Protein AF-A0A3B0YXP0-F1 (afdb_monomer_lite)

Foldseek 3Di:
DDDDDPDDPPPPDDDQPALDDDFDQLLVLLVVQQDPLRAGHPSNQDASPDDPPPDVPDDRAQRCLVVPLVDADVVVQVVLLVLLVVLLLCQQPPVDSVSLSVNVVSQLPDQCSRHLVVNLVVVVVDPGQSPDRVVVSLLCQCGGPSGLRSVLSSLQVCLANNAPVCLVSLLSSLSHSNNLLSSLNSQVSHDPQSLVVLLSSLVRAAENSLLNSLLVCLQPPDLVSLVCLLQPSLHHPPASLSRLLSSCNSSVLLVQLVDPDDDPRNLVSLLVSLVSLLVHDPDHHLQQAQQNLSNLLSSLVNLLVVLVPDDLSSLVSLVSLLCCLPPPDPQVCCHRNNDHPVSSVSSNVSSVSNNPPPVLVVLLVVQCPDPPVVSNVSSVVVCVVVVNDCQVSLVVVCVVPVLALVSLLVNLVPDDPPCVVVVLVVCVVPQPLVVQLQAAAADQLDDPVSSSVSSLLSNLQNLLVPQLPDVSSLLSLLSGNHPSSLVSSLVSLVSYDLVSDDPSNVVSLVRSCVPPDDPVSNVSSVVSVVRNVVD

pLDDT: mean 89.24, std 13.67, range [27.88, 98.69]

Radius of gyration: 30.58 Å; chains: 1; bounding box: 96×64×92 Å

Structure (mmCIF, N/CA/C/O backbone):
data_AF-A0A3B0YXP0-F1
#
_entry.id   AF-A0A3B0YXP0-F1
#
loop_
_atom_site.group_PDB
_atom_site.id
_atom_site.type_symbol
_atom_site.label_atom_id
_atom_site.label_alt_id
_atom_site.label_comp_id
_atom_site.label_asym_id
_atom_site.label_entity_id
_atom_site.label_seq_id
_atom_site.pdbx_PDB_ins_code
_atom_site.Cartn_x
_atom_site.Cartn_y
_atom_site.Cartn_z
_atom_site.occupancy
_atom_site.B_iso_or_equiv
_atom_site.auth_seq_id
_atom_site.auth_comp_id
_atom_site.auth_asym_id
_atom_site.auth_atom_id
_atom_site.pdbx_PDB_model_num
ATOM 1 N N . MET A 1 1 ? -52.219 35.075 58.445 1.00 35.66 1 MET A N 1
ATOM 2 C CA . MET A 1 1 ? -52.613 33.705 58.058 1.00 35.66 1 MET A CA 1
ATOM 3 C C . MET A 1 1 ? -52.046 33.438 56.683 1.00 35.66 1 MET A C 1
ATOM 5 O O . MET A 1 1 ? -52.396 34.122 55.732 1.00 35.66 1 MET A O 1
ATOM 9 N N . SER A 1 2 ? -51.070 32.542 56.653 1.00 31.42 2 SER A N 1
ATOM 10 C CA . SER A 1 2 ? -50.203 32.227 55.526 1.00 31.42 2 SER A CA 1
ATOM 11 C C . SER A 1 2 ? -50.863 31.207 54.600 1.00 31.42 2 SER A C 1
ATOM 13 O O . SER A 1 2 ? -51.469 30.254 55.079 1.00 31.42 2 SER A O 1
ATOM 15 N N . SER A 1 3 ? -50.672 31.351 53.293 1.00 27.88 3 SER A N 1
ATOM 16 C CA . SER A 1 3 ? -50.789 30.244 52.343 1.00 27.88 3 SER A CA 1
ATOM 17 C C . SER A 1 3 ? -49.685 30.409 51.307 1.00 27.88 3 SER A C 1
ATOM 19 O O . SER A 1 3 ? -49.764 31.236 50.402 1.00 27.88 3 SER A O 1
ATOM 21 N N . ILE A 1 4 ? -48.600 29.671 51.532 1.00 32.81 4 ILE A N 1
ATOM 22 C CA . ILE A 1 4 ? -47.480 29.508 50.612 1.00 32.81 4 ILE A CA 1
ATOM 23 C C . ILE A 1 4 ? -47.761 28.223 49.828 1.00 32.81 4 ILE A C 1
ATOM 25 O O . ILE A 1 4 ? -47.812 27.141 50.406 1.00 32.81 4 ILE A O 1
ATOM 29 N N . SER A 1 5 ? -47.930 28.339 48.512 1.00 28.09 5 SER A N 1
ATOM 30 C CA . SER A 1 5 ? -47.997 27.198 47.593 1.00 28.09 5 SER A CA 1
ATOM 31 C C . SER A 1 5 ? -46.577 26.777 47.196 1.00 28.09 5 SER A C 1
ATOM 33 O O . SER A 1 5 ? -45.908 27.454 46.414 1.00 28.09 5 SER A O 1
ATOM 35 N N . PHE A 1 6 ? -46.126 25.646 47.742 1.00 33.31 6 PHE A N 1
ATOM 36 C CA . PHE A 1 6 ? -44.776 25.089 47.618 1.00 33.31 6 PHE A CA 1
ATOM 37 C C . PHE A 1 6 ? -44.742 23.897 46.643 1.00 33.31 6 PHE A C 1
ATOM 39 O O . PHE A 1 6 ? -44.483 22.777 47.052 1.00 33.31 6 PHE A O 1
ATOM 46 N N . PHE A 1 7 ? -44.982 24.095 45.342 1.00 32.66 7 PHE A N 1
ATOM 47 C CA . PHE A 1 7 ? -44.654 23.066 44.337 1.00 32.66 7 PHE A CA 1
ATOM 48 C C . PHE A 1 7 ? -44.221 23.684 43.003 1.00 32.66 7 PHE A C 1
ATOM 50 O O . PHE A 1 7 ? -44.989 23.798 42.054 1.00 32.66 7 PHE A O 1
ATOM 57 N N . ARG A 1 8 ? -42.929 24.012 42.898 1.00 29.92 8 ARG A N 1
ATOM 58 C CA . ARG A 1 8 ? -42.214 24.028 41.615 1.00 29.92 8 ARG A CA 1
ATOM 59 C C . ARG A 1 8 ? -41.235 22.856 41.633 1.00 29.92 8 ARG A C 1
ATOM 61 O O . ARG A 1 8 ? -40.142 22.955 42.184 1.00 29.92 8 ARG A O 1
ATOM 68 N N . ARG A 1 9 ? -41.640 21.722 41.050 1.00 31.62 9 ARG A N 1
ATOM 69 C CA . ARG A 1 9 ? -40.715 20.644 40.670 1.00 31.62 9 ARG A CA 1
ATOM 70 C C . ARG A 1 9 ? -39.672 21.252 39.725 1.00 31.62 9 ARG A C 1
ATOM 72 O O . ARG A 1 9 ? -39.968 21.500 38.559 1.00 31.62 9 ARG A O 1
ATOM 79 N N . ARG A 1 10 ? -38.457 21.508 40.219 1.00 30.52 10 ARG A N 1
ATOM 80 C CA . ARG A 1 10 ? -37.287 21.718 39.358 1.00 30.52 10 ARG A CA 1
ATOM 81 C C . ARG A 1 10 ? -37.038 20.402 38.619 1.00 30.52 10 ARG A C 1
ATOM 83 O O . ARG A 1 10 ? -36.607 19.430 39.234 1.00 30.52 10 ARG A O 1
ATOM 90 N N . LYS A 1 11 ? -37.299 20.370 37.309 1.00 35.78 11 LYS A N 1
ATOM 91 C CA . LYS A 1 11 ? -36.601 19.445 36.409 1.00 35.78 11 LYS A CA 1
ATOM 92 C C . LYS A 1 11 ? -35.108 19.763 36.560 1.00 35.78 11 LYS A C 1
ATOM 94 O O . LYS A 1 11 ? -34.665 20.796 36.073 1.00 35.78 11 LYS A O 1
ATOM 99 N N . ARG A 1 12 ? -34.351 18.938 37.290 1.00 34.31 12 ARG A N 1
ATOM 100 C CA . ARG A 1 12 ? -32.886 18.928 37.180 1.00 34.31 12 ARG A CA 1
ATOM 101 C C . ARG A 1 12 ? -32.569 18.299 35.826 1.00 34.31 12 ARG A C 1
ATOM 103 O O . ARG A 1 12 ? -32.525 17.079 35.710 1.00 34.31 12 ARG A O 1
ATOM 110 N N . GLY A 1 13 ? -32.480 19.139 34.799 1.00 34.72 13 GLY A N 1
ATOM 111 C CA . GLY A 1 13 ? -31.801 18.772 33.566 1.00 34.72 13 GLY A CA 1
ATOM 112 C C . GLY A 1 13 ? -30.328 18.531 33.885 1.00 34.72 13 GLY A C 1
ATOM 113 O O . GLY A 1 13 ? -29.738 19.269 34.669 1.00 34.72 13 GLY A O 1
ATOM 114 N N . PHE A 1 14 ? -29.782 17.450 33.341 1.00 41.19 14 PHE A N 1
ATOM 115 C CA . PHE A 1 14 ? -28.348 17.209 33.268 1.00 41.19 14 PHE A CA 1
ATOM 116 C C . PHE A 1 14 ? -27.714 18.330 32.431 1.00 41.19 14 PHE A C 1
ATOM 118 O O . PHE A 1 14 ? -27.837 18.303 31.212 1.00 41.19 14 PHE A O 1
ATOM 125 N N . GLU A 1 15 ? -27.037 19.286 33.055 1.00 41.97 15 GLU A N 1
ATOM 126 C CA . GLU A 1 15 ? -26.060 20.138 32.371 1.00 41.97 15 GLU A CA 1
ATOM 127 C C . GLU A 1 15 ? -24.704 19.849 33.012 1.00 41.97 15 GLU A C 1
ATOM 129 O O . GLU A 1 15 ? -24.378 20.355 34.084 1.00 41.97 15 GLU A O 1
ATOM 134 N N . LEU A 1 16 ? -23.951 18.934 32.393 1.00 50.72 16 LEU A N 1
ATOM 135 C CA . LEU A 1 16 ? -22.498 18.967 32.518 1.00 50.72 16 LEU A CA 1
ATOM 136 C C . LEU A 1 16 ? -22.061 20.295 31.885 1.00 50.72 16 LEU A C 1
ATOM 138 O O . LEU A 1 16 ? -22.382 20.519 30.718 1.00 50.72 16 LEU A O 1
ATOM 142 N N . GLU A 1 17 ? -21.316 21.141 32.597 1.00 56.94 17 GLU A N 1
ATOM 143 C CA . GLU A 1 17 ? -20.425 22.080 31.909 1.00 56.94 17 GLU A CA 1
ATOM 144 C C . GLU A 1 17 ? -19.379 21.223 31.199 1.00 56.94 17 GLU A C 1
ATOM 146 O O . GLU A 1 17 ? -18.481 20.653 31.824 1.00 56.94 17 GLU A O 1
ATOM 151 N N . LEU A 1 18 ? -19.585 21.012 29.902 1.00 59.91 18 LEU A N 1
ATOM 152 C CA . LEU A 1 18 ? -18.694 20.189 29.105 1.00 59.91 18 LEU A CA 1
ATOM 153 C C . LEU A 1 18 ? -17.346 20.900 28.979 1.00 59.91 18 LEU A C 1
ATOM 155 O O . LEU A 1 18 ? -17.322 22.106 28.737 1.00 59.91 18 LEU A O 1
ATOM 159 N N . PRO A 1 19 ? -16.215 20.184 29.129 1.00 64.50 19 PRO A N 1
ATOM 160 C CA . PRO A 1 19 ? -14.902 20.787 28.924 1.00 64.50 19 PRO A CA 1
ATOM 161 C C . PRO A 1 19 ? -14.686 21.281 27.486 1.00 64.50 19 PRO A C 1
ATOM 163 O O . PRO A 1 19 ? -13.753 22.044 27.259 1.00 64.50 19 PRO A O 1
ATOM 166 N N . TRP A 1 20 ? -15.544 20.872 26.548 1.00 70.06 20 TRP A N 1
ATOM 167 C CA . TRP A 1 20 ? -15.581 21.318 25.163 1.00 70.06 20 TRP A CA 1
ATOM 168 C C . TRP A 1 20 ? -16.933 21.984 24.867 1.00 70.06 20 TRP A C 1
ATOM 170 O O . TRP A 1 20 ? -17.990 21.401 25.106 1.00 70.06 20 TRP A O 1
ATOM 180 N N . ASN A 1 21 ? -16.906 23.202 24.325 1.00 57.06 21 ASN A N 1
ATOM 181 C CA . ASN A 1 21 ? -18.083 23.877 23.778 1.00 57.06 21 ASN A CA 1
ATOM 182 C C . ASN A 1 21 ? -17.841 24.138 22.283 1.00 57.06 21 ASN A C 1
ATOM 184 O O . ASN A 1 21 ? -16.771 24.610 21.916 1.00 57.06 21 ASN A O 1
ATOM 188 N N . ASN A 1 22 ? -18.853 23.872 21.448 1.00 64.19 22 ASN A N 1
ATOM 189 C CA . ASN A 1 22 ? -18.935 24.202 20.012 1.00 64.19 22 ASN A CA 1
ATOM 190 C C . ASN A 1 22 ? -18.166 23.332 18.989 1.00 64.19 22 ASN A C 1
ATOM 192 O O . ASN A 1 22 ? -18.175 23.683 17.814 1.00 64.19 22 ASN A O 1
ATOM 196 N N . GLY A 1 23 ? -17.577 22.192 19.368 1.00 75.19 23 GLY A N 1
ATOM 197 C CA . GLY A 1 23 ? -17.015 21.229 18.402 1.00 75.19 23 GLY A CA 1
ATOM 198 C C . GLY A 1 23 ? -18.060 20.249 17.844 1.00 75.19 23 GLY A C 1
ATOM 199 O O . GLY A 1 23 ? -18.959 19.816 18.574 1.00 75.19 23 GLY A O 1
ATOM 200 N N . THR A 1 24 ? -17.946 19.869 16.567 1.00 89.25 24 THR A N 1
ATOM 201 C CA . THR A 1 24 ? -18.752 18.784 15.977 1.00 89.25 24 THR A CA 1
ATOM 202 C C . THR A 1 24 ? -18.334 17.454 16.598 1.00 89.25 24 THR A C 1
ATOM 204 O O . THR A 1 24 ? -17.171 17.078 16.535 1.00 89.25 24 THR A O 1
ATOM 207 N N . ALA A 1 25 ? -19.276 16.725 17.201 1.00 94.38 25 ALA A N 1
ATOM 208 C CA . ALA A 1 25 ? -18.974 15.418 17.782 1.00 94.38 25 ALA A CA 1
ATOM 209 C C . ALA A 1 25 ? -18.539 14.422 16.694 1.00 94.38 25 ALA A C 1
ATOM 211 O O . ALA A 1 25 ? -19.275 14.227 15.722 1.00 94.38 25 ALA A O 1
ATOM 212 N N . ILE A 1 26 ? -17.413 13.737 16.908 1.00 96.38 26 ILE A N 1
ATOM 213 C CA . ILE A 1 26 ? -16.825 12.781 15.954 1.00 96.38 26 ILE A CA 1
ATOM 214 C C . ILE A 1 26 ? -17.822 11.683 15.573 1.00 96.38 26 ILE A C 1
ATOM 216 O O . ILE A 1 26 ? -17.991 11.379 14.396 1.00 96.38 26 ILE A O 1
ATOM 220 N N . PHE A 1 27 ? -18.563 11.144 16.546 1.00 97.19 27 PHE A N 1
ATOM 221 C CA . PHE A 1 27 ? -19.614 10.160 16.276 1.00 97.19 27 PHE A CA 1
ATOM 222 C C . PHE A 1 27 ? -20.646 10.661 15.258 1.00 97.19 27 PHE A C 1
ATOM 224 O O . PHE A 1 27 ? -21.021 9.934 14.342 1.00 97.19 27 PHE A O 1
ATOM 231 N N . THR A 1 28 ? -21.113 11.901 15.425 1.00 96.06 28 THR A N 1
ATOM 232 C CA . THR A 1 28 ? -22.102 12.508 14.526 1.00 96.06 28 THR A CA 1
ATOM 233 C C . THR A 1 28 ? -21.502 12.741 13.145 1.00 96.06 28 THR A C 1
ATOM 235 O O . THR A 1 28 ? -22.169 12.459 12.154 1.00 96.06 28 THR A O 1
ATOM 238 N N . HIS A 1 29 ? -20.254 13.214 13.083 1.00 96.44 29 HIS A N 1
ATOM 239 C CA . HIS A 1 29 ? -19.523 13.411 11.832 1.00 96.44 29 HIS A CA 1
ATOM 240 C C . HIS A 1 29 ? -19.401 12.109 11.043 1.00 96.44 29 HIS A C 1
ATOM 242 O O . HIS A 1 29 ? -19.844 12.055 9.898 1.00 96.44 29 HIS A O 1
ATOM 248 N N . ILE A 1 30 ? -18.898 11.043 11.671 1.00 97.12 30 ILE A N 1
ATOM 249 C CA . ILE A 1 30 ? -18.767 9.733 11.025 1.00 97.12 30 ILE A CA 1
ATOM 250 C C . ILE A 1 30 ? -20.141 9.242 10.577 1.00 97.12 30 ILE A C 1
ATOM 252 O O . ILE A 1 30 ? -20.322 8.947 9.402 1.00 97.12 30 ILE A O 1
ATOM 256 N N . GLN A 1 31 ? -21.140 9.245 11.466 1.00 96.00 31 GLN A N 1
ATOM 257 C CA . GLN A 1 31 ? -22.491 8.773 11.151 1.00 96.00 31 GLN A CA 1
ATOM 258 C C . GLN A 1 31 ? -23.119 9.489 9.941 1.00 96.00 31 GLN A C 1
ATOM 260 O O . GLN A 1 31 ? -23.824 8.853 9.160 1.00 96.00 31 GLN A O 1
ATOM 265 N N . GLN A 1 32 ? -22.889 10.794 9.784 1.00 96.19 32 GLN A N 1
ATOM 266 C CA . GLN A 1 32 ? -23.408 11.582 8.659 1.00 96.19 32 GLN A CA 1
ATOM 267 C C . GLN A 1 32 ? -22.645 11.348 7.351 1.00 96.19 32 GLN A C 1
ATOM 269 O O . GLN A 1 32 ? -23.179 11.631 6.281 1.00 96.19 32 GLN A O 1
ATOM 274 N N . ASN A 1 33 ? -21.426 10.820 7.437 1.00 96.56 33 ASN A N 1
ATOM 275 C CA . ASN A 1 33 ? -20.525 10.601 6.314 1.00 96.56 33 ASN A CA 1
ATOM 276 C C . ASN A 1 33 ? -20.352 9.112 5.965 1.00 96.56 33 ASN A C 1
ATOM 278 O O . ASN A 1 33 ? -19.417 8.771 5.242 1.00 96.56 33 ASN A O 1
ATOM 282 N N . LEU A 1 34 ? -21.238 8.225 6.434 1.00 95.31 34 LEU A N 1
ATOM 283 C CA . LEU A 1 34 ? -21.292 6.831 5.988 1.00 95.31 34 LEU A CA 1
ATOM 284 C C . LEU A 1 34 ? -22.137 6.695 4.717 1.00 95.31 34 LEU A C 1
ATOM 286 O O . LEU A 1 34 ? -23.270 7.171 4.637 1.00 95.31 34 LEU A O 1
ATOM 290 N N . SER A 1 35 ? -21.592 5.993 3.728 1.00 92.06 35 SER A N 1
ATOM 291 C CA . SER A 1 35 ? -22.313 5.582 2.521 1.00 92.06 35 SER A CA 1
ATOM 292 C C . SER A 1 35 ? -23.321 4.454 2.799 1.00 92.06 35 SER A C 1
ATOM 294 O O . SER A 1 35 ? -23.366 3.875 3.888 1.00 92.06 35 SER A O 1
ATOM 296 N N . SER A 1 36 ? -24.119 4.083 1.789 1.00 81.06 36 SER A N 1
ATOM 297 C CA . SER A 1 36 ? -25.061 2.954 1.879 1.00 81.06 36 SER A CA 1
ATOM 298 C C . SER A 1 36 ? -24.383 1.630 2.259 1.00 81.06 36 SER A C 1
ATOM 300 O O . SER A 1 36 ? -24.997 0.812 2.940 1.00 81.06 36 SER A O 1
ATOM 302 N N . GLY A 1 37 ? -23.113 1.448 1.880 1.00 80.56 37 GLY A N 1
ATOM 303 C CA . GLY A 1 37 ? -22.287 0.289 2.226 1.00 80.56 37 GLY A CA 1
ATOM 304 C C . GLY A 1 37 ? -21.634 0.356 3.608 1.00 80.56 37 GLY A C 1
ATOM 305 O O . GLY A 1 37 ? -20.790 -0.479 3.901 1.00 80.56 37 GLY A O 1
ATOM 306 N N . GLN A 1 38 ? -21.983 1.345 4.441 1.00 89.25 38 GLN A N 1
ATOM 307 C CA . GLN A 1 38 ? -21.328 1.618 5.730 1.00 89.25 38 GLN A CA 1
ATOM 308 C C . GLN A 1 38 ? -19.823 1.925 5.606 1.00 89.25 38 GLN A C 1
ATOM 310 O O . GLN A 1 38 ? -19.088 1.814 6.582 1.00 89.25 38 GLN A O 1
ATOM 315 N N . ILE A 1 39 ? -19.371 2.335 4.418 1.00 93.38 39 ILE A N 1
ATOM 316 C CA . ILE A 1 39 ? -18.005 2.806 4.167 1.00 93.38 39 ILE A CA 1
ATOM 317 C C . ILE A 1 39 ? -17.981 4.319 4.345 1.00 93.38 39 ILE A C 1
ATOM 319 O O . ILE A 1 39 ? -18.895 5.009 3.870 1.00 93.38 39 ILE A O 1
ATOM 323 N N . ILE A 1 40 ? -16.946 4.830 5.004 1.00 94.06 40 ILE A N 1
ATOM 324 C CA . ILE A 1 40 ? -16.774 6.264 5.193 1.00 94.06 40 ILE A CA 1
ATOM 325 C C . ILE A 1 40 ? -16.500 6.973 3.862 1.00 94.06 40 ILE A C 1
ATOM 327 O O . ILE A 1 40 ? -15.728 6.513 3.023 1.00 94.06 40 ILE A O 1
ATOM 331 N N . THR A 1 41 ? -17.183 8.089 3.639 1.00 94.38 41 THR A N 1
ATOM 332 C CA . THR A 1 41 ? -16.996 8.926 2.447 1.00 94.38 41 THR A CA 1
ATOM 333 C C . THR A 1 41 ? -15.688 9.708 2.523 1.00 94.38 41 THR A C 1
ATOM 335 O O . THR A 1 41 ? -15.126 9.886 3.601 1.00 94.38 41 THR A O 1
ATOM 338 N N . TYR A 1 42 ? -15.226 10.232 1.382 1.00 89.56 42 TYR A N 1
ATOM 339 C CA . TYR A 1 42 ? -14.022 11.069 1.310 1.00 89.56 42 TYR A CA 1
ATOM 340 C C . TYR A 1 42 ? -14.055 12.237 2.311 1.00 89.56 42 TYR A C 1
ATOM 342 O O . TYR A 1 42 ? -13.100 12.444 3.047 1.00 89.56 42 TYR A O 1
ATOM 350 N N . THR A 1 43 ? -15.191 12.935 2.423 1.00 88.56 43 THR A N 1
ATOM 351 C CA . THR A 1 43 ? -15.389 14.024 3.396 1.00 88.56 43 THR A CA 1
ATOM 352 C C . THR A 1 43 ? -15.387 13.549 4.847 1.00 88.56 43 THR A C 1
ATOM 354 O O . THR A 1 43 ? -15.050 14.313 5.744 1.00 88.56 43 THR A O 1
ATOM 357 N N . GLY A 1 44 ? -15.770 12.296 5.091 1.00 91.06 44 GLY A N 1
ATOM 358 C CA . GLY A 1 44 ? -15.750 11.695 6.419 1.00 91.06 44 GLY A CA 1
ATOM 359 C C . GLY A 1 44 ? -14.366 11.265 6.893 1.00 91.06 44 GLY A C 1
ATOM 360 O O . GLY A 1 44 ? -14.198 11.127 8.101 1.00 91.06 44 GLY A O 1
ATOM 361 N N . LYS A 1 45 ? -13.406 11.053 5.975 1.00 91.44 45 LYS A N 1
ATOM 362 C CA . LYS A 1 45 ? -12.028 10.646 6.306 1.00 91.44 45 LYS A CA 1
ATOM 363 C C . LYS A 1 45 ? -11.262 11.728 7.081 1.00 91.44 45 LYS A C 1
ATOM 365 O O . LYS A 1 45 ? -10.368 11.386 7.839 1.00 91.44 45 LYS A O 1
ATOM 370 N N . GLN A 1 46 ? -11.604 13.004 6.884 1.00 91.75 46 GLN A N 1
ATOM 371 C CA . GLN A 1 46 ? -11.030 14.113 7.648 1.00 91.75 46 GLN A CA 1
ATOM 372 C C . GLN A 1 46 ? -11.846 14.326 8.926 1.00 91.75 46 GLN A C 1
ATOM 374 O O . GLN A 1 46 ? -13.063 14.541 8.854 1.00 91.75 46 GLN A O 1
ATOM 379 N N . LEU A 1 47 ? -11.209 14.259 10.096 1.00 92.38 47 LEU A N 1
ATOM 380 C CA . LEU A 1 47 ? -11.906 14.411 11.377 1.00 92.38 47 LEU A CA 1
ATOM 381 C C . LEU A 1 47 ? -12.136 15.889 11.749 1.00 92.38 47 LEU A C 1
ATOM 383 O O . LEU A 1 47 ? -11.352 16.756 11.376 1.00 92.38 47 LEU A O 1
ATOM 387 N N . PRO A 1 48 ? -13.190 16.211 12.528 1.00 90.50 48 PRO A N 1
ATOM 388 C CA . PRO A 1 48 ? -13.481 17.587 12.944 1.00 90.50 48 PRO A CA 1
ATOM 389 C C . PRO A 1 48 ? -12.415 18.262 13.819 1.00 90.50 48 PRO A C 1
ATOM 391 O O . PRO A 1 48 ? -12.456 19.483 13.955 1.00 90.50 48 PRO A O 1
ATOM 394 N N . ASP A 1 49 ? -11.531 17.491 14.458 1.00 88.56 49 ASP A N 1
ATOM 395 C CA . ASP A 1 49 ? -10.402 17.992 15.253 1.00 88.56 49 ASP A CA 1
ATOM 396 C C . ASP A 1 49 ? -9.106 18.135 14.441 1.00 88.56 49 ASP A C 1
ATOM 398 O O . ASP A 1 49 ? -8.080 18.521 14.999 1.00 88.56 49 ASP A O 1
ATOM 402 N N . GLU A 1 50 ? -9.138 17.857 13.134 1.00 85.88 50 GLU A N 1
ATOM 403 C CA . GLU A 1 50 ? -8.004 18.092 12.236 1.00 85.88 50 GLU A CA 1
ATOM 404 C C . GLU A 1 50 ? -7.946 19.561 11.848 1.00 85.88 50 GLU A C 1
ATOM 406 O O . GLU A 1 50 ? -8.902 20.129 11.314 1.00 85.88 50 GLU A O 1
ATOM 411 N N . ASN A 1 51 ? -6.796 20.187 12.091 1.00 66.44 51 ASN A N 1
ATOM 412 C CA . ASN A 1 51 ? -6.542 21.522 11.579 1.00 66.44 51 ASN A CA 1
ATOM 413 C C . ASN A 1 51 ? -6.426 21.449 10.049 1.00 66.44 51 ASN A C 1
ATOM 415 O O . ASN A 1 51 ? -5.687 20.634 9.509 1.00 66.44 51 ASN A O 1
ATOM 419 N N . SER A 1 52 ? -7.123 22.339 9.337 1.00 52.16 52 SER A N 1
ATOM 420 C CA . SER A 1 52 ? -7.092 22.430 7.867 1.00 52.16 52 SER A CA 1
ATOM 421 C C . SER A 1 52 ? -5.761 22.935 7.295 1.00 52.16 52 SER A C 1
ATOM 423 O O . SER A 1 52 ? -5.633 23.097 6.084 1.00 52.16 52 SER A O 1
ATOM 425 N N . HIS A 1 53 ? -4.797 23.257 8.157 1.00 45.16 53 HIS A N 1
ATOM 426 C CA . HIS A 1 53 ? -3.445 23.607 7.757 1.00 45.16 53 HIS A CA 1
ATOM 427 C C . HIS A 1 53 ? -2.647 22.311 7.728 1.00 45.16 53 HIS A C 1
ATOM 429 O O . HIS A 1 53 ? -2.373 21.736 8.777 1.00 45.16 53 HIS A O 1
ATOM 435 N N . LEU A 1 54 ? -2.362 21.841 6.515 1.00 43.03 54 LEU A N 1
ATOM 436 C CA . LEU A 1 54 ? -1.434 20.755 6.226 1.00 43.03 54 LEU A CA 1
ATOM 437 C C . LEU A 1 54 ? -0.072 21.106 6.845 1.00 43.03 54 LEU A C 1
ATOM 439 O O . LEU A 1 54 ? 0.743 21.779 6.222 1.00 43.03 54 LEU A O 1
ATOM 443 N N . GLU A 1 55 ? 0.148 20.727 8.101 1.00 40.31 55 GLU A N 1
ATOM 444 C CA . GLU A 1 55 ? 1.496 20.610 8.644 1.00 40.31 55 GLU A CA 1
ATOM 445 C C . GLU A 1 55 ? 2.139 19.378 7.996 1.00 40.31 55 GLU A C 1
ATOM 447 O O . GLU A 1 55 ? 1.481 18.349 7.817 1.00 40.31 55 GLU A O 1
ATOM 452 N N . GLN A 1 56 ? 3.420 19.502 7.640 1.00 41.09 56 GLN A N 1
ATOM 453 C CA . GLN A 1 56 ? 4.252 18.500 6.956 1.00 41.09 56 GLN A CA 1
ATOM 454 C C . GLN A 1 56 ? 4.309 17.120 7.655 1.00 41.09 56 GLN A C 1
ATOM 456 O O . GLN A 1 56 ? 4.790 16.165 7.058 1.00 41.09 56 GLN A O 1
ATOM 461 N N . ASP A 1 57 ? 3.744 16.990 8.862 1.00 48.56 57 ASP A N 1
ATOM 462 C CA . ASP A 1 57 ? 3.737 15.786 9.703 1.00 48.56 57 ASP A CA 1
ATOM 463 C C . ASP A 1 57 ? 2.347 15.120 9.846 1.00 48.56 57 ASP A C 1
ATOM 465 O O . ASP A 1 57 ? 2.099 14.366 10.795 1.00 48.56 57 ASP A O 1
ATOM 469 N N . SER A 1 58 ? 1.387 15.402 8.955 1.00 63.75 58 SER A N 1
ATOM 470 C CA . SER A 1 58 ? 0.049 14.799 9.044 1.00 63.75 58 SER A CA 1
ATOM 471 C C . SER A 1 58 ? 0.084 13.295 8.731 1.00 63.75 58 SER A C 1
ATOM 473 O O . SER A 1 58 ? 0.097 12.864 7.579 1.00 63.75 58 SER A O 1
ATOM 475 N N . TRP A 1 59 ? 0.098 12.474 9.783 1.00 75.44 59 TRP A N 1
ATOM 476 C CA . TRP A 1 59 ? -0.026 11.022 9.682 1.00 75.44 59 TRP A CA 1
ATOM 477 C C . TRP A 1 59 ? -1.355 10.633 9.030 1.00 75.44 59 TRP A C 1
ATOM 479 O O . TRP A 1 59 ? -2.413 11.155 9.385 1.00 75.44 59 TRP A O 1
ATOM 489 N N . THR A 1 60 ? -1.323 9.637 8.141 1.00 85.19 60 THR A N 1
ATOM 490 C CA . THR A 1 60 ? -2.558 8.989 7.673 1.00 85.19 60 THR A CA 1
ATOM 491 C C . THR A 1 60 ? -3.331 8.435 8.874 1.00 85.19 60 THR A C 1
ATOM 493 O O . THR A 1 60 ? -2.726 7.910 9.809 1.00 85.19 60 THR A O 1
ATOM 496 N N . ALA A 1 61 ? -4.663 8.532 8.862 1.00 90.50 61 ALA A N 1
ATOM 497 C CA . ALA A 1 61 ? -5.506 8.070 9.965 1.00 90.50 61 ALA A CA 1
ATOM 498 C C . ALA A 1 61 ? -5.154 6.630 10.402 1.00 90.50 61 ALA A C 1
ATOM 500 O O . ALA A 1 61 ? -5.074 5.714 9.580 1.00 90.50 61 ALA A O 1
ATOM 501 N N . GLY A 1 62 ? -4.927 6.444 11.703 1.00 89.12 62 GLY A N 1
ATOM 502 C CA . GLY A 1 62 ? -4.487 5.188 12.317 1.00 89.12 62 GLY A CA 1
ATOM 503 C C . GLY A 1 62 ? -2.983 4.882 12.218 1.00 89.12 62 GLY A C 1
ATOM 504 O O . GLY A 1 62 ? -2.496 4.031 12.965 1.00 89.12 62 GLY A O 1
ATOM 505 N N . ALA A 1 63 ? -2.214 5.572 11.369 1.00 88.75 63 ALA A N 1
ATOM 506 C CA . ALA A 1 63 ? -0.792 5.283 11.153 1.00 88.75 63 ALA A CA 1
ATOM 507 C C . ALA A 1 63 ? 0.062 5.566 12.399 1.00 88.75 63 ALA A C 1
ATOM 509 O O . ALA A 1 63 ? 0.861 4.725 12.807 1.00 88.75 63 ALA A O 1
ATOM 510 N N . HIS A 1 64 ? -0.155 6.717 13.045 1.00 86.81 64 HIS A N 1
ATOM 511 C CA . HIS A 1 64 ? 0.612 7.130 14.224 1.00 86.81 64 HIS A CA 1
ATOM 512 C C . HIS A 1 64 ? 0.548 6.088 15.351 1.00 86.81 64 HIS A C 1
ATOM 514 O O . HIS A 1 64 ? 1.581 5.687 15.888 1.00 86.81 64 HIS A O 1
ATOM 520 N N . ASP A 1 65 ? -0.653 5.605 15.681 1.00 87.31 65 ASP A N 1
ATOM 521 C CA . ASP A 1 65 ? -0.846 4.601 16.736 1.00 87.31 65 ASP A CA 1
ATOM 522 C C . ASP A 1 65 ? -0.260 3.238 16.341 1.00 87.31 65 ASP A C 1
ATOM 524 O O . ASP A 1 65 ? 0.233 2.503 17.199 1.00 87.31 65 ASP A O 1
ATOM 528 N N . SER A 1 66 ? -0.265 2.918 15.044 1.00 84.62 66 SER A N 1
ATOM 529 C CA . SER A 1 66 ? 0.317 1.681 14.512 1.00 84.62 66 SER A CA 1
ATOM 530 C C . SER A 1 66 ? 1.838 1.656 14.687 1.00 84.62 66 SER A C 1
ATOM 532 O O . SER A 1 66 ? 2.384 0.660 15.157 1.00 84.62 66 SER A O 1
ATOM 534 N N . VAL A 1 67 ? 2.518 2.768 14.387 1.00 81.00 67 VAL A N 1
ATOM 535 C CA . VAL A 1 67 ? 3.984 2.887 14.494 1.00 81.00 67 VAL A CA 1
ATOM 536 C C . VAL A 1 67 ? 4.440 3.101 15.944 1.00 81.00 67 VAL A C 1
ATOM 538 O O . VAL A 1 67 ? 5.433 2.521 16.386 1.00 81.00 67 VAL A O 1
ATOM 541 N N . SER A 1 68 ? 3.696 3.889 16.725 1.00 76.75 68 SER A N 1
ATOM 542 C CA . SER A 1 68 ? 4.092 4.289 18.086 1.00 76.75 68 SER A CA 1
ATOM 543 C C . SER A 1 68 ? 4.058 3.153 19.116 1.00 76.75 68 SER A C 1
ATOM 545 O O . SER A 1 68 ? 4.680 3.270 20.174 1.00 76.75 68 SER A O 1
ATOM 547 N N . ARG A 1 69 ? 3.395 2.025 18.822 1.00 65.44 69 ARG A N 1
ATOM 548 C CA . ARG A 1 69 ? 3.356 0.833 19.695 1.00 65.44 69 ARG A CA 1
ATOM 549 C C . ARG A 1 69 ? 4.741 0.290 20.083 1.00 65.44 69 ARG A C 1
ATOM 551 O O . ARG A 1 69 ? 4.857 -0.391 21.098 1.00 65.44 69 ARG A O 1
ATOM 558 N N . LEU A 1 70 ? 5.788 0.593 19.312 1.00 47.72 70 LEU A N 1
ATOM 559 C CA . LEU A 1 70 ? 7.129 0.017 19.472 1.00 47.72 70 LEU A CA 1
ATOM 560 C C . LEU A 1 70 ? 8.041 0.766 20.465 1.00 47.72 70 LEU A C 1
ATOM 562 O O . LEU A 1 70 ? 9.103 0.253 20.828 1.00 47.72 70 LEU A O 1
ATOM 566 N N . HIS A 1 71 ? 7.650 1.950 20.950 1.00 50.81 71 HIS A N 1
ATOM 567 C CA . HIS A 1 71 ? 8.513 2.788 21.788 1.00 50.81 71 HIS A CA 1
ATOM 568 C C . HIS A 1 71 ? 7.761 3.377 22.987 1.00 50.81 71 HIS A C 1
ATOM 570 O O . HIS A 1 71 ? 7.036 4.357 22.853 1.00 50.81 71 HIS A O 1
ATOM 576 N N . SER A 1 72 ? 7.971 2.843 24.198 1.00 53.59 72 SER A N 1
ATOM 577 C CA . SER A 1 72 ? 7.444 3.477 25.417 1.00 53.59 72 SER A CA 1
ATOM 578 C C . SER A 1 72 ? 8.443 3.505 26.579 1.00 53.59 72 SER A C 1
ATOM 580 O O . SER A 1 72 ? 9.258 2.606 26.778 1.00 53.59 72 SER A O 1
ATOM 582 N N . ASN A 1 73 ? 8.401 4.596 27.352 1.00 61.34 73 ASN A N 1
ATOM 583 C CA . ASN A 1 73 ? 9.193 4.797 28.566 1.00 61.34 73 ASN A CA 1
ATOM 584 C C . ASN A 1 73 ? 8.370 4.377 29.798 1.00 61.34 73 ASN A C 1
ATOM 586 O O . ASN A 1 73 ? 7.537 5.145 30.298 1.00 61.34 73 ASN A O 1
ATOM 590 N N . GLU A 1 74 ? 8.649 3.177 30.311 1.00 65.06 74 GLU A N 1
ATOM 591 C CA . GLU A 1 74 ? 7.879 2.482 31.358 1.00 65.06 74 GLU A CA 1
ATOM 592 C C . GLU A 1 74 ? 7.593 3.329 32.615 1.00 65.06 74 GLU A C 1
ATOM 594 O O . GLU A 1 74 ? 6.515 3.268 33.219 1.00 65.06 74 GLU A O 1
ATOM 599 N N . LYS A 1 75 ? 8.551 4.160 33.048 1.00 65.44 75 LYS A N 1
ATOM 600 C CA . LYS A 1 75 ? 8.429 4.898 34.318 1.00 65.44 75 LYS A CA 1
ATOM 601 C C . LYS A 1 75 ? 7.433 6.058 34.227 1.00 65.44 75 LYS A C 1
ATOM 603 O O . LYS A 1 75 ? 6.701 6.320 35.188 1.00 65.44 75 LYS A O 1
ATOM 608 N N . LYS A 1 76 ? 7.401 6.759 33.089 1.00 69.62 76 LYS A N 1
ATOM 609 C CA . LYS A 1 76 ? 6.444 7.849 32.828 1.00 69.62 76 LYS A CA 1
ATOM 610 C C . LYS A 1 76 ? 5.025 7.281 32.714 1.00 69.62 76 LYS A C 1
ATOM 612 O O . LYS A 1 76 ? 4.106 7.804 33.346 1.00 69.62 76 LYS A O 1
ATOM 617 N N . GLN A 1 77 ? 4.888 6.153 32.021 1.00 77.94 77 GLN A N 1
ATOM 618 C CA . GLN A 1 77 ? 3.631 5.441 31.781 1.00 77.94 77 GLN A CA 1
ATOM 619 C C . GLN A 1 77 ? 2.918 5.038 33.084 1.00 77.94 77 GLN A C 1
ATOM 621 O O . GLN A 1 77 ? 1.736 5.324 33.271 1.00 77.94 77 GLN A O 1
ATOM 626 N N . LYS A 1 78 ? 3.648 4.485 34.062 1.00 83.50 78 LYS A N 1
ATOM 627 C CA . LYS A 1 78 ? 3.058 4.048 35.342 1.00 83.50 78 LYS A CA 1
ATOM 628 C C . LYS A 1 78 ? 2.411 5.184 36.148 1.00 83.50 78 LYS A C 1
ATOM 630 O O . LYS A 1 78 ? 1.397 4.984 36.815 1.00 83.50 78 LYS A O 1
ATOM 635 N N . THR A 1 79 ? 2.983 6.389 36.095 1.00 85.38 79 THR A N 1
ATOM 636 C CA . THR A 1 79 ? 2.431 7.568 36.794 1.00 85.38 79 THR A CA 1
ATOM 637 C C . THR A 1 79 ? 1.142 8.051 36.128 1.00 85.38 79 THR A C 1
ATOM 639 O O . THR A 1 79 ? 0.177 8.399 36.816 1.00 85.38 79 THR A O 1
ATOM 642 N N . VAL A 1 80 ? 1.116 8.027 34.793 1.00 87.62 80 VAL A N 1
ATOM 643 C CA . VAL A 1 80 ? -0.063 8.351 33.983 1.00 87.62 80 VAL A CA 1
ATOM 644 C C . VAL A 1 80 ? -1.208 7.382 34.288 1.00 87.62 80 VAL A C 1
ATOM 646 O O . VAL A 1 80 ? -2.288 7.826 34.680 1.00 87.62 80 VAL A O 1
ATOM 649 N N . ILE A 1 81 ? -0.944 6.072 34.230 1.00 89.25 81 ILE A N 1
ATOM 650 C CA . ILE A 1 81 ? -1.930 5.016 34.508 1.00 89.25 81 ILE A CA 1
ATOM 651 C C . ILE A 1 81 ? -2.559 5.198 35.898 1.00 89.25 81 ILE A C 1
ATOM 653 O O . ILE A 1 81 ? -3.781 5.275 36.019 1.00 89.25 81 ILE A O 1
ATOM 657 N N . ASN A 1 82 ? -1.745 5.362 36.948 1.00 89.75 82 ASN A N 1
ATOM 658 C CA . ASN A 1 82 ? -2.247 5.542 38.317 1.00 89.75 82 ASN A CA 1
ATOM 659 C C . ASN A 1 82 ? -3.136 6.785 38.473 1.00 89.75 82 ASN A C 1
ATOM 661 O O . ASN A 1 82 ? -4.132 6.758 39.200 1.00 89.75 82 ASN A O 1
ATOM 665 N N . THR A 1 83 ? -2.783 7.877 37.790 1.00 91.88 83 THR A N 1
ATOM 666 C CA . THR A 1 83 ? -3.572 9.114 37.808 1.00 91.88 83 THR A CA 1
ATOM 667 C C . THR A 1 83 ? -4.942 8.881 37.175 1.00 91.88 83 THR A C 1
ATOM 669 O O . THR A 1 83 ? -5.965 9.230 37.772 1.00 91.88 83 THR A O 1
ATOM 672 N N . ILE A 1 84 ? -4.975 8.236 36.006 1.00 93.19 84 ILE A N 1
ATOM 673 C CA . ILE A 1 84 ? -6.217 7.932 35.293 1.00 93.19 84 ILE A CA 1
ATOM 674 C C . ILE A 1 84 ? -7.091 6.968 36.103 1.00 93.19 84 ILE A C 1
ATOM 676 O O . ILE A 1 84 ? -8.276 7.245 36.293 1.00 93.19 84 ILE A O 1
ATOM 680 N N . LEU A 1 85 ? -6.525 5.896 36.663 1.00 91.56 85 LEU A N 1
ATOM 681 C CA . LEU A 1 85 ? -7.261 4.941 37.501 1.00 91.56 85 LEU A CA 1
ATOM 682 C C . LEU A 1 85 ? -7.919 5.618 38.712 1.00 91.56 85 LEU A C 1
ATOM 684 O O . LEU A 1 85 ? -9.087 5.360 39.010 1.00 91.56 85 LEU A O 1
ATOM 688 N N . GLY A 1 86 ? -7.217 6.547 39.373 1.00 92.12 86 GLY A N 1
ATOM 689 C CA . GLY A 1 86 ? -7.780 7.325 40.479 1.00 92.12 86 GLY A CA 1
ATOM 690 C C . GLY A 1 86 ? -8.972 8.199 40.063 1.00 92.12 86 GLY A C 1
ATOM 691 O O . GLY A 1 86 ? -9.931 8.353 40.827 1.00 92.12 86 GLY A O 1
ATOM 692 N N . LEU A 1 87 ? -8.951 8.753 38.847 1.00 94.12 87 LEU A N 1
ATOM 693 C CA . LEU A 1 87 ? -10.076 9.508 38.285 1.00 94.12 87 LEU A CA 1
ATOM 694 C C . LEU A 1 87 ? -11.241 8.581 37.914 1.00 94.12 87 LEU A C 1
ATOM 696 O O . LEU A 1 87 ? -12.379 8.859 38.301 1.00 94.12 87 LEU A O 1
ATOM 700 N N . LEU A 1 88 ? -10.966 7.452 37.255 1.00 93.06 88 LEU A N 1
ATOM 701 C CA . LEU A 1 88 ? -11.966 6.438 36.904 1.00 93.06 88 LEU A CA 1
ATOM 702 C C . LEU A 1 88 ? -12.691 5.906 38.146 1.00 93.06 88 LEU A C 1
ATOM 704 O O . LEU A 1 88 ? -13.922 5.837 38.155 1.00 93.06 88 LEU A O 1
ATOM 708 N N . GLN A 1 89 ? -11.964 5.623 39.231 1.00 91.44 89 GLN A N 1
ATOM 709 C CA . GLN A 1 89 ? -12.551 5.157 40.488 1.00 91.44 89 GLN A CA 1
ATOM 710 C C . GLN A 1 89 ? -13.497 6.198 41.104 1.00 91.44 89 GLN A C 1
ATOM 712 O O . GLN A 1 89 ? -14.590 5.851 41.564 1.00 91.44 89 GLN A O 1
ATOM 717 N N . LYS A 1 90 ? -13.130 7.487 41.087 1.00 92.88 90 LYS A N 1
ATOM 718 C CA . LYS A 1 90 ? -14.008 8.576 41.559 1.00 92.88 90 LYS A CA 1
ATOM 719 C C . LYS A 1 90 ? -15.277 8.687 40.710 1.00 92.88 90 LYS A C 1
ATOM 721 O O . LYS A 1 90 ? -16.357 8.905 41.265 1.00 92.88 90 LYS A O 1
ATOM 726 N N . ILE A 1 91 ? -15.167 8.522 39.391 1.00 92.75 91 ILE A N 1
ATOM 727 C CA . ILE A 1 91 ? -16.315 8.535 38.473 1.00 92.75 91 ILE A CA 1
ATOM 728 C C . ILE A 1 91 ? -17.231 7.341 38.756 1.00 92.75 91 ILE A C 1
ATOM 730 O O . ILE A 1 91 ? -18.431 7.531 38.942 1.00 92.75 91 ILE A O 1
ATOM 734 N N . ALA A 1 92 ? -16.675 6.132 38.854 1.00 90.94 92 ALA A N 1
ATOM 735 C CA . ALA A 1 92 ? -17.439 4.915 39.112 1.00 90.94 92 ALA A CA 1
ATOM 736 C C . ALA A 1 92 ? -18.207 4.994 40.445 1.00 90.94 92 ALA A C 1
ATOM 738 O O . ALA A 1 92 ? -19.422 4.786 40.481 1.00 90.94 92 ALA A O 1
ATOM 739 N N . THR A 1 93 ? -17.522 5.377 41.527 1.00 90.50 93 THR A N 1
ATOM 740 C CA . THR A 1 93 ? -18.071 5.339 42.895 1.00 90.50 93 THR A CA 1
ATOM 741 C C . THR A 1 93 ? -18.986 6.511 43.244 1.00 90.50 93 THR A C 1
ATOM 743 O O . THR A 1 93 ? -19.945 6.327 43.992 1.00 90.50 93 THR A O 1
ATOM 746 N N . SER A 1 94 ? -18.714 7.714 42.726 1.00 89.50 94 SER A N 1
ATOM 747 C CA . SER A 1 94 ? -19.383 8.949 43.176 1.00 89.50 94 SER A CA 1
ATOM 748 C C . SER A 1 94 ? -19.947 9.826 42.055 1.00 89.50 94 SER A C 1
ATOM 750 O O . SER A 1 94 ? -20.467 10.904 42.336 1.00 89.50 94 SER A O 1
ATOM 752 N N . ASP A 1 95 ? -19.851 9.391 40.793 1.00 91.06 95 ASP A N 1
ATOM 753 C CA . ASP A 1 95 ? -20.245 10.170 39.609 1.00 91.06 95 ASP A CA 1
ATOM 754 C C . ASP A 1 95 ? -19.598 11.574 39.555 1.00 91.06 95 ASP A C 1
ATOM 756 O O . ASP A 1 95 ? -20.187 12.536 39.054 1.00 91.06 95 ASP A O 1
ATOM 760 N N . SER A 1 96 ? -18.375 11.700 40.095 1.00 92.19 96 SER A N 1
ATOM 761 C CA . SER A 1 96 ? -17.688 12.982 40.296 1.00 92.19 96 SER A CA 1
ATOM 762 C C . SER A 1 96 ? -17.513 13.766 38.993 1.00 92.19 96 SER A C 1
ATOM 764 O O . SER A 1 96 ? -16.800 13.344 38.084 1.00 92.19 96 SER A O 1
ATOM 766 N N . GLN A 1 97 ? -18.130 14.948 38.921 1.00 90.06 97 GLN A N 1
ATOM 767 C CA . GLN A 1 97 ? -18.059 15.828 37.749 1.00 90.06 97 GLN A CA 1
ATOM 768 C C . GLN A 1 97 ? -16.664 16.421 37.552 1.00 90.06 97 GLN A C 1
ATOM 770 O O . GLN A 1 97 ? -16.173 16.479 36.429 1.00 90.06 97 GLN A O 1
ATOM 775 N N . GLN A 1 98 ? -15.991 16.785 38.646 1.00 91.44 98 GLN A N 1
ATOM 776 C CA . GLN A 1 98 ? -14.612 17.263 38.596 1.00 91.44 98 GLN A CA 1
ATOM 777 C C . GLN A 1 98 ? -13.682 16.196 38.006 1.00 91.44 98 GLN A C 1
ATOM 779 O O . GLN A 1 98 ? -12.892 16.504 37.119 1.00 91.44 98 GLN A O 1
ATOM 784 N N . ALA A 1 99 ? -13.835 14.933 38.424 1.00 93.38 99 ALA A N 1
ATOM 785 C CA . ALA A 1 99 ? -13.020 13.842 37.898 1.00 93.38 99 ALA A CA 1
ATOM 786 C C . ALA A 1 99 ? -13.258 13.607 36.395 1.00 93.38 99 ALA A C 1
ATOM 788 O O . ALA A 1 99 ? -12.301 13.359 35.670 1.00 93.38 99 ALA A O 1
ATOM 789 N N . LYS A 1 100 ? -14.503 13.741 35.910 1.00 94.06 100 LYS A N 1
ATOM 790 C CA . LYS A 1 100 ? -14.823 13.663 34.470 1.00 94.06 100 LYS A CA 1
ATOM 791 C C . LYS A 1 100 ? -14.122 14.757 33.665 1.00 94.06 100 LYS A C 1
ATOM 793 O O . LYS A 1 100 ? -13.560 14.468 32.614 1.00 94.06 100 LYS A O 1
ATOM 798 N N . VAL A 1 101 ? -14.149 15.999 34.156 1.00 91.94 101 VAL A N 1
ATOM 799 C CA . VAL A 1 101 ? -13.516 17.148 33.487 1.00 91.94 101 VAL A CA 1
ATOM 800 C C . VAL A 1 101 ? -11.993 17.028 33.489 1.00 91.94 101 VAL A C 1
ATOM 802 O O . VAL A 1 101 ? -11.362 17.276 32.463 1.00 91.94 101 VAL A O 1
ATOM 805 N N . GLU A 1 102 ? -11.402 16.643 34.621 1.00 93.00 102 GLU A N 1
ATOM 806 C CA . GLU A 1 102 ? -9.957 16.424 34.748 1.00 93.00 102 GLU A CA 1
ATOM 807 C C . GLU A 1 102 ? -9.482 15.287 33.841 1.00 93.00 102 GLU A C 1
ATOM 809 O O . GLU A 1 102 ? -8.519 15.470 33.101 1.00 93.00 102 GLU A O 1
ATOM 814 N N . LEU A 1 103 ? -10.195 14.155 33.838 1.00 94.00 103 LEU A N 1
ATOM 815 C CA . LEU A 1 103 ? -9.874 13.007 32.993 1.00 94.00 103 LEU A CA 1
ATOM 816 C C . LEU A 1 103 ? -9.933 13.369 31.509 1.00 94.00 103 LEU A C 1
ATOM 818 O O . LEU A 1 103 ? -9.003 13.062 30.773 1.00 94.00 103 LEU A O 1
ATOM 822 N N . TYR A 1 104 ? -10.989 14.066 31.084 1.00 93.00 104 TYR A N 1
ATOM 823 C CA . TYR A 1 104 ? -11.125 14.487 29.693 1.00 93.00 104 TYR A CA 1
ATOM 824 C C . TYR A 1 104 ? -9.959 15.376 29.248 1.00 93.00 104 TYR A C 1
ATOM 826 O O . TYR A 1 104 ? -9.278 15.057 28.282 1.00 93.00 104 TYR A O 1
ATOM 834 N N . LYS A 1 105 ? -9.671 16.449 30.002 1.00 90.88 105 LYS A N 1
ATOM 835 C CA . LYS A 1 105 ? -8.566 17.376 29.698 1.00 90.88 105 LYS A CA 1
ATOM 836 C C . LYS A 1 105 ? -7.204 16.691 29.673 1.00 90.88 105 LYS A C 1
ATOM 838 O O . LYS A 1 105 ? -6.304 17.166 28.985 1.00 90.88 105 LYS A O 1
ATOM 843 N N . PHE A 1 106 ? -7.040 15.653 30.487 1.00 91.50 106 PHE A N 1
ATOM 844 C CA . PHE A 1 106 ? -5.822 14.866 30.531 1.00 91.50 106 PHE A CA 1
ATOM 845 C C . PHE A 1 106 ? -5.672 14.029 29.256 1.00 91.50 106 PHE A C 1
ATOM 847 O O . PHE A 1 106 ? -4.650 14.135 28.588 1.00 91.50 106 PHE A O 1
ATOM 854 N N . ILE A 1 107 ? -6.707 13.269 28.882 1.00 91.94 107 ILE A N 1
ATOM 855 C CA . ILE A 1 107 ? -6.677 12.388 27.704 1.00 91.94 107 ILE A CA 1
ATOM 856 C C . ILE A 1 107 ? -6.498 13.180 26.405 1.00 91.94 107 ILE A C 1
ATOM 858 O O . ILE A 1 107 ? -5.737 12.749 25.554 1.00 91.94 107 ILE A O 1
ATOM 862 N N . THR A 1 108 ? -7.099 14.368 26.262 1.00 89.88 108 THR A N 1
ATOM 863 C CA . THR A 1 108 ? -6.911 15.220 25.066 1.00 89.88 108 THR A CA 1
ATOM 864 C C . THR A 1 108 ? -5.441 15.583 24.792 1.00 89.88 108 THR A C 1
ATOM 866 O O . THR A 1 108 ? -5.114 16.035 23.703 1.00 89.88 108 THR A O 1
ATOM 869 N N . LYS A 1 109 ? -4.541 15.427 25.772 1.00 86.56 109 LYS A N 1
ATOM 870 C CA . LYS A 1 109 ? -3.123 15.803 25.664 1.00 86.56 109 LYS A CA 1
ATOM 871 C C . LYS A 1 109 ? -2.170 14.610 25.599 1.00 86.56 109 LYS A C 1
ATOM 873 O O . LYS A 1 109 ? -0.960 14.811 25.700 1.00 86.56 109 LYS A O 1
ATOM 878 N N . CYS A 1 110 ? -2.680 13.386 25.542 1.00 83.62 110 CYS A N 1
ATOM 879 C CA . CYS A 1 110 ? -1.858 12.182 25.586 1.00 83.62 110 CYS A CA 1
ATOM 880 C C . CYS A 1 110 ? -2.309 11.206 24.501 1.00 83.62 110 CYS A C 1
ATOM 882 O O . CYS A 1 110 ? -3.509 11.029 24.320 1.00 83.62 110 CYS A O 1
ATOM 884 N N . GLY A 1 111 ? -1.358 10.537 23.846 1.00 86.69 111 GLY A N 1
ATOM 885 C CA . GLY A 1 111 ? -1.671 9.420 22.958 1.00 86.69 111 GLY A CA 1
ATOM 886 C C . GLY A 1 111 ? -2.193 8.245 23.777 1.00 86.69 111 GLY A C 1
ATOM 887 O O . GLY A 1 111 ? -1.467 7.688 24.602 1.00 86.69 111 GLY A O 1
ATOM 888 N N . VAL A 1 112 ? -3.458 7.876 23.585 1.00 90.19 112 VAL A N 1
ATOM 889 C CA . VAL A 1 112 ? -4.125 6.804 24.342 1.00 90.19 112 VAL A CA 1
ATOM 890 C C . VAL A 1 112 ? -3.416 5.465 24.169 1.00 90.19 112 VAL A C 1
ATOM 892 O O . VAL A 1 112 ? -3.330 4.694 25.130 1.00 90.19 112 VAL A O 1
ATOM 895 N N . ILE A 1 113 ? -2.850 5.223 22.984 1.00 89.62 113 ILE A N 1
ATOM 896 C CA . ILE A 1 113 ? -2.081 4.017 22.665 1.00 89.62 113 ILE A CA 1
ATOM 897 C C . ILE A 1 113 ? -0.941 3.758 23.660 1.00 89.62 113 ILE A C 1
ATOM 899 O O . ILE A 1 113 ? -0.622 2.609 23.945 1.00 89.62 113 ILE A O 1
ATOM 903 N N . GLU A 1 114 ? -0.371 4.810 24.255 1.00 87.25 114 GLU A N 1
ATOM 904 C CA . GLU A 1 114 ? 0.764 4.688 25.168 1.00 87.25 114 GLU A CA 1
ATOM 905 C C . GLU A 1 114 ? 0.399 4.061 26.514 1.00 87.25 114 GLU A C 1
ATOM 907 O O . GLU A 1 114 ? 1.299 3.667 27.245 1.00 87.25 114 GLU A O 1
ATOM 912 N N . PHE A 1 115 ? -0.870 4.021 26.926 1.00 88.19 115 PHE A N 1
ATOM 913 C CA . PHE A 1 115 ? -1.222 3.618 28.297 1.00 88.19 115 PHE A CA 1
ATOM 914 C C . PHE A 1 115 ? -2.508 2.799 28.425 1.00 88.19 115 PHE A C 1
ATOM 916 O O . PHE A 1 115 ? -2.809 2.337 29.529 1.00 88.19 115 PHE A O 1
ATOM 923 N N . ILE A 1 116 ? -3.286 2.645 27.351 1.00 90.44 116 ILE A N 1
ATOM 924 C CA . ILE A 1 116 ? -4.621 2.043 27.421 1.00 90.44 116 ILE A CA 1
ATOM 925 C C . ILE A 1 116 ? -4.602 0.590 27.907 1.00 90.44 116 ILE A C 1
ATOM 927 O O . ILE A 1 116 ? -5.414 0.249 28.766 1.00 90.44 116 ILE A O 1
ATOM 931 N N . ASP A 1 117 ? -3.638 -0.217 27.460 1.00 87.31 117 ASP A N 1
ATOM 932 C CA . ASP A 1 117 ? -3.527 -1.630 27.849 1.00 87.31 117 ASP A CA 1
ATOM 933 C C . ASP A 1 117 ? -3.251 -1.769 29.353 1.00 87.31 117 ASP A C 1
ATOM 935 O O . ASP A 1 117 ? -3.950 -2.487 30.060 1.00 87.31 117 ASP A O 1
ATOM 939 N N . GLY A 1 118 ? -2.340 -0.955 29.901 1.00 87.38 118 GLY A N 1
ATOM 940 C CA . GLY A 1 118 ? -2.065 -0.961 31.341 1.00 87.38 118 GLY A CA 1
ATOM 941 C C . GLY A 1 118 ? -3.260 -0.519 32.203 1.00 87.38 118 GLY A C 1
ATOM 942 O O . GLY A 1 118 ? -3.401 -0.958 33.350 1.00 87.38 118 GLY A O 1
ATOM 943 N N . ILE A 1 119 ? -4.148 0.332 31.672 1.00 88.81 119 ILE A N 1
ATOM 944 C CA . ILE A 1 119 ? -5.425 0.651 32.329 1.00 88.81 119 ILE A CA 1
ATOM 945 C C . ILE A 1 119 ? -6.382 -0.540 32.240 1.00 88.81 119 ILE A C 1
ATOM 947 O O . ILE A 1 119 ? -7.028 -0.854 33.242 1.00 88.81 119 ILE A O 1
ATOM 951 N N . ALA A 1 120 ? -6.483 -1.173 31.068 1.00 86.06 120 ALA A N 1
ATOM 952 C CA . ALA A 1 120 ? -7.348 -2.322 30.830 1.00 86.06 120 ALA A CA 1
ATOM 953 C C . ALA A 1 120 ? -7.025 -3.476 31.788 1.00 86.06 120 ALA A C 1
ATOM 955 O O . ALA A 1 120 ? -7.913 -3.906 32.530 1.00 86.06 120 ALA A O 1
ATOM 956 N N . ASP A 1 121 ? -5.752 -3.870 31.862 1.00 84.56 121 ASP A N 1
ATOM 957 C CA . ASP A 1 121 ? -5.252 -4.922 32.755 1.00 84.56 121 ASP A CA 1
ATOM 958 C C . ASP A 1 121 ? -5.632 -4.640 34.212 1.00 84.56 121 ASP A C 1
ATOM 960 O O . ASP A 1 121 ? -6.198 -5.478 34.916 1.00 84.56 121 ASP A O 1
ATOM 964 N N . THR A 1 122 ? -5.409 -3.401 34.661 1.00 84.50 122 THR A N 1
ATOM 965 C CA . THR A 1 122 ? -5.695 -3.028 36.051 1.00 84.50 122 THR A CA 1
ATOM 966 C C . THR A 1 122 ? -7.195 -3.009 36.357 1.00 84.50 122 THR A C 1
ATOM 968 O O . THR A 1 122 ? -7.597 -3.283 37.488 1.00 84.50 122 THR A O 1
ATOM 971 N N . LEU A 1 123 ? -8.043 -2.654 35.386 1.00 82.06 123 LEU A N 1
ATOM 972 C CA . LEU A 1 123 ? -9.494 -2.648 35.577 1.00 82.06 123 LEU A CA 1
ATOM 973 C C . LEU A 1 123 ? -10.061 -4.064 35.683 1.00 82.06 123 LEU A C 1
ATOM 975 O O . LEU A 1 123 ? -10.924 -4.272 36.539 1.00 82.06 123 LEU A O 1
ATOM 979 N N . ILE A 1 124 ? -9.559 -5.003 34.874 1.00 78.44 124 ILE A N 1
ATOM 980 C CA . ILE A 1 124 ? -9.927 -6.428 34.924 1.00 78.44 124 ILE A CA 1
ATOM 981 C C . ILE A 1 124 ? -9.620 -7.011 36.311 1.00 78.44 124 ILE A C 1
ATOM 983 O O . ILE A 1 124 ? -10.461 -7.696 36.894 1.00 78.44 124 ILE A O 1
ATOM 987 N N . ASP A 1 125 ? -8.468 -6.656 36.883 1.00 75.81 125 ASP A N 1
ATOM 988 C CA . ASP A 1 125 ? -8.040 -7.118 38.209 1.00 75.81 125 ASP A CA 1
ATOM 989 C C . ASP A 1 125 ? -8.738 -6.397 39.380 1.00 75.81 125 ASP A C 1
ATOM 991 O O . ASP A 1 125 ? -8.620 -6.796 40.546 1.00 75.81 125 ASP A O 1
ATOM 995 N N . SER A 1 126 ? -9.466 -5.309 39.113 1.00 72.00 126 SER A N 1
ATOM 996 C CA . SER A 1 126 ? -10.071 -4.483 40.158 1.00 72.00 126 SER A CA 1
ATOM 997 C C . SER A 1 126 ? -11.470 -4.960 40.570 1.00 72.00 126 SER A C 1
ATOM 999 O O . SER A 1 126 ? -12.301 -5.350 39.760 1.00 72.00 126 SER A O 1
ATOM 1001 N N . SER A 1 127 ? -11.798 -4.821 41.860 1.00 62.50 127 SER A N 1
ATOM 1002 C CA . SER A 1 127 ? -13.158 -5.054 42.387 1.00 62.50 127 SER A CA 1
ATOM 1003 C C . SER A 1 127 ? -14.114 -3.863 42.193 1.00 62.50 127 SER A C 1
ATOM 1005 O O . SER A 1 127 ? -15.199 -3.821 42.782 1.00 62.50 127 SER A O 1
ATOM 1007 N N . VAL A 1 128 ? -13.723 -2.853 41.407 1.00 65.38 128 VAL A N 1
ATOM 1008 C CA . VAL A 1 128 ? -14.524 -1.641 41.204 1.00 65.38 128 VAL A CA 1
ATOM 1009 C C . VAL A 1 128 ? -15.673 -1.962 40.257 1.00 65.38 128 VAL A C 1
ATOM 1011 O O . VAL A 1 128 ? -15.440 -2.286 39.103 1.00 65.38 128 VAL A O 1
ATOM 1014 N N . ASN A 1 129 ? -16.923 -1.814 40.709 1.00 75.31 129 ASN A N 1
ATOM 1015 C CA . ASN A 1 129 ? -18.075 -1.928 39.813 1.00 75.31 129 ASN A CA 1
ATOM 1016 C C . ASN A 1 129 ? -18.143 -0.689 38.894 1.00 75.31 129 ASN A C 1
ATOM 1018 O O . ASN A 1 129 ? -18.412 0.413 39.385 1.00 75.31 129 ASN A O 1
ATOM 1022 N N . PRO A 1 130 ? -17.934 -0.835 37.574 1.00 76.06 130 PRO A N 1
ATOM 1023 C CA . PRO A 1 130 ? -17.924 0.297 36.655 1.00 76.06 130 PRO A CA 1
ATOM 1024 C C . PRO A 1 130 ? -19.342 0.802 36.325 1.00 76.06 130 PRO A C 1
ATOM 1026 O O . PRO A 1 130 ? -19.521 1.916 35.816 1.00 76.06 130 PRO A O 1
ATOM 1029 N N . LYS A 1 131 ? -20.389 0.025 36.623 1.00 81.94 131 LYS A N 1
ATOM 1030 C CA . LYS A 1 131 ? -21.777 0.402 36.336 1.00 81.94 131 LYS A CA 1
ATOM 1031 C C . LYS A 1 131 ? -22.450 1.057 37.555 1.00 81.94 131 LYS A C 1
ATOM 1033 O O . LYS A 1 131 ? -22.213 0.656 38.692 1.00 81.94 131 LYS A O 1
ATOM 1038 N N . PRO A 1 132 ? -23.340 2.049 37.339 1.00 88.56 132 PRO A N 1
ATOM 1039 C CA . PRO A 1 132 ? -23.747 2.606 36.042 1.00 88.56 132 PRO A CA 1
ATOM 1040 C C . PRO A 1 132 ? -22.947 3.852 35.611 1.00 88.56 132 PRO A C 1
ATOM 1042 O O . PRO A 1 132 ? -23.094 4.305 34.476 1.00 88.56 132 PRO A O 1
ATOM 1045 N N . ASN A 1 133 ? -22.162 4.454 36.509 1.00 91.31 133 ASN A N 1
ATOM 1046 C CA . ASN A 1 133 ? -21.647 5.813 36.318 1.00 91.31 133 ASN A CA 1
ATOM 1047 C C . ASN A 1 133 ? -20.517 5.887 35.286 1.00 91.31 133 ASN A C 1
ATOM 1049 O O . ASN A 1 133 ? -20.574 6.732 34.390 1.00 91.31 133 ASN A O 1
ATOM 1053 N N . LEU A 1 134 ? -19.523 4.993 35.377 1.00 90.81 134 LEU A N 1
ATOM 1054 C CA . LEU A 1 134 ? -18.402 4.986 34.438 1.00 90.81 134 LEU A CA 1
ATOM 1055 C C . LEU A 1 134 ? -18.880 4.595 33.035 1.00 90.81 134 LEU A C 1
ATOM 1057 O O . LEU A 1 134 ? -18.594 5.312 32.082 1.00 90.81 134 LEU A O 1
ATOM 1061 N N . HIS A 1 135 ? -19.718 3.561 32.921 1.00 92.62 135 HIS A N 1
ATOM 1062 C CA . HIS A 1 135 ? -20.349 3.183 31.648 1.00 92.62 135 HIS A CA 1
ATOM 1063 C C . HIS A 1 135 ? -21.103 4.350 30.987 1.00 92.62 135 HIS A C 1
ATOM 1065 O O . HIS A 1 135 ? -20.883 4.655 29.814 1.00 92.62 135 HIS A O 1
ATOM 1071 N N . ARG A 1 136 ? -21.942 5.076 31.744 1.00 93.62 136 ARG A N 1
ATOM 1072 C CA . ARG A 1 136 ? -22.667 6.251 31.228 1.00 93.62 136 ARG A CA 1
ATOM 1073 C C . ARG A 1 136 ? -21.720 7.357 30.764 1.00 93.62 136 ARG A C 1
ATOM 1075 O O . ARG A 1 136 ? -22.004 8.003 29.757 1.00 93.62 136 ARG A O 1
ATOM 1082 N N . PHE A 1 137 ? -20.638 7.598 31.501 1.00 94.38 137 PHE A N 1
ATOM 1083 C CA . PHE A 1 137 ? -19.644 8.602 31.137 1.00 94.38 137 PHE A CA 1
ATOM 1084 C C . PHE A 1 137 ? -18.909 8.231 29.844 1.00 94.38 137 PHE A C 1
ATOM 1086 O O . PHE A 1 137 ? -18.841 9.063 28.946 1.00 94.38 137 PHE A O 1
ATOM 1093 N N . LEU A 1 138 ? -18.449 6.988 29.698 1.00 95.31 138 LEU A N 1
ATOM 1094 C CA . LEU A 1 138 ? -17.754 6.539 28.487 1.00 95.31 138 LEU A CA 1
ATOM 1095 C C . LEU A 1 138 ? -18.667 6.611 27.255 1.00 95.31 138 LEU A C 1
ATOM 1097 O O . LEU A 1 138 ? -18.283 7.190 26.242 1.00 95.31 138 LEU A O 1
ATOM 1101 N N . ARG A 1 139 ? -19.927 6.159 27.368 1.00 96.00 139 ARG A N 1
ATOM 1102 C CA . ARG A 1 139 ? -20.936 6.340 26.304 1.00 96.00 139 ARG A CA 1
ATOM 1103 C C . ARG A 1 139 ? -21.154 7.807 25.949 1.00 96.00 139 ARG A C 1
ATOM 1105 O O . ARG A 1 139 ? -21.403 8.138 24.791 1.00 96.00 139 ARG A O 1
ATOM 1112 N N . PHE A 1 140 ? -21.126 8.685 26.950 1.00 94.81 140 PHE A N 1
ATOM 1113 C CA . PHE A 1 140 ? -21.273 10.117 26.741 1.00 94.81 140 PHE A CA 1
ATOM 1114 C C . PHE A 1 140 ? -20.080 10.689 25.963 1.00 94.81 140 PHE A C 1
ATOM 1116 O O . PHE A 1 140 ? -20.307 11.385 24.975 1.00 94.81 140 PHE A O 1
ATOM 1123 N N . VAL A 1 141 ? -18.845 10.355 26.354 1.00 95.44 141 VAL A N 1
ATOM 1124 C CA . VAL A 1 141 ? -17.617 10.785 25.663 1.00 95.44 141 VAL A CA 1
ATOM 1125 C C . VAL A 1 141 ? -17.606 10.278 24.222 1.00 95.44 141 VAL A C 1
ATOM 1127 O O . VAL A 1 141 ? -17.576 11.098 23.310 1.00 95.44 141 VAL A O 1
ATOM 1130 N N . ALA A 1 142 ? -17.772 8.969 24.005 1.00 97.06 142 ALA A N 1
ATOM 1131 C CA . ALA A 1 142 ? -17.789 8.368 22.669 1.00 97.06 142 ALA A CA 1
ATOM 1132 C C . ALA A 1 142 ? -18.844 8.996 21.737 1.00 97.06 142 ALA A C 1
ATOM 1134 O O . ALA A 1 142 ? -18.621 9.122 20.540 1.00 97.06 142 ALA A O 1
ATOM 1135 N N . LYS A 1 143 ? -19.996 9.428 22.272 1.00 95.69 143 LYS A N 1
ATOM 1136 C CA . LYS A 1 143 ? -21.086 10.006 21.469 1.00 95.69 143 LYS A CA 1
ATOM 1137 C C . LYS A 1 143 ? -20.990 11.521 21.259 1.00 95.69 143 LYS A C 1
ATOM 1139 O O . LYS A 1 143 ? -21.658 12.042 20.366 1.00 95.69 143 LYS A O 1
ATOM 1144 N N . ARG A 1 144 ? -20.285 12.257 22.124 1.00 94.31 144 ARG A N 1
ATOM 1145 C CA . ARG A 1 144 ? -20.362 13.732 22.181 1.00 94.31 144 ARG A CA 1
ATOM 1146 C C . ARG A 1 144 ? -19.023 14.446 22.065 1.00 94.31 144 ARG A C 1
ATOM 1148 O O . ARG A 1 144 ? -19.050 15.661 21.887 1.00 94.31 144 ARG A O 1
ATOM 1155 N N . SER A 1 145 ? -17.904 13.745 22.208 1.00 93.94 145 SER A N 1
ATOM 1156 C CA . SER A 1 145 ? -16.581 14.357 22.128 1.00 93.94 145 SER A CA 1
ATOM 1157 C C . SER A 1 145 ? -16.238 14.750 20.681 1.00 93.94 145 SER A C 1
ATOM 1159 O O . SER A 1 145 ? -16.537 13.983 19.759 1.00 93.94 145 SER A O 1
ATOM 1161 N N . PRO A 1 146 ? -15.665 15.948 20.471 1.00 93.06 146 PRO A N 1
ATOM 1162 C CA . PRO A 1 146 ? -15.072 16.356 19.207 1.00 93.06 146 PRO A CA 1
ATOM 1163 C C . PRO A 1 146 ? -13.607 15.924 19.069 1.00 93.06 146 PRO A C 1
ATOM 1165 O O . PRO A 1 146 ? -13.072 16.101 17.990 1.00 93.06 146 PRO A O 1
ATOM 1168 N N . ASP A 1 147 ? -12.977 15.379 20.116 1.00 92.81 147 ASP A N 1
ATOM 1169 C CA . ASP A 1 147 ? -11.534 15.114 20.163 1.00 92.81 147 ASP A CA 1
ATOM 1170 C C . ASP A 1 147 ? -11.252 13.604 20.023 1.00 92.81 147 ASP A C 1
ATOM 1172 O O . ASP A 1 147 ? -11.860 12.787 20.727 1.00 92.81 147 ASP A O 1
ATOM 1176 N N . ARG A 1 148 ? -10.307 13.212 19.158 1.00 94.56 148 ARG A N 1
ATOM 1177 C CA . ARG A 1 148 ? -10.038 11.796 18.838 1.00 94.56 148 ARG A CA 1
ATOM 1178 C C . ARG A 1 148 ? -9.544 10.973 20.024 1.00 94.56 148 ARG A C 1
ATOM 1180 O O . ARG A 1 148 ? -10.032 9.866 20.230 1.00 94.56 148 ARG A O 1
ATOM 1187 N N . GLU A 1 149 ? -8.636 11.505 20.843 1.00 94.94 149 GLU A N 1
ATOM 1188 C CA . GLU A 1 149 ? -8.039 10.750 21.955 1.00 94.94 149 GLU A CA 1
ATOM 1189 C C . GLU A 1 149 ? -9.096 10.362 23.009 1.00 94.94 149 GLU A C 1
ATOM 1191 O O . GLU A 1 149 ? -9.229 9.178 23.331 1.00 94.94 149 GLU A O 1
ATOM 1196 N N . PRO A 1 150 ? -9.965 11.275 23.490 1.00 95.44 150 PRO A N 1
ATOM 1197 C CA . PRO A 1 150 ? -11.096 10.886 24.331 1.00 95.44 150 PRO A CA 1
ATOM 1198 C C . PRO A 1 150 ? -12.033 9.849 23.697 1.00 95.44 150 PRO A C 1
ATOM 1200 O O . PRO A 1 150 ? -12.556 8.993 24.416 1.00 95.44 150 PRO A O 1
ATOM 1203 N N . VAL A 1 151 ? -12.253 9.896 22.378 1.00 97.38 151 VAL A N 1
ATOM 1204 C CA . VAL A 1 151 ? -13.073 8.901 21.668 1.00 97.38 151 VAL A CA 1
ATOM 1205 C C . VAL A 1 151 ? -12.393 7.528 21.657 1.00 97.38 151 VAL A C 1
ATOM 1207 O O . VAL A 1 151 ? -13.039 6.558 22.058 1.00 97.38 151 VAL A O 1
ATOM 1210 N N . LYS A 1 152 ? -11.102 7.437 21.305 1.00 97.69 152 LYS A N 1
ATOM 1211 C CA . LYS A 1 152 ? -10.300 6.196 21.366 1.00 97.69 152 LYS A CA 1
ATOM 1212 C C . LYS A 1 152 ? -10.350 5.567 22.758 1.00 97.69 152 LYS A C 1
ATOM 1214 O O . LYS A 1 152 ? -10.709 4.398 22.910 1.00 97.69 152 LYS A O 1
ATOM 1219 N N . PHE A 1 153 ? -10.093 6.381 23.784 1.00 96.50 153 PHE A N 1
ATOM 1220 C CA . PHE A 1 153 ? -10.151 5.967 25.186 1.00 96.50 153 PHE A CA 1
ATOM 1221 C C . PHE A 1 153 ? -11.528 5.417 25.569 1.00 96.50 153 PHE A C 1
ATOM 1223 O O . PHE A 1 153 ? -11.640 4.383 26.231 1.00 96.50 153 PHE A O 1
ATOM 1230 N N . ALA A 1 154 ? -12.594 6.105 25.150 1.00 96.94 154 ALA A N 1
ATOM 1231 C CA . ALA A 1 154 ? -13.953 5.685 25.443 1.00 96.94 154 ALA A CA 1
ATOM 1232 C C . ALA A 1 154 ? -14.315 4.363 24.754 1.00 96.94 154 ALA A C 1
ATOM 1234 O O . ALA A 1 154 ? -14.924 3.516 25.404 1.00 96.94 154 ALA A O 1
ATOM 1235 N N . ILE A 1 155 ? -13.933 4.165 23.487 1.00 97.75 155 ILE A N 1
ATOM 1236 C CA . ILE A 1 155 ? -14.163 2.910 22.753 1.00 97.75 155 ILE A CA 1
ATOM 1237 C C . ILE A 1 155 ? -13.482 1.744 23.474 1.00 97.75 155 ILE A C 1
ATOM 1239 O O . ILE A 1 155 ? -14.152 0.770 23.819 1.00 97.75 155 ILE A O 1
ATOM 1243 N N . ALA A 1 156 ? -12.185 1.875 23.762 1.00 94.75 156 ALA A N 1
ATOM 1244 C CA . ALA A 1 156 ? -11.401 0.818 24.391 1.00 94.75 156 ALA A CA 1
ATOM 1245 C C . ALA A 1 156 ? -11.988 0.389 25.744 1.00 94.75 156 ALA A C 1
ATOM 1247 O O . ALA A 1 156 ? -12.223 -0.795 25.981 1.00 94.75 156 ALA A O 1
ATOM 1248 N N . LEU A 1 157 ? -12.314 1.350 26.618 1.00 94.00 157 LEU A N 1
ATOM 1249 C CA . LEU A 1 157 ? -12.886 1.024 27.924 1.00 94.00 157 LEU A CA 1
ATOM 1250 C C . LEU A 1 157 ? -14.330 0.525 27.848 1.00 94.00 157 LEU A C 1
ATOM 1252 O O . LEU A 1 157 ? -14.720 -0.289 28.686 1.00 94.00 157 LEU A O 1
ATOM 1256 N N . LEU A 1 158 ? -15.133 0.969 26.871 1.00 94.62 158 LEU A N 1
ATOM 1257 C CA . LEU A 1 158 ? -16.458 0.382 26.646 1.00 94.62 158 LEU A CA 1
ATOM 1258 C C . LEU A 1 158 ? -16.353 -1.105 26.308 1.00 94.62 158 LEU A C 1
ATOM 1260 O O . LEU A 1 158 ? -17.198 -1.853 26.786 1.00 94.62 158 LEU A O 1
ATOM 1264 N N . GLY A 1 159 ? -15.309 -1.536 25.597 1.00 92.06 159 GLY A N 1
ATOM 1265 C CA . GLY A 1 159 ? -15.001 -2.953 25.377 1.00 92.06 159 GLY A CA 1
ATOM 1266 C C . GLY A 1 159 ? -14.935 -3.786 26.659 1.00 92.06 159 GLY A C 1
ATOM 1267 O O . GLY A 1 159 ? -15.353 -4.935 26.667 1.00 92.06 159 GLY A O 1
ATOM 1268 N N . LEU A 1 160 ? -14.470 -3.189 27.759 1.00 89.25 160 LEU A N 1
ATOM 1269 C CA . LEU A 1 160 ? -14.273 -3.874 29.041 1.00 89.25 160 LEU A CA 1
ATOM 1270 C C . LEU A 1 160 ? -15.479 -3.763 29.977 1.00 89.25 160 LEU A C 1
ATOM 1272 O O . LEU A 1 160 ? -15.807 -4.700 30.700 1.00 89.25 160 LEU A O 1
ATOM 1276 N N . VAL A 1 161 ? -16.114 -2.587 30.026 1.00 88.06 161 VAL A N 1
ATOM 1277 C CA . VAL A 1 161 ? -17.152 -2.284 31.032 1.00 88.06 161 VAL A CA 1
ATOM 1278 C C . VAL A 1 161 ? -18.557 -2.138 30.454 1.00 88.06 161 VAL A C 1
ATOM 1280 O O . VAL A 1 161 ? -19.516 -1.936 31.209 1.00 88.06 161 VAL A O 1
ATOM 1283 N N . GLY A 1 162 ? -18.678 -2.154 29.130 1.00 86.19 162 GLY A N 1
ATOM 1284 C CA . GLY A 1 162 ? -19.916 -1.946 28.392 1.00 86.19 162 GLY A CA 1
ATOM 1285 C C . GLY A 1 162 ? -20.815 -3.178 28.352 1.00 86.19 162 GLY A C 1
ATOM 1286 O O . GLY A 1 162 ? -20.798 -4.039 29.234 1.00 86.19 162 GLY A O 1
ATOM 1287 N N . ASP A 1 163 ? -21.702 -3.205 27.367 1.00 84.88 163 ASP A N 1
ATOM 1288 C CA . ASP A 1 163 ? -22.476 -4.379 26.973 1.00 84.88 163 ASP A CA 1
ATOM 1289 C C . ASP A 1 163 ? -22.867 -4.290 25.491 1.00 84.88 163 ASP A C 1
ATOM 1291 O O . ASP A 1 163 ? -22.577 -3.309 24.809 1.00 84.88 163 ASP A O 1
ATOM 1295 N N . VAL A 1 164 ? -23.567 -5.306 24.985 1.00 84.06 164 VAL A N 1
ATOM 1296 C CA . VAL A 1 164 ? -23.989 -5.402 23.577 1.00 84.06 164 VAL A CA 1
ATOM 1297 C C . VAL A 1 164 ? -24.772 -4.181 23.063 1.00 84.06 164 VAL A C 1
ATOM 1299 O O . VAL A 1 164 ? -24.796 -3.932 21.859 1.00 84.06 164 VAL A O 1
ATOM 1302 N N . ASN A 1 165 ? -25.375 -3.358 23.936 1.00 88.94 165 ASN A N 1
ATOM 1303 C CA . ASN A 1 165 ? -26.053 -2.122 23.521 1.00 88.94 165 ASN A CA 1
ATOM 1304 C C . ASN A 1 165 ? -25.079 -0.985 23.155 1.00 88.94 165 ASN A C 1
ATOM 1306 O O . ASN A 1 165 ? -25.512 0.085 22.705 1.00 88.94 165 ASN A O 1
ATOM 1310 N N . ASP A 1 166 ? -23.782 -1.154 23.410 1.00 93.19 166 ASP A N 1
ATOM 1311 C CA . ASP A 1 166 ? -22.710 -0.261 22.966 1.00 93.19 166 ASP A CA 1
ATOM 1312 C C . ASP A 1 166 ? -22.196 -0.623 21.571 1.00 93.19 166 ASP A C 1
ATOM 1314 O O . ASP A 1 166 ? -21.600 0.233 20.919 1.00 93.19 166 ASP A O 1
ATOM 1318 N N . LEU A 1 167 ? -22.473 -1.835 21.070 1.00 90.94 167 LEU A N 1
ATOM 1319 C CA . LEU A 1 167 ? -21.874 -2.325 19.829 1.00 90.94 167 LEU A CA 1
ATOM 1320 C C . LEU A 1 167 ? -22.164 -1.403 18.645 1.00 90.94 167 LEU A C 1
ATOM 1322 O O . LEU A 1 167 ? -21.254 -1.062 17.906 1.00 90.94 167 LEU A O 1
ATOM 1326 N N . ASN A 1 168 ? -23.402 -0.927 18.484 1.00 93.38 168 ASN A N 1
ATOM 1327 C CA . ASN A 1 168 ? -23.720 -0.017 17.381 1.00 93.38 168 ASN A CA 1
ATOM 1328 C C . ASN A 1 168 ? -22.909 1.290 17.453 1.00 93.38 168 ASN A C 1
ATOM 1330 O O . ASN A 1 168 ? -22.548 1.846 16.421 1.00 93.38 168 ASN A O 1
ATOM 1334 N N . LEU A 1 169 ? -22.638 1.798 18.661 1.00 96.56 169 LEU A N 1
ATOM 1335 C CA . LEU A 1 169 ? -21.820 2.995 18.865 1.00 96.56 169 LEU A CA 1
ATOM 1336 C C . LEU A 1 169 ? -20.358 2.718 18.493 1.00 96.56 169 LEU A C 1
ATOM 1338 O O . LEU A 1 169 ? -19.790 3.485 17.720 1.00 96.56 169 LEU A O 1
ATOM 1342 N N . ILE A 1 170 ? -19.796 1.617 18.998 1.00 97.00 170 ILE A N 1
ATOM 1343 C CA . ILE A 1 170 ? -18.422 1.185 18.710 1.00 97.00 170 ILE A CA 1
ATOM 1344 C C . ILE A 1 170 ? -18.257 0.939 17.209 1.00 97.00 170 ILE A C 1
ATOM 1346 O O . ILE A 1 170 ? -17.449 1.598 16.572 1.00 97.00 170 ILE A O 1
ATOM 1350 N N . ASN A 1 171 ? -19.105 0.094 16.623 1.00 94.88 171 ASN A N 1
ATOM 1351 C CA . ASN A 1 171 ? -19.067 -0.269 15.210 1.00 94.88 171 ASN A CA 1
ATOM 1352 C C . ASN A 1 171 ? -19.152 0.968 14.302 1.00 94.88 171 ASN A C 1
ATOM 1354 O O . ASN A 1 171 ? -18.358 1.084 13.379 1.00 94.88 171 ASN A O 1
ATOM 1358 N N . THR A 1 172 ? -20.039 1.928 14.606 1.00 96.94 172 THR A N 1
ATOM 1359 C CA . THR A 1 172 ? -20.133 3.185 13.838 1.00 96.94 172 THR A CA 1
ATOM 1360 C C . THR A 1 172 ? -18.820 3.967 13.875 1.00 96.94 172 THR A C 1
ATOM 1362 O O . THR A 1 172 ? -18.351 4.390 12.826 1.00 96.94 172 THR A O 1
ATOM 1365 N N . LEU A 1 173 ? -18.224 4.167 15.058 1.00 98.19 173 LEU A N 1
ATOM 1366 C CA . LEU A 1 173 ? -16.960 4.906 15.192 1.00 98.19 173 LEU A CA 1
ATOM 1367 C C . LEU A 1 173 ? -15.818 4.191 14.466 1.00 98.19 173 LEU A C 1
ATOM 1369 O O . LEU A 1 173 ? -15.027 4.823 13.775 1.00 98.19 173 LEU A O 1
ATOM 1373 N N . SER A 1 174 ? -15.771 2.867 14.574 1.00 97.62 174 SER A N 1
ATOM 1374 C CA . SER A 1 174 ? -14.698 2.039 14.027 1.00 97.62 174 SER A CA 1
ATOM 1375 C C . SER A 1 174 ? -14.728 1.880 12.506 1.00 97.62 174 SER A C 1
ATOM 1377 O O . SER A 1 174 ? -13.797 1.293 11.958 1.00 97.62 174 SER A O 1
ATOM 1379 N N . ARG A 1 175 ? -15.740 2.432 11.813 1.00 97.00 175 ARG A N 1
ATOM 1380 C CA . ARG A 1 175 ? -15.736 2.604 10.344 1.00 97.00 175 ARG A CA 1
ATOM 1381 C C . ARG A 1 175 ? -14.742 3.666 9.860 1.00 97.00 175 ARG A C 1
ATOM 1383 O O . ARG A 1 175 ? -14.609 3.858 8.656 1.00 97.00 175 ARG A O 1
ATOM 1390 N N . HIS A 1 176 ? -14.084 4.369 10.776 1.00 97.62 176 HIS A N 1
ATOM 1391 C CA . HIS A 1 176 ? -13.002 5.296 10.484 1.00 97.62 176 HIS A CA 1
ATOM 1392 C C . HIS A 1 176 ? -11.670 4.703 10.957 1.00 97.62 176 HIS A C 1
ATOM 1394 O O . HIS A 1 176 ? -11.573 4.276 12.109 1.00 97.62 176 HIS A O 1
ATOM 1400 N N . GLU A 1 177 ? -10.648 4.748 10.096 1.00 96.25 177 GLU A N 1
ATOM 1401 C CA . GLU A 1 177 ? -9.331 4.113 10.299 1.00 96.25 177 GLU A CA 1
ATOM 1402 C C . GLU A 1 177 ? -8.700 4.471 11.662 1.00 96.25 177 GLU A C 1
ATOM 1404 O O . GLU A 1 177 ? -8.240 3.595 12.389 1.00 96.25 177 GLU A O 1
ATOM 1409 N N . GLU A 1 178 ? -8.790 5.747 12.065 1.00 96.31 178 GLU A N 1
ATOM 1410 C CA . GLU A 1 178 ? -8.332 6.273 13.369 1.00 96.31 178 GLU A CA 1
ATOM 1411 C C . GLU A 1 178 ? -8.868 5.524 14.608 1.00 96.31 178 GLU A C 1
ATOM 1413 O O . GLU A 1 178 ? -8.215 5.488 15.651 1.00 96.31 178 GLU A O 1
ATOM 1418 N N . PHE A 1 179 ? -10.065 4.933 14.526 1.00 97.81 179 PHE A N 1
ATOM 1419 C CA . PHE A 1 179 ? -10.735 4.275 15.657 1.00 97.81 179 PHE A CA 1
ATOM 1420 C C . PHE A 1 179 ? -10.845 2.760 15.497 1.00 97.81 179 PHE A C 1
ATOM 1422 O O . PHE A 1 179 ? -11.314 2.080 16.417 1.00 97.81 179 PHE A O 1
ATOM 1429 N N . THR A 1 180 ? -10.458 2.217 14.343 1.00 97.75 180 THR A N 1
ATOM 1430 C CA . THR A 1 180 ? -10.657 0.803 14.022 1.00 97.75 180 THR A CA 1
ATOM 1431 C C . THR A 1 180 ? -9.892 -0.113 14.971 1.00 97.75 180 THR A C 1
ATOM 1433 O O . THR A 1 180 ? -10.487 -1.059 15.480 1.00 97.75 180 THR A O 1
ATOM 1436 N N . LEU A 1 181 ? -8.633 0.207 15.292 1.00 96.00 181 LEU A N 1
ATOM 1437 C CA . LEU A 1 181 ? -7.807 -0.574 16.223 1.00 96.00 181 LEU A CA 1
ATOM 1438 C C . LEU A 1 181 ? -8.480 -0.737 17.599 1.00 96.00 181 LEU A C 1
ATOM 1440 O O . LEU A 1 181 ? -8.631 -1.846 18.109 1.00 96.00 181 LEU A O 1
ATOM 1444 N N . TYR A 1 182 ? -8.945 0.372 18.180 1.00 96.44 182 TYR A N 1
ATOM 1445 C CA . TYR A 1 182 ? -9.638 0.375 19.473 1.00 96.44 182 TYR A CA 1
ATOM 1446 C C . TYR A 1 182 ? -10.993 -0.332 19.398 1.00 96.44 182 TYR A C 1
ATOM 1448 O O . TYR A 1 182 ? -11.400 -1.009 20.340 1.00 96.44 182 TYR A O 1
ATOM 1456 N N . GLY A 1 183 ? -11.683 -0.189 18.266 1.00 97.00 183 GLY A N 1
ATOM 1457 C CA . GLY A 1 183 ? -12.918 -0.901 17.963 1.00 97.00 183 GLY A CA 1
ATOM 1458 C C . GLY A 1 183 ? -12.759 -2.407 17.951 1.00 97.00 183 GLY A C 1
ATOM 1459 O O . GLY A 1 183 ? -13.543 -3.105 18.586 1.00 97.00 183 GLY A O 1
ATOM 1460 N N . ALA A 1 184 ? -11.732 -2.894 17.257 1.00 95.94 184 ALA A N 1
ATOM 1461 C CA . ALA A 1 184 ? -11.413 -4.311 17.167 1.00 95.94 184 ALA A CA 1
ATOM 1462 C C . ALA A 1 184 ? -11.144 -4.899 18.557 1.00 95.94 184 ALA A C 1
ATOM 1464 O O . ALA A 1 184 ? -11.774 -5.879 18.946 1.00 95.94 184 ALA A O 1
ATOM 1465 N N . ALA A 1 185 ? -10.301 -4.230 19.353 1.00 93.62 185 ALA A N 1
ATOM 1466 C CA . ALA A 1 185 ? -10.043 -4.621 20.737 1.00 93.62 185 ALA A CA 1
ATOM 1467 C C . ALA A 1 185 ? -11.328 -4.637 21.586 1.00 93.62 185 ALA A C 1
ATOM 1469 O O . ALA A 1 185 ? -11.551 -5.558 22.370 1.00 93.62 185 ALA A O 1
ATOM 1470 N N . ALA A 1 186 ? -12.207 -3.646 21.412 1.00 94.62 186 ALA A N 1
ATOM 1471 C CA . ALA A 1 186 ? -13.472 -3.602 22.132 1.00 94.62 186 ALA A CA 1
ATOM 1472 C C . ALA A 1 186 ? -14.432 -4.732 21.724 1.00 94.62 186 ALA A C 1
ATOM 1474 O O . ALA A 1 186 ? -15.064 -5.321 22.596 1.00 94.62 186 ALA A O 1
ATOM 1475 N N . ILE A 1 187 ? -14.523 -5.057 20.431 1.00 94.62 187 ILE A N 1
ATOM 1476 C CA . ILE A 1 187 ? -15.340 -6.167 19.915 1.00 94.62 187 ILE A CA 1
ATOM 1477 C C . ILE A 1 187 ? -14.826 -7.507 20.457 1.00 94.62 187 ILE A C 1
ATOM 1479 O O . ILE A 1 187 ? -15.633 -8.297 20.946 1.00 94.62 187 ILE A O 1
ATOM 1483 N N . ASN A 1 188 ? -13.507 -7.718 20.472 1.00 92.06 188 ASN A N 1
ATOM 1484 C CA . ASN A 1 188 ? -12.878 -8.920 21.035 1.00 92.06 188 ASN A CA 1
ATOM 1485 C C . ASN A 1 188 ? -13.210 -9.143 22.507 1.00 92.06 188 ASN A C 1
ATOM 1487 O O . ASN A 1 188 ? -13.420 -10.270 22.932 1.00 92.06 188 ASN A O 1
ATOM 1491 N N . ASN A 1 189 ? -13.302 -8.069 23.286 1.00 89.75 189 ASN A N 1
ATOM 1492 C CA . ASN A 1 189 ? -13.651 -8.168 24.701 1.00 89.75 189 ASN A CA 1
ATOM 1493 C C . ASN A 1 189 ? -15.160 -8.372 24.942 1.00 89.75 189 ASN A C 1
ATOM 1495 O O . ASN A 1 189 ? -15.564 -8.740 26.044 1.00 89.75 189 ASN A O 1
ATOM 1499 N N . MET A 1 190 ? -16.003 -8.117 23.936 1.00 88.69 190 MET A N 1
ATOM 1500 C CA . MET A 1 190 ? -17.464 -8.202 24.043 1.00 88.69 190 MET A CA 1
ATOM 1501 C C . MET A 1 190 ? -18.053 -9.536 23.571 1.00 88.69 190 MET A C 1
ATOM 1503 O O . MET A 1 190 ? -19.201 -9.829 23.918 1.00 88.69 190 MET A O 1
ATOM 1507 N N . TYR A 1 191 ? -17.314 -10.313 22.779 1.00 86.88 191 TYR A N 1
ATOM 1508 C CA . TYR A 1 191 ? -17.776 -11.552 22.152 1.00 86.88 191 TYR A CA 1
ATOM 1509 C C . TYR A 1 191 ? -16.835 -12.716 22.456 1.00 86.88 191 TYR A C 1
ATOM 1511 O O . TYR A 1 191 ? -15.623 -12.551 22.441 1.00 86.88 191 TYR A O 1
ATOM 1519 N N . ASP A 1 192 ? -17.401 -13.911 22.640 1.00 87.06 192 ASP A N 1
ATOM 1520 C CA . ASP A 1 192 ? -16.611 -15.150 22.693 1.00 87.06 192 ASP A CA 1
ATOM 1521 C C . ASP A 1 192 ? -16.063 -15.537 21.300 1.00 87.06 192 ASP A C 1
ATOM 1523 O O . ASP A 1 192 ? -14.995 -16.130 21.197 1.00 87.06 192 ASP A O 1
ATOM 1527 N N . ASP A 1 193 ? -16.803 -15.200 20.234 1.00 92.12 193 ASP A N 1
ATOM 1528 C CA . ASP A 1 193 ? -16.440 -15.395 18.820 1.00 92.12 193 ASP A CA 1
ATOM 1529 C C . ASP A 1 193 ? -16.629 -14.056 18.070 1.00 92.12 193 ASP A C 1
ATOM 1531 O O . ASP A 1 193 ? -17.746 -13.743 17.636 1.00 92.12 193 ASP A O 1
ATOM 1535 N N . PRO A 1 194 ? -15.590 -13.198 18.020 1.00 94.06 194 PRO A N 1
ATOM 1536 C CA . PRO A 1 194 ? -15.679 -11.838 17.481 1.00 94.06 194 PRO A CA 1
ATOM 1537 C C . PRO A 1 194 ? -15.528 -11.761 15.953 1.00 94.06 194 PRO A C 1
ATOM 1539 O O . PRO A 1 194 ? -15.859 -10.729 15.359 1.00 94.06 194 PRO A O 1
ATOM 1542 N N . ASP A 1 195 ? -15.052 -12.829 15.310 1.00 96.69 195 ASP A N 1
ATOM 1543 C CA . ASP A 1 195 ? -14.562 -12.827 13.928 1.00 96.69 195 ASP A CA 1
ATOM 1544 C C . ASP A 1 195 ? -15.591 -12.317 12.915 1.00 96.69 195 ASP A C 1
ATOM 1546 O O . ASP A 1 195 ? -15.254 -11.560 12.009 1.00 96.69 195 ASP A O 1
ATOM 1550 N N . GLU A 1 196 ? -16.867 -12.665 13.082 1.00 95.56 196 GLU A N 1
ATOM 1551 C CA . GLU A 1 196 ? -17.944 -12.200 12.201 1.00 95.56 196 GLU A CA 1
ATOM 1552 C C . GLU A 1 196 ? -18.157 -10.681 12.255 1.00 95.56 196 GLU A C 1
ATOM 1554 O O . GLU A 1 196 ? -18.484 -10.049 11.248 1.00 95.56 196 GLU A O 1
ATOM 1559 N N . GLU A 1 197 ? -18.007 -10.069 13.429 1.00 94.88 197 GLU A N 1
ATOM 1560 C CA . GLU A 1 197 ? -18.137 -8.617 13.577 1.00 94.88 197 GLU A CA 1
ATOM 1561 C C . GLU A 1 197 ? -16.878 -7.897 13.089 1.00 94.88 197 GLU A C 1
ATOM 1563 O O . GLU A 1 197 ? -16.981 -6.861 12.423 1.00 94.88 197 GLU A O 1
ATOM 1568 N N . LEU A 1 198 ? -15.701 -8.477 13.335 1.00 97.31 198 LEU A N 1
ATOM 1569 C CA . LEU A 1 198 ? -14.433 -7.959 12.824 1.00 97.31 198 LEU A CA 1
ATOM 1570 C C . LEU A 1 198 ? -14.337 -8.052 11.302 1.00 97.31 198 LEU A C 1
ATOM 1572 O O . LEU A 1 198 ? -13.909 -7.096 10.661 1.00 97.31 198 LEU A O 1
ATOM 1576 N N . TRP A 1 199 ? -14.800 -9.145 10.698 1.00 97.88 199 TRP A N 1
ATOM 1577 C CA . TRP A 1 199 ? -14.828 -9.314 9.246 1.00 97.88 199 TRP A CA 1
ATOM 1578 C C . TRP A 1 199 ? -15.753 -8.300 8.571 1.00 97.88 199 TRP A C 1
ATOM 1580 O O . TRP A 1 199 ? -15.356 -7.630 7.614 1.00 97.88 199 TRP A O 1
ATOM 1590 N N . LYS A 1 200 ? -16.959 -8.082 9.116 1.00 95.69 200 LYS A N 1
ATOM 1591 C CA . LYS A 1 200 ? -17.853 -7.006 8.649 1.00 95.69 200 LYS A CA 1
ATOM 1592 C C . LYS A 1 200 ? -17.202 -5.634 8.753 1.00 95.69 200 LYS A C 1
ATOM 1594 O O . LYS A 1 200 ? -17.526 -4.752 7.954 1.00 95.69 200 LYS A O 1
ATOM 1599 N N . LEU A 1 201 ? -16.358 -5.417 9.760 1.00 96.44 201 LEU A N 1
ATOM 1600 C CA . LEU A 1 201 ? -15.614 -4.176 9.913 1.00 96.44 201 LEU A CA 1
ATOM 1601 C C . LEU A 1 201 ? -14.503 -4.070 8.862 1.00 96.44 201 LEU A C 1
ATOM 1603 O O . LEU A 1 201 ? -14.436 -3.046 8.187 1.00 96.44 201 LEU A O 1
ATOM 1607 N N . ALA A 1 202 ? -13.741 -5.146 8.642 1.00 97.56 202 ALA A N 1
ATOM 1608 C CA . ALA A 1 202 ? -12.631 -5.226 7.690 1.00 97.56 202 ALA A CA 1
ATOM 1609 C C . ALA A 1 202 ? -13.081 -4.965 6.246 1.00 97.56 202 ALA A C 1
ATOM 1611 O O . ALA A 1 202 ? -12.364 -4.342 5.467 1.00 97.56 202 ALA A O 1
ATOM 1612 N N . ILE A 1 203 ? -14.309 -5.365 5.901 1.00 96.38 203 ILE A N 1
ATOM 1613 C CA . ILE A 1 203 ? -14.928 -5.045 4.608 1.00 96.38 203 ILE A CA 1
ATOM 1614 C C . ILE A 1 203 ? -15.105 -3.529 4.404 1.00 96.38 203 ILE A C 1
ATOM 1616 O O . ILE A 1 203 ? -15.053 -3.071 3.266 1.00 96.38 203 ILE A O 1
ATOM 1620 N N . ALA A 1 204 ? -15.324 -2.741 5.461 1.00 95.50 204 ALA A N 1
ATOM 1621 C CA . ALA A 1 204 ? -15.675 -1.323 5.324 1.00 95.50 204 ALA A CA 1
ATOM 1622 C C . ALA A 1 204 ? -14.519 -0.335 5.499 1.00 95.50 204 ALA A C 1
ATOM 1624 O O . ALA A 1 204 ? -14.696 0.850 5.212 1.00 95.50 204 ALA A O 1
ATOM 1625 N N . VAL A 1 205 ? -13.380 -0.807 5.991 1.00 96.12 205 VAL A N 1
ATOM 1626 C CA . VAL A 1 205 ? -12.148 -0.027 6.126 1.00 96.12 205 VAL A CA 1
ATOM 1627 C C . VAL A 1 205 ? -11.134 -0.522 5.106 1.00 96.12 205 VAL A C 1
ATOM 1629 O O . VAL A 1 205 ? -11.183 -1.685 4.698 1.00 96.12 205 VAL A O 1
ATOM 1632 N N . HIS A 1 206 ? -10.251 0.364 4.667 1.00 95.50 206 HIS A N 1
ATOM 1633 C CA . HIS A 1 206 ? -9.298 0.089 3.592 1.00 95.50 206 HIS A CA 1
ATOM 1634 C C . HIS A 1 206 ? -7.879 0.553 3.929 1.00 95.50 206 HIS A C 1
ATOM 1636 O O . HIS A 1 206 ? -6.975 0.191 3.202 1.00 95.50 206 HIS A O 1
ATOM 1642 N N . GLY A 1 207 ? -7.650 1.302 5.008 1.00 95.44 207 GLY A N 1
ATOM 1643 C CA . GLY A 1 207 ? -6.320 1.745 5.439 1.00 95.44 207 GLY A CA 1
ATOM 1644 C C . GLY A 1 207 ? -5.728 0.880 6.558 1.00 95.44 207 GLY A C 1
ATOM 1645 O O . GLY A 1 207 ? -5.893 -0.341 6.587 1.00 95.44 207 GLY A O 1
ATOM 1646 N N . TRP A 1 208 ? -5.072 1.529 7.525 1.00 95.56 208 TRP A N 1
ATOM 1647 C CA . TRP A 1 208 ? -4.482 0.879 8.704 1.00 95.56 208 TRP A CA 1
ATOM 1648 C C . TRP A 1 208 ? -5.478 0.046 9.511 1.00 95.56 208 TRP A C 1
ATOM 1650 O O . TRP A 1 208 ? -5.121 -1.006 10.037 1.00 95.56 208 TRP A O 1
ATOM 1660 N N . GLY A 1 209 ? -6.742 0.462 9.577 1.00 96.62 209 GLY A N 1
ATOM 1661 C CA . GLY A 1 209 ? -7.797 -0.311 10.214 1.00 96.62 209 GLY A CA 1
ATOM 1662 C C . GLY A 1 209 ? -8.003 -1.675 9.557 1.00 96.62 209 GLY A C 1
ATOM 1663 O O . GLY A 1 209 ? -8.207 -2.657 10.271 1.00 96.62 209 GLY A O 1
ATOM 1664 N N . ARG A 1 210 ? -7.899 -1.769 8.222 1.00 97.62 210 ARG A N 1
ATOM 1665 C CA . ARG A 1 210 ? -7.954 -3.061 7.517 1.00 97.62 210 ARG A CA 1
ATOM 1666 C C . ARG A 1 210 ? -6.756 -3.929 7.872 1.00 97.62 210 ARG A C 1
ATOM 1668 O O . ARG A 1 210 ? -6.961 -5.111 8.127 1.00 97.62 210 ARG A O 1
ATOM 1675 N N . ILE A 1 211 ? -5.558 -3.345 7.926 1.00 96.88 211 ILE A N 1
ATOM 1676 C CA . ILE A 1 211 ? -4.328 -4.064 8.287 1.00 96.88 211 ILE A CA 1
ATOM 1677 C C . ILE A 1 211 ? -4.500 -4.748 9.649 1.00 96.88 211 ILE A C 1
ATOM 1679 O O . ILE A 1 211 ? -4.457 -5.975 9.722 1.00 96.88 211 ILE A O 1
ATOM 1683 N N . HIS A 1 212 ? -4.861 -3.986 10.687 1.00 95.75 212 HIS A N 1
ATOM 1684 C CA . HIS A 1 212 ? -5.081 -4.526 12.040 1.00 95.75 212 HIS A CA 1
ATOM 1685 C C . HIS A 1 212 ? -6.153 -5.619 12.095 1.00 95.75 212 HIS A C 1
ATOM 1687 O O . HIS A 1 212 ? -6.013 -6.609 12.812 1.00 95.75 212 HIS A O 1
ATOM 1693 N N . LEU A 1 213 ? -7.258 -5.442 11.366 1.00 98.06 213 LEU A N 1
ATOM 1694 C CA . LEU A 1 213 ? -8.356 -6.410 11.374 1.00 98.06 213 LEU A CA 1
ATOM 1695 C C . LEU A 1 213 ? -7.993 -7.704 10.652 1.00 98.06 213 LEU A C 1
ATOM 1697 O O . LEU A 1 213 ? -8.370 -8.778 11.111 1.00 98.06 213 LEU A O 1
ATOM 1701 N N . VAL A 1 214 ? -7.281 -7.621 9.532 1.00 98.19 214 VAL A N 1
ATOM 1702 C CA . VAL A 1 214 ? -6.867 -8.798 8.763 1.00 98.19 214 VAL A CA 1
ATOM 1703 C C . VAL A 1 214 ? -5.803 -9.591 9.512 1.00 98.19 214 VAL A C 1
ATOM 1705 O O . VAL A 1 214 ? -5.897 -10.816 9.552 1.00 98.19 214 VAL A O 1
ATOM 1708 N N . GLU A 1 215 ? -4.853 -8.917 10.162 1.00 95.88 215 GLU A N 1
ATOM 1709 C CA . GLU A 1 215 ? -3.896 -9.560 11.071 1.00 95.88 215 GLU A CA 1
ATOM 1710 C C . GLU A 1 215 ? -4.613 -10.319 12.190 1.00 95.88 215 GLU A C 1
ATOM 1712 O O . GLU A 1 215 ? -4.265 -11.460 12.485 1.00 95.88 215 GLU A O 1
ATOM 1717 N N . HIS A 1 216 ? -5.667 -9.732 12.764 1.00 95.25 216 HIS A N 1
ATOM 1718 C CA . HIS A 1 216 ? -6.473 -10.415 13.772 1.00 95.25 216 HIS A CA 1
ATOM 1719 C C . HIS A 1 216 ? -7.222 -11.633 13.205 1.00 95.25 216 HIS A C 1
ATOM 1721 O O . HIS A 1 216 ? -7.251 -12.695 13.821 1.00 95.25 216 HIS A O 1
ATOM 1727 N N . LEU A 1 217 ? -7.803 -11.502 12.011 1.00 97.94 217 LEU A N 1
ATOM 1728 C CA . LEU A 1 217 ? -8.558 -12.568 11.346 1.00 97.94 217 LEU A CA 1
ATOM 1729 C C . LEU A 1 217 ? -7.668 -13.676 10.756 1.00 97.94 217 LEU A C 1
ATOM 1731 O O . LEU A 1 217 ? -8.197 -14.663 10.245 1.00 97.94 217 LEU A O 1
ATOM 1735 N N . ALA A 1 218 ? -6.338 -13.557 10.821 1.00 96.38 218 ALA A N 1
ATOM 1736 C CA . ALA A 1 218 ? -5.409 -14.530 10.246 1.00 96.38 218 ALA A CA 1
ATOM 1737 C C . ALA A 1 218 ? -5.578 -15.948 10.831 1.00 96.38 218 ALA A C 1
ATOM 1739 O O . ALA A 1 218 ? -5.373 -16.950 10.140 1.00 96.38 218 ALA A O 1
ATOM 1740 N N . GLU A 1 219 ? -6.004 -16.048 12.091 1.00 94.31 219 GLU A N 1
ATOM 1741 C CA . GLU A 1 219 ? -6.214 -17.322 12.788 1.00 94.31 219 GLU A CA 1
ATOM 1742 C C . GLU A 1 219 ? -7.678 -17.793 12.782 1.00 94.31 219 GLU A C 1
ATOM 1744 O O . GLU A 1 219 ? -8.004 -18.801 13.412 1.00 94.31 219 GLU A O 1
ATOM 1749 N N . THR A 1 220 ? -8.561 -17.117 12.037 1.00 96.44 220 THR A N 1
ATOM 1750 C CA . THR A 1 220 ? -9.999 -17.416 12.038 1.00 96.44 220 THR A CA 1
ATOM 1751 C C . THR A 1 220 ? -10.302 -18.882 11.680 1.00 96.44 220 THR A C 1
ATOM 1753 O O . THR A 1 220 ? -9.745 -19.417 10.705 1.00 96.44 220 THR A O 1
ATOM 1756 N N . PRO A 1 221 ? -11.213 -19.557 12.413 1.00 95.00 221 PRO A N 1
ATOM 1757 C CA . PRO A 1 221 ? -11.678 -20.896 12.063 1.00 95.00 221 PRO A CA 1
ATOM 1758 C C . PRO A 1 221 ? -12.746 -20.877 10.956 1.00 95.00 221 PRO A C 1
ATOM 1760 O O . PRO A 1 221 ? -13.089 -21.933 10.414 1.00 95.00 221 PRO A O 1
ATOM 1763 N N . HIS A 1 222 ? -13.294 -19.705 10.618 1.00 97.19 222 HIS A N 1
ATOM 1764 C CA . HIS A 1 222 ? -14.422 -19.570 9.701 1.00 97.19 222 HIS A CA 1
ATOM 1765 C C . HIS A 1 222 ? -13.967 -19.632 8.240 1.00 97.19 222 HIS A C 1
ATOM 1767 O O . HIS A 1 222 ? -13.237 -18.773 7.741 1.00 97.19 222 HIS A O 1
ATOM 1773 N N . LEU A 1 223 ? -14.430 -20.658 7.520 1.00 96.00 223 LEU A N 1
ATOM 1774 C CA . LEU A 1 223 ? -13.994 -20.925 6.146 1.00 96.00 223 LEU A CA 1
ATOM 1775 C C . LEU A 1 223 ? -14.325 -19.786 5.174 1.00 96.00 223 LEU A C 1
ATOM 1777 O O . LEU A 1 223 ? -13.488 -19.451 4.341 1.00 96.00 223 LEU A O 1
ATOM 1781 N N . HIS A 1 224 ? -15.498 -19.155 5.284 1.00 97.62 224 HIS A N 1
ATOM 1782 C CA . HIS A 1 224 ? -15.865 -18.051 4.388 1.00 97.62 224 HIS A CA 1
ATOM 1783 C C . HIS A 1 224 ? -14.999 -16.807 4.610 1.00 97.62 224 HIS A C 1
ATOM 1785 O O . HIS A 1 224 ? -14.736 -16.082 3.652 1.00 97.62 224 HIS A O 1
ATOM 1791 N N . ILE A 1 225 ? -14.514 -16.575 5.837 1.00 98.38 225 ILE A N 1
ATOM 1792 C CA . ILE A 1 225 ? -13.576 -15.483 6.126 1.00 98.38 225 ILE A CA 1
ATOM 1793 C C . ILE A 1 225 ? -12.214 -15.811 5.512 1.00 98.38 225 ILE A C 1
ATOM 1795 O O . ILE A 1 225 ? -11.654 -14.967 4.822 1.00 98.38 225 ILE A O 1
ATOM 1799 N N . ARG A 1 226 ? -11.720 -17.049 5.642 1.00 97.94 226 ARG A N 1
ATOM 1800 C CA . ARG A 1 226 ? -10.483 -17.493 4.967 1.00 97.94 226 ARG A CA 1
ATOM 1801 C C . ARG A 1 226 ? -10.552 -17.372 3.445 1.00 97.94 226 ARG A C 1
ATOM 1803 O O . ARG A 1 226 ? -9.601 -16.915 2.816 1.00 97.94 226 ARG A O 1
ATOM 1810 N N . GLU A 1 227 ? -11.685 -17.733 2.849 1.00 97.25 227 GLU A N 1
ATOM 1811 C CA . GLU A 1 227 ? -11.920 -17.542 1.414 1.00 97.25 227 GLU A CA 1
ATOM 1812 C C . GLU A 1 227 ? -11.943 -16.058 1.028 1.00 97.25 227 GLU A C 1
ATOM 1814 O O . GLU A 1 227 ? -11.428 -15.690 -0.029 1.00 97.25 227 GLU A O 1
ATOM 1819 N N . TRP A 1 228 ? -12.515 -15.198 1.876 1.00 98.31 228 TRP A N 1
ATOM 1820 C CA . TRP A 1 228 ? -12.487 -13.749 1.685 1.00 98.31 228 TRP A CA 1
ATOM 1821 C C . TRP A 1 228 ? -11.068 -13.178 1.815 1.00 98.31 228 TRP A C 1
ATOM 1823 O O . TRP A 1 228 ? -10.684 -12.354 0.985 1.00 98.31 228 TRP A O 1
ATOM 1833 N N . LEU A 1 229 ? -10.264 -13.653 2.775 1.00 98.50 229 LEU A N 1
ATOM 1834 C CA . LEU A 1 229 ? -8.872 -13.229 2.962 1.00 98.50 229 LEU A CA 1
ATOM 1835 C C . LEU A 1 229 ? -8.061 -13.401 1.673 1.00 98.50 229 LEU A C 1
ATOM 1837 O O . LEU A 1 229 ? -7.429 -12.448 1.223 1.00 98.50 229 LEU A O 1
ATOM 1841 N N . LEU A 1 230 ? -8.161 -14.570 1.027 1.00 98.19 230 LEU A N 1
ATOM 1842 C CA . LEU A 1 230 ? -7.468 -14.840 -0.239 1.00 98.19 230 LEU A CA 1
ATOM 1843 C C . LEU A 1 230 ? -7.939 -13.977 -1.405 1.00 98.19 230 LEU A C 1
ATOM 1845 O O . LEU A 1 230 ? -7.195 -13.809 -2.363 1.00 98.19 230 LEU A O 1
ATOM 1849 N N . ARG A 1 231 ? -9.189 -13.513 -1.389 1.00 97.94 231 ARG A N 1
ATOM 1850 C CA . ARG A 1 231 ? -9.809 -12.859 -2.550 1.00 97.94 231 ARG A CA 1
ATOM 1851 C C . ARG A 1 231 ? -9.798 -11.346 -2.460 1.00 97.94 231 ARG A C 1
ATOM 1853 O O . ARG A 1 231 ? -9.782 -10.703 -3.501 1.00 97.94 231 ARG A O 1
ATOM 1860 N N . GLU A 1 232 ? -9.866 -10.807 -1.250 1.00 97.19 232 GLU A N 1
ATOM 1861 C CA . GLU A 1 232 ? -10.085 -9.383 -0.985 1.00 97.19 232 GLU A CA 1
ATOM 1862 C C . GLU A 1 232 ? -9.303 -8.864 0.229 1.00 97.19 232 GLU A C 1
ATOM 1864 O O . GLU A 1 232 ? -9.065 -7.662 0.316 1.00 97.19 232 GLU A O 1
ATOM 1869 N N . GLY A 1 233 ? -8.911 -9.733 1.172 1.00 97.25 233 GLY A N 1
ATOM 1870 C CA . GLY A 1 233 ? -8.386 -9.310 2.476 1.00 97.25 233 GLY A CA 1
ATOM 1871 C C . GLY A 1 233 ? -7.091 -8.502 2.414 1.00 97.25 233 GLY A C 1
ATOM 1872 O O . GLY A 1 233 ? -6.906 -7.604 3.224 1.00 97.25 233 GLY A O 1
ATOM 1873 N N . TYR A 1 234 ? -6.219 -8.766 1.440 1.00 97.19 234 TYR A N 1
ATOM 1874 C CA . TYR A 1 234 ? -4.947 -8.047 1.300 1.00 97.19 234 TYR A CA 1
ATOM 1875 C C . TYR A 1 234 ? -5.089 -6.647 0.695 1.00 97.19 234 TYR A C 1
ATOM 1877 O O . TYR A 1 234 ? -4.218 -5.804 0.910 1.00 97.19 234 TYR A O 1
ATOM 1885 N N . ARG A 1 235 ? -6.165 -6.381 -0.060 1.00 97.00 235 ARG A N 1
ATOM 1886 C CA . ARG A 1 235 ? -6.340 -5.110 -0.776 1.00 97.00 235 ARG A CA 1
ATOM 1887 C C . ARG A 1 235 ? -6.539 -3.979 0.218 1.00 97.00 235 ARG A C 1
ATOM 1889 O O . ARG A 1 235 ? -7.473 -4.039 1.016 1.00 97.00 235 ARG A O 1
ATOM 1896 N N . ASN A 1 236 ? -5.694 -2.959 0.173 1.00 95.75 236 ASN A N 1
ATOM 1897 C CA . ASN A 1 236 ? -5.750 -1.826 1.090 1.00 95.75 236 ASN A CA 1
ATOM 1898 C C . ASN A 1 236 ? -5.146 -0.569 0.434 1.00 95.75 236 ASN A C 1
ATOM 1900 O O . ASN A 1 236 ? -4.367 -0.677 -0.505 1.00 95.75 236 ASN A O 1
ATOM 1904 N N . ASP A 1 237 ? -5.521 0.605 0.937 1.00 94.44 237 ASP A N 1
ATOM 1905 C CA . ASP A 1 237 ? -5.135 1.934 0.452 1.00 94.44 237 ASP A CA 1
ATOM 1906 C C . ASP A 1 237 ? -3.707 2.336 0.894 1.00 94.44 237 ASP A C 1
ATOM 1908 O O . ASP A 1 237 ? -3.274 3.443 0.583 1.00 94.44 237 ASP A O 1
ATOM 1912 N N . ILE A 1 238 ? -2.996 1.493 1.661 1.00 93.19 238 ILE A N 1
ATOM 1913 C CA . ILE A 1 238 ? -1.618 1.747 2.111 1.00 93.19 238 ILE A CA 1
ATOM 1914 C C . ILE A 1 238 ? -0.635 1.029 1.181 1.00 93.19 238 ILE A C 1
ATOM 1916 O O . ILE A 1 238 ? -0.041 1.661 0.317 1.00 93.19 238 ILE A O 1
ATOM 1920 N N . MET A 1 239 ? -0.470 -0.282 1.362 1.00 92.38 239 MET A N 1
ATOM 1921 C CA . MET A 1 239 ? 0.453 -1.152 0.626 1.00 92.38 239 MET A CA 1
ATOM 1922 C C . MET A 1 239 ? -0.029 -2.601 0.769 1.00 92.38 239 MET A C 1
ATOM 1924 O O . MET A 1 239 ? -0.229 -3.086 1.889 1.00 92.38 239 MET A O 1
ATOM 1928 N N . HIS A 1 240 ? -0.235 -3.314 -0.341 1.00 97.06 240 HIS A N 1
ATOM 1929 C CA . HIS A 1 240 ? -0.676 -4.719 -0.321 1.00 97.06 240 HIS A CA 1
ATOM 1930 C C . HIS A 1 240 ? 0.327 -5.628 0.409 1.00 97.06 240 HIS A C 1
ATOM 1932 O O . HIS A 1 240 ? -0.059 -6.624 1.026 1.00 97.06 240 HIS A O 1
ATOM 1938 N N . GLU A 1 241 ? 1.596 -5.238 0.389 1.00 97.50 241 GLU A N 1
ATOM 1939 C CA . GLU A 1 241 ? 2.757 -5.879 0.993 1.00 97.50 241 GLU A CA 1
ATOM 1940 C C . GLU A 1 241 ? 2.595 -6.087 2.505 1.00 97.50 241 GLU A C 1
ATOM 1942 O O . GLU A 1 241 ? 3.084 -7.082 3.029 1.00 97.50 241 GLU A O 1
ATOM 1947 N N . TYR A 1 242 ? 1.837 -5.231 3.208 1.00 96.50 242 TYR A N 1
ATOM 1948 C CA . TYR A 1 242 ? 1.525 -5.442 4.631 1.00 96.50 242 TYR A CA 1
ATOM 1949 C C . TYR A 1 242 ? 0.740 -6.735 4.891 1.00 96.50 242 TYR A C 1
ATOM 1951 O O . TYR A 1 242 ? 0.855 -7.320 5.965 1.00 96.50 242 TYR A O 1
ATOM 1959 N N . LEU A 1 243 ? -0.094 -7.169 3.940 1.00 98.00 243 LEU A N 1
ATOM 1960 C CA . LEU A 1 243 ? -1.075 -8.234 4.161 1.00 98.00 243 LEU A CA 1
ATOM 1961 C C . LEU A 1 243 ? -0.901 -9.447 3.248 1.00 98.00 243 LEU A C 1
ATOM 1963 O O . LEU A 1 243 ? -1.478 -10.494 3.544 1.00 98.00 243 LEU A O 1
ATOM 1967 N N . ALA A 1 244 ? -0.123 -9.340 2.169 1.00 98.31 244 ALA A N 1
ATOM 1968 C CA . ALA A 1 244 ? 0.037 -10.398 1.173 1.00 98.31 244 ALA A CA 1
ATOM 1969 C C . ALA A 1 244 ? 0.479 -11.734 1.794 1.00 98.31 244 ALA A C 1
ATOM 1971 O O . ALA A 1 244 ? -0.176 -12.759 1.587 1.00 98.31 244 ALA A O 1
ATOM 1972 N N . TYR A 1 245 ? 1.527 -11.717 2.626 1.00 98.44 245 TYR A N 1
ATOM 1973 C CA . TYR A 1 245 ? 1.988 -12.905 3.350 1.00 98.44 245 TYR A CA 1
ATOM 1974 C C . TYR A 1 245 ? 0.918 -13.448 4.301 1.00 98.44 245 TYR A C 1
ATOM 1976 O O . TYR A 1 245 ? 0.577 -14.633 4.252 1.00 98.44 245 TYR A O 1
ATOM 1984 N N . THR A 1 246 ? 0.341 -12.571 5.125 1.00 98.25 246 THR A N 1
ATOM 1985 C CA . THR A 1 246 ? -0.673 -12.933 6.121 1.00 98.25 246 THR A CA 1
ATOM 1986 C C . THR A 1 246 ? -1.853 -13.651 5.476 1.00 98.25 246 THR A C 1
ATOM 1988 O O . THR A 1 246 ? -2.223 -14.737 5.925 1.00 98.25 246 THR A O 1
ATOM 1991 N N . VAL A 1 247 ? -2.415 -13.115 4.386 1.00 98.56 247 VAL A N 1
ATOM 1992 C CA . VAL A 1 247 ? -3.549 -13.764 3.713 1.00 98.56 247 VAL A CA 1
ATOM 1993 C C . VAL A 1 247 ? -3.144 -15.042 2.982 1.00 98.56 247 VAL A C 1
ATOM 1995 O O . VAL A 1 247 ? -3.929 -15.992 2.973 1.00 98.56 247 VAL A O 1
ATOM 1998 N N . ALA A 1 248 ? -1.935 -15.111 2.409 1.00 98.56 248 ALA A N 1
ATOM 1999 C CA . ALA A 1 248 ? -1.448 -16.305 1.718 1.00 98.56 248 ALA A CA 1
ATOM 2000 C C . ALA A 1 248 ? -1.338 -17.502 2.673 1.00 98.56 248 ALA A C 1
ATOM 2002 O O . ALA A 1 248 ? -1.716 -18.624 2.313 1.00 98.56 248 ALA A O 1
ATOM 2003 N N . VAL A 1 249 ? -0.872 -17.253 3.900 1.00 98.12 249 VAL A N 1
ATOM 2004 C CA . VAL A 1 249 ? -0.767 -18.256 4.966 1.00 98.12 249 VAL A CA 1
ATOM 2005 C C . VAL A 1 249 ? -2.139 -18.558 5.569 1.00 98.12 249 VAL A C 1
ATOM 2007 O O . VAL A 1 249 ? -2.575 -19.711 5.546 1.00 98.12 249 VAL A O 1
ATOM 2010 N N . ALA A 1 250 ? -2.855 -17.540 6.055 1.00 97.75 250 ALA A N 1
ATOM 2011 C CA . ALA A 1 250 ? -4.141 -17.695 6.744 1.00 97.75 250 ALA A CA 1
ATOM 2012 C C . ALA A 1 250 ? -5.210 -18.363 5.867 1.00 97.75 250 ALA A C 1
ATOM 2014 O O . ALA A 1 250 ? -5.950 -19.247 6.310 1.00 97.75 250 ALA A O 1
ATOM 2015 N N . GLY A 1 251 ? -5.270 -17.958 4.598 1.00 97.31 251 GLY A N 1
ATOM 2016 C CA . GLY A 1 251 ? -6.175 -18.513 3.601 1.00 97.31 251 GLY A CA 1
ATOM 2017 C C . GLY A 1 251 ? -5.685 -19.815 2.960 1.00 97.31 251 GLY A C 1
ATOM 2018 O O . GLY A 1 251 ? -6.460 -20.485 2.282 1.00 97.31 251 GLY A O 1
ATOM 2019 N N . ASN A 1 252 ? -4.426 -20.203 3.190 1.00 97.38 252 ASN A N 1
ATOM 2020 C CA . ASN A 1 252 ? -3.763 -21.359 2.584 1.00 97.38 252 ASN A CA 1
ATOM 2021 C C . ASN A 1 252 ? -3.809 -21.333 1.042 1.00 97.38 252 ASN A C 1
ATOM 2023 O O . ASN A 1 252 ? -4.385 -22.209 0.385 1.00 97.38 252 ASN A O 1
ATOM 2027 N N . LEU A 1 253 ? -3.189 -20.301 0.462 1.00 98.56 253 LEU A N 1
ATOM 2028 C CA . LEU A 1 253 ? -3.172 -20.055 -0.982 1.00 98.56 253 LEU A CA 1
ATOM 2029 C C . LEU A 1 253 ? -2.622 -21.253 -1.776 1.00 98.56 253 LEU A C 1
ATOM 2031 O O . LEU A 1 253 ? -3.209 -21.639 -2.787 1.00 98.56 253 LEU A O 1
ATOM 2035 N N . SER A 1 254 ? -1.550 -21.889 -1.290 1.00 98.25 254 SER A N 1
ATOM 2036 C CA . SER A 1 254 ? -0.986 -23.112 -1.881 1.00 98.25 254 SER A CA 1
ATOM 2037 C C . SER A 1 254 ? -2.028 -24.226 -2.018 1.00 98.25 254 SER A C 1
ATOM 2039 O O . SER A 1 254 ? -2.215 -24.792 -3.101 1.00 98.25 254 SER A O 1
ATOM 2041 N N . HIS A 1 255 ? -2.783 -24.508 -0.949 1.00 97.69 255 HIS A N 1
ATOM 2042 C CA . HIS A 1 255 ? -3.855 -25.497 -0.997 1.00 97.69 255 HIS A CA 1
ATOM 2043 C C . HIS A 1 255 ? -4.971 -25.073 -1.955 1.00 97.69 255 HIS A C 1
ATOM 2045 O O . HIS A 1 255 ? -5.417 -25.892 -2.762 1.00 97.69 255 HIS A O 1
ATOM 2051 N N . ALA A 1 256 ? -5.386 -23.806 -1.929 1.00 97.88 256 ALA A N 1
ATOM 2052 C CA . ALA A 1 256 ? -6.410 -23.289 -2.832 1.00 97.88 256 ALA A CA 1
ATOM 2053 C C . ALA A 1 256 ? -6.019 -23.502 -4.310 1.00 97.88 256 ALA A C 1
ATOM 2055 O O . ALA A 1 256 ? -6.812 -24.044 -5.081 1.00 97.88 256 ALA A O 1
ATOM 2056 N N . LEU A 1 257 ? -4.767 -23.209 -4.677 1.00 98.25 257 LEU A N 1
ATOM 2057 C CA . LEU A 1 257 ? -4.228 -23.408 -6.030 1.00 98.25 257 LEU A CA 1
ATOM 2058 C C . LEU A 1 257 ? -3.936 -24.876 -6.381 1.00 98.25 257 LEU A C 1
ATOM 2060 O O . LEU A 1 257 ? -3.816 -25.207 -7.561 1.00 98.25 257 LEU A O 1
ATOM 2064 N N . SER A 1 258 ? -3.855 -25.775 -5.397 1.00 97.00 258 SER A N 1
ATOM 2065 C CA . SER A 1 258 ? -3.668 -27.215 -5.641 1.00 97.00 258 SER A CA 1
ATOM 2066 C C . SER A 1 258 ? -4.912 -27.910 -6.215 1.00 97.00 258 SER A C 1
ATOM 2068 O O . SER A 1 258 ? -4.813 -29.014 -6.757 1.00 97.00 258 SER A O 1
ATOM 2070 N N . HIS A 1 259 ? -6.085 -27.274 -6.124 1.00 94.50 259 HIS A N 1
ATOM 2071 C CA . HIS A 1 259 ? -7.332 -27.812 -6.659 1.00 94.50 259 HIS A CA 1
ATOM 2072 C C . HIS A 1 259 ? -7.326 -27.840 -8.190 1.00 94.50 259 HIS A C 1
ATOM 2074 O O . HIS A 1 259 ? -6.739 -26.987 -8.850 1.00 94.50 259 HIS A O 1
ATOM 2080 N N . GLY A 1 260 ? -8.039 -28.807 -8.777 1.00 90.12 260 GLY A N 1
ATOM 2081 C CA . GLY A 1 260 ? -8.111 -28.966 -10.235 1.00 90.12 260 GLY A CA 1
ATOM 2082 C C . GLY A 1 260 ? -8.837 -27.830 -10.969 1.00 90.12 260 GLY A C 1
ATOM 2083 O O . GLY A 1 260 ? -8.691 -27.704 -12.180 1.00 90.12 260 GLY A O 1
ATOM 2084 N N . PHE A 1 261 ? -9.606 -27.006 -10.253 1.00 92.00 261 PHE A N 1
ATOM 2085 C CA . PHE A 1 261 ? -10.285 -25.834 -10.796 1.00 92.00 261 PHE A CA 1
ATOM 2086 C C . PHE A 1 261 ? -10.129 -24.644 -9.848 1.00 92.00 261 PHE A C 1
ATOM 2088 O O . PHE A 1 261 ? -10.407 -24.762 -8.656 1.00 92.00 261 PHE A O 1
ATOM 2095 N N . VAL A 1 262 ? -9.740 -23.502 -10.412 1.00 94.50 262 VAL A N 1
ATOM 2096 C CA . VAL A 1 262 ? -9.637 -22.200 -9.746 1.00 94.50 262 VAL A CA 1
ATOM 2097 C C . VAL A 1 262 ? -10.404 -21.183 -10.590 1.00 94.50 262 VAL A C 1
ATOM 2099 O O . VAL A 1 262 ? -10.246 -21.138 -11.812 1.00 94.50 262 VAL A O 1
ATOM 2102 N N . ASP A 1 263 ? -11.274 -20.390 -9.968 1.00 94.62 263 ASP A N 1
ATOM 2103 C CA . ASP A 1 263 ? -12.025 -19.345 -10.673 1.00 94.62 263 ASP A CA 1
ATOM 2104 C C . ASP A 1 263 ? -11.175 -18.092 -10.959 1.00 94.62 263 ASP A C 1
ATOM 2106 O O . ASP A 1 263 ? -10.097 -17.900 -10.396 1.00 94.62 263 ASP A O 1
ATOM 2110 N N . ASP A 1 264 ? -11.672 -17.219 -11.839 1.00 93.62 264 ASP A N 1
ATOM 2111 C CA . ASP A 1 264 ? -10.961 -16.010 -12.285 1.00 93.62 264 ASP A CA 1
ATOM 2112 C C . ASP A 1 264 ? -10.625 -15.056 -11.136 1.00 93.62 264 ASP A C 1
ATOM 2114 O O . ASP A 1 264 ? -9.599 -14.380 -11.182 1.00 93.62 264 ASP A O 1
ATOM 2118 N N . LYS A 1 265 ? -11.481 -14.993 -10.108 1.00 94.88 265 LYS A N 1
ATOM 2119 C CA . LYS A 1 265 ? -11.289 -14.087 -8.973 1.00 94.88 265 LYS A CA 1
ATOM 2120 C C . LYS A 1 265 ? -10.142 -14.557 -8.089 1.00 94.88 265 LYS A C 1
ATOM 2122 O O . LYS A 1 265 ? -9.315 -13.742 -7.707 1.00 94.88 265 LYS A O 1
ATOM 2127 N N . LEU A 1 266 ? -10.083 -15.853 -7.781 1.00 97.19 266 LEU A N 1
ATOM 2128 C CA . LEU A 1 266 ? -8.991 -16.422 -6.994 1.00 97.19 266 LEU A CA 1
ATOM 2129 C C . LEU A 1 266 ? -7.682 -16.411 -7.787 1.00 97.19 266 LEU A C 1
ATOM 2131 O O . LEU A 1 266 ? -6.643 -16.120 -7.211 1.00 97.19 266 LEU A O 1
ATOM 2135 N N . LEU A 1 267 ? -7.718 -16.675 -9.098 1.00 96.88 267 LEU A N 1
ATOM 2136 C CA . LEU A 1 267 ? -6.508 -16.619 -9.923 1.00 96.88 267 LEU A CA 1
ATOM 2137 C C . LEU A 1 267 ? -5.943 -15.195 -10.024 1.00 96.88 267 LEU A C 1
ATOM 2139 O O . LEU A 1 267 ? -4.732 -15.016 -9.943 1.00 96.88 267 LEU A O 1
ATOM 2143 N N . LEU A 1 268 ? -6.806 -14.186 -10.188 1.00 96.19 268 LEU A N 1
ATOM 2144 C CA . LEU A 1 268 ? -6.388 -12.783 -10.151 1.00 96.19 268 LEU A CA 1
ATOM 2145 C C . LEU A 1 268 ? -5.831 -12.402 -8.777 1.00 96.19 268 LEU A C 1
ATOM 2147 O O . LEU A 1 268 ? -4.750 -11.832 -8.706 1.00 96.19 268 LEU A O 1
ATOM 2151 N N . ALA A 1 269 ? -6.517 -12.782 -7.699 1.00 98.06 269 ALA A N 1
ATOM 2152 C CA . ALA A 1 269 ? -6.046 -12.482 -6.355 1.00 98.06 269 ALA A CA 1
ATOM 2153 C C . ALA A 1 269 ? -4.705 -13.161 -6.032 1.00 98.06 269 ALA A C 1
ATOM 2155 O O . ALA A 1 269 ? -3.823 -12.541 -5.453 1.00 98.06 269 ALA A O 1
ATOM 2156 N N . ALA A 1 270 ? -4.500 -14.400 -6.490 1.00 98.38 270 ALA A N 1
ATOM 2157 C CA . ALA A 1 270 ? -3.211 -15.079 -6.397 1.00 98.38 270 ALA A CA 1
ATOM 2158 C C . ALA A 1 270 ? -2.096 -14.320 -7.138 1.00 98.38 270 ALA A C 1
ATOM 2160 O O . ALA A 1 270 ? -0.971 -14.289 -6.653 1.00 98.38 270 ALA A O 1
ATOM 2161 N N . SER A 1 271 ? -2.411 -13.706 -8.284 1.00 97.56 271 SER A N 1
ATOM 2162 C CA . SER A 1 271 ? -1.491 -12.837 -9.032 1.00 97.56 271 SER A CA 1
ATOM 2163 C C . SER A 1 271 ? -1.054 -11.642 -8.183 1.00 97.56 271 SER A C 1
ATOM 2165 O O . SER A 1 271 ? 0.132 -11.454 -7.958 1.00 97.56 271 SER A O 1
ATOM 2167 N N . GLU A 1 272 ? -2.018 -10.890 -7.648 1.00 97.56 272 GLU A N 1
ATOM 2168 C CA . GLU A 1 272 ? -1.763 -9.674 -6.863 1.00 97.56 272 GLU A CA 1
ATOM 2169 C C . GLU A 1 272 ? -1.043 -9.979 -5.535 1.00 97.56 272 GLU A C 1
ATOM 2171 O O . GLU A 1 272 ? -0.162 -9.230 -5.121 1.00 97.56 272 GLU A O 1
ATOM 2176 N N . ILE A 1 273 ? -1.375 -11.100 -4.880 1.00 98.69 273 ILE A N 1
ATOM 2177 C CA . ILE A 1 273 ? -0.671 -11.564 -3.675 1.00 98.69 273 ILE A CA 1
ATOM 2178 C C . ILE A 1 273 ? 0.783 -11.918 -4.005 1.00 98.69 273 ILE A C 1
ATOM 2180 O O . ILE A 1 273 ? 1.683 -11.537 -3.262 1.00 98.69 273 ILE A O 1
ATOM 2184 N N . LEU A 1 274 ? 1.031 -12.647 -5.100 1.00 98.56 274 LEU A N 1
ATOM 2185 C CA . LEU A 1 274 ? 2.393 -12.996 -5.511 1.00 98.56 274 LEU A CA 1
ATOM 2186 C C . LEU A 1 274 ? 3.193 -11.753 -5.915 1.00 98.56 274 LEU A C 1
ATOM 2188 O O . LEU A 1 274 ? 4.338 -11.641 -5.497 1.00 98.56 274 LEU A O 1
ATOM 2192 N N . GLU A 1 275 ? 2.602 -10.817 -6.662 1.00 97.06 275 GLU A N 1
ATOM 2193 C CA . GLU A 1 275 ? 3.217 -9.521 -6.996 1.00 97.06 275 GLU A CA 1
ATOM 2194 C C . GLU A 1 275 ? 3.683 -8.783 -5.736 1.00 97.06 275 GLU A C 1
ATOM 2196 O O . GLU A 1 275 ? 4.854 -8.429 -5.644 1.00 97.06 275 GLU A O 1
ATOM 2201 N N . ALA A 1 276 ? 2.815 -8.648 -4.729 1.00 97.50 276 ALA A N 1
ATOM 2202 C CA . ALA A 1 276 ? 3.170 -8.005 -3.464 1.00 97.50 276 ALA A CA 1
ATOM 2203 C C . ALA A 1 276 ? 4.258 -8.774 -2.683 1.00 97.50 276 ALA A C 1
ATOM 2205 O O . ALA A 1 276 ? 5.145 -8.169 -2.086 1.00 97.50 276 ALA A O 1
ATOM 2206 N N . LEU A 1 277 ? 4.240 -10.112 -2.707 1.00 97.81 277 LEU A N 1
ATOM 2207 C CA . LEU A 1 277 ? 5.296 -10.924 -2.090 1.00 97.81 277 LEU A CA 1
ATOM 2208 C C . LEU A 1 277 ? 6.653 -10.786 -2.801 1.00 97.81 277 LEU A C 1
ATOM 2210 O O . LEU A 1 277 ? 7.679 -10.931 -2.142 1.00 97.81 277 LEU A O 1
ATOM 2214 N N . PHE A 1 278 ? 6.672 -10.544 -4.116 1.00 96.06 278 PHE A N 1
ATOM 2215 C CA . PHE 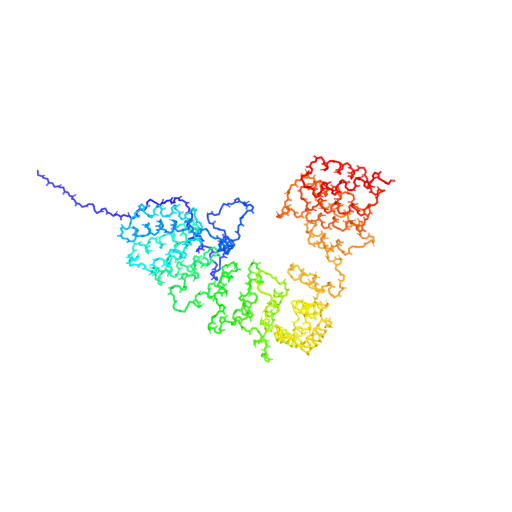A 1 278 ? 7.904 -10.305 -4.876 1.00 96.06 278 PHE A CA 1
ATOM 2216 C C . PHE A 1 278 ? 8.425 -8.878 -4.723 1.00 96.06 278 PHE A C 1
ATOM 2218 O O . PHE A 1 278 ? 9.637 -8.698 -4.655 1.00 96.06 278 PHE A O 1
ATOM 2225 N N . ALA A 1 279 ? 7.534 -7.886 -4.652 1.00 94.06 279 ALA A N 1
ATOM 2226 C CA . ALA A 1 279 ? 7.913 -6.496 -4.411 1.00 94.06 279 ALA A CA 1
ATOM 2227 C C . ALA A 1 279 ? 8.670 -6.341 -3.080 1.00 94.06 279 ALA A C 1
ATOM 2229 O O . ALA A 1 279 ? 9.617 -5.559 -2.990 1.00 94.06 279 ALA A O 1
ATOM 2230 N N . GLY A 1 280 ? 8.282 -7.130 -2.069 1.00 88.69 280 GLY A N 1
ATOM 2231 C CA . GLY A 1 280 ? 8.826 -7.029 -0.720 1.00 88.69 280 GLY A CA 1
ATOM 2232 C C . GLY A 1 280 ? 8.345 -5.757 -0.022 1.00 88.69 280 GLY A C 1
ATOM 2233 O O . GLY A 1 280 ? 7.809 -4.838 -0.636 1.00 88.69 280 GLY A O 1
ATOM 2234 N N . GLY A 1 281 ? 8.487 -5.687 1.298 1.00 87.25 281 GLY A N 1
ATOM 2235 C CA . GLY A 1 281 ? 7.951 -4.545 2.024 1.00 87.25 281 GLY A CA 1
ATOM 2236 C C . GLY A 1 281 ? 8.161 -4.619 3.530 1.00 87.25 281 GLY A C 1
ATOM 2237 O O . GLY A 1 281 ? 9.095 -5.265 3.999 1.00 87.25 281 GLY A O 1
ATOM 2238 N N . PRO A 1 282 ? 7.313 -3.931 4.310 1.00 87.44 282 PRO A N 1
ATOM 2239 C CA . PRO A 1 282 ? 7.465 -3.848 5.761 1.00 87.44 282 PRO A CA 1
ATOM 2240 C C . PRO A 1 282 ? 7.133 -5.159 6.497 1.00 87.44 282 PRO A C 1
ATOM 2242 O O . PRO A 1 282 ? 7.463 -5.286 7.675 1.00 87.44 282 PRO A O 1
ATOM 2245 N N . ALA A 1 283 ? 6.481 -6.112 5.825 1.00 93.19 283 ALA A N 1
ATOM 2246 C CA . ALA A 1 283 ? 6.163 -7.445 6.333 1.00 93.19 283 ALA A CA 1
ATOM 2247 C C . ALA A 1 283 ? 6.962 -8.532 5.586 1.00 93.19 283 ALA A C 1
ATOM 2249 O O . ALA A 1 283 ? 7.789 -8.233 4.728 1.00 93.19 283 ALA A O 1
ATOM 2250 N N . GLN A 1 284 ? 6.721 -9.799 5.929 1.00 96.19 284 GLN A N 1
ATOM 2251 C CA . GLN A 1 284 ? 7.341 -10.957 5.281 1.00 96.19 284 GLN A CA 1
ATOM 2252 C C . GLN A 1 284 ? 7.079 -11.003 3.7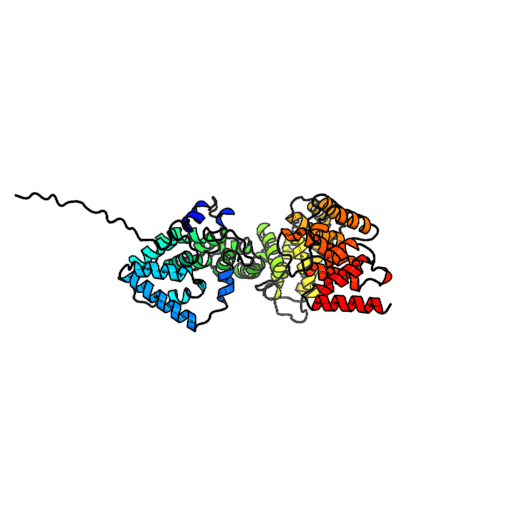68 1.00 96.19 284 GLN A C 1
ATOM 2254 O O . GLN A 1 284 ? 5.998 -10.641 3.298 1.00 96.19 284 GLN A O 1
ATOM 2259 N N . ASP A 1 285 ? 8.048 -11.534 3.023 1.00 95.56 285 ASP A N 1
ATOM 2260 C CA . ASP A 1 285 ? 8.035 -11.586 1.557 1.00 95.56 285 ASP A CA 1
ATOM 2261 C C . ASP A 1 285 ? 8.003 -13.033 1.008 1.00 95.56 285 ASP A C 1
ATOM 2263 O O . ASP A 1 285 ? 7.764 -14.013 1.731 1.00 95.56 285 ASP A O 1
ATOM 2267 N N . ILE A 1 286 ? 8.226 -13.199 -0.301 1.00 95.50 286 ILE A N 1
ATOM 2268 C CA . ILE A 1 286 ? 8.249 -14.518 -0.953 1.00 95.50 286 ILE A CA 1
ATOM 2269 C C . ILE A 1 286 ? 9.300 -15.482 -0.364 1.00 95.50 286 ILE A C 1
ATOM 2271 O O . ILE A 1 286 ? 9.081 -16.698 -0.344 1.00 95.50 286 ILE A O 1
ATOM 2275 N N . ASN A 1 287 ? 10.420 -14.967 0.151 1.00 92.19 287 ASN A N 1
ATOM 2276 C CA . ASN A 1 287 ? 11.507 -15.745 0.749 1.00 92.19 287 ASN A CA 1
ATOM 2277 C C . ASN A 1 287 ? 11.171 -16.251 2.152 1.00 92.19 287 ASN A C 1
ATOM 2279 O O . ASN A 1 287 ? 11.821 -17.184 2.644 1.00 92.19 287 ASN A O 1
ATOM 2283 N N . ASP A 1 288 ? 10.151 -15.689 2.790 1.00 93.69 288 ASP A N 1
ATOM 2284 C CA . ASP A 1 288 ? 9.605 -16.169 4.057 1.00 93.69 288 ASP A CA 1
ATOM 2285 C C . ASP A 1 288 ? 8.440 -17.147 3.852 1.00 93.69 288 ASP A C 1
ATOM 2287 O O . ASP A 1 288 ? 8.138 -17.952 4.735 1.00 93.69 288 ASP A O 1
ATOM 2291 N N . TYR A 1 289 ? 7.818 -17.150 2.667 1.00 95.75 289 TYR A N 1
ATOM 2292 C CA . TYR A 1 289 ? 6.655 -17.986 2.389 1.00 95.75 289 TYR A CA 1
ATOM 2293 C C . TYR A 1 289 ? 7.007 -19.464 2.158 1.00 95.75 289 TYR A C 1
ATOM 2295 O O . TYR A 1 289 ? 7.493 -19.861 1.094 1.00 95.75 289 TYR A O 1
ATOM 2303 N N . GLN A 1 290 ? 6.749 -20.309 3.159 1.00 94.69 290 GLN A N 1
ATOM 2304 C CA . GLN A 1 290 ? 7.166 -21.715 3.174 1.00 94.69 290 GLN A CA 1
ATOM 2305 C C . GLN A 1 290 ? 6.641 -22.532 1.978 1.00 94.69 290 GLN A C 1
ATOM 2307 O O . GLN A 1 290 ? 7.343 -23.413 1.476 1.00 94.69 290 GLN A O 1
ATOM 2312 N N . GLU A 1 291 ? 5.435 -22.242 1.496 1.00 96.19 291 GLU A N 1
ATOM 2313 C CA . GLU A 1 291 ? 4.805 -22.932 0.370 1.00 96.19 291 GLU A CA 1
ATOM 2314 C C . GLU A 1 291 ? 5.048 -22.256 -0.992 1.00 96.19 291 GLU A C 1
ATOM 2316 O O . GLU A 1 291 ? 4.353 -22.586 -1.962 1.00 96.19 291 GLU A O 1
ATOM 2321 N N . ALA A 1 292 ? 6.016 -21.335 -1.109 1.00 96.00 292 ALA A N 1
ATOM 2322 C CA . ALA A 1 292 ? 6.249 -20.560 -2.333 1.00 96.00 292 ALA A CA 1
ATOM 2323 C C . ALA A 1 292 ? 6.367 -21.442 -3.587 1.00 96.00 292 ALA A C 1
ATOM 2325 O O . ALA A 1 292 ? 5.667 -21.206 -4.572 1.00 96.00 292 ALA A O 1
ATOM 2326 N N . ALA A 1 293 ? 7.178 -22.506 -3.546 1.00 95.75 293 ALA A N 1
ATOM 2327 C CA . ALA A 1 293 ? 7.396 -23.368 -4.709 1.00 95.75 293 ALA A CA 1
ATOM 2328 C C . ALA A 1 293 ? 6.112 -24.040 -5.225 1.00 95.75 293 ALA A C 1
ATOM 2330 O O . ALA A 1 293 ? 5.894 -24.134 -6.435 1.00 95.75 293 ALA A O 1
ATOM 2331 N N . ASP A 1 294 ? 5.268 -24.535 -4.317 1.00 97.38 294 ASP A N 1
ATOM 2332 C CA . ASP A 1 294 ? 4.022 -25.216 -4.685 1.00 97.38 294 ASP A CA 1
ATOM 2333 C C . ASP A 1 294 ? 2.939 -24.223 -5.111 1.00 97.38 294 ASP A C 1
ATOM 2335 O O . ASP A 1 294 ? 2.230 -24.480 -6.086 1.00 97.38 294 ASP A O 1
ATOM 2339 N N . THR A 1 295 ? 2.887 -23.060 -4.462 1.00 98.50 295 THR A N 1
ATOM 2340 C CA . THR A 1 295 ? 1.999 -21.950 -4.826 1.00 98.50 295 THR A CA 1
ATOM 2341 C C . THR A 1 295 ? 2.294 -21.454 -6.236 1.00 98.50 295 THR A C 1
ATOM 2343 O O . THR A 1 295 ? 1.394 -21.418 -7.075 1.00 98.50 295 THR A O 1
ATOM 2346 N N . ILE A 1 296 ? 3.560 -21.149 -6.534 1.00 98.44 296 ILE A N 1
ATOM 2347 C CA . ILE A 1 296 ? 4.000 -20.654 -7.844 1.00 98.44 296 ILE A CA 1
ATOM 2348 C C . ILE A 1 296 ? 3.724 -21.689 -8.938 1.00 98.44 296 ILE A C 1
ATOM 2350 O O . ILE A 1 296 ? 3.166 -21.359 -9.984 1.00 98.44 296 ILE A O 1
ATOM 2354 N N . LEU A 1 297 ? 4.046 -22.965 -8.706 1.00 98.25 297 LEU A N 1
ATOM 2355 C CA . LEU A 1 297 ? 3.739 -24.018 -9.678 1.00 98.25 297 LEU A CA 1
ATOM 2356 C C . LEU A 1 297 ? 2.233 -24.208 -9.883 1.00 98.25 297 LEU A C 1
ATOM 2358 O O . LEU A 1 297 ? 1.808 -24.444 -11.015 1.00 98.25 297 LEU A O 1
ATOM 2362 N N . GLY A 1 298 ? 1.432 -24.135 -8.818 1.00 98.31 298 GLY A N 1
ATOM 2363 C CA . GLY A 1 298 ? -0.028 -24.179 -8.900 1.00 98.31 298 GLY A CA 1
ATOM 2364 C C . GLY A 1 298 ? -0.572 -23.031 -9.747 1.00 98.31 298 GLY A C 1
ATOM 2365 O O . GLY A 1 298 ? -1.286 -23.272 -10.721 1.00 98.31 298 GLY A O 1
ATOM 2366 N N . TYR A 1 299 ? -0.155 -21.803 -9.436 1.00 98.50 299 TYR A N 1
ATOM 2367 C CA . TYR A 1 299 ? -0.509 -20.591 -10.172 1.00 98.50 299 TYR A CA 1
ATOM 2368 C C . TYR A 1 299 ? -0.168 -20.701 -11.666 1.00 98.50 299 TYR A C 1
ATOM 2370 O O . TYR A 1 299 ? -1.058 -20.589 -12.510 1.00 98.50 299 TYR A O 1
ATOM 2378 N N . LEU A 1 300 ? 1.087 -21.021 -12.007 1.00 98.44 300 LEU A N 1
ATOM 2379 C CA . LEU A 1 300 ? 1.540 -21.122 -13.399 1.00 98.44 300 LEU A CA 1
ATOM 2380 C C . LEU A 1 300 ? 0.797 -22.219 -14.181 1.00 98.44 300 LEU A C 1
ATOM 2382 O O . LEU A 1 300 ? 0.488 -22.045 -15.361 1.00 98.44 300 LEU A O 1
ATOM 2386 N N . ARG A 1 301 ? 0.473 -23.354 -13.543 1.00 97.44 301 ARG A N 1
ATOM 2387 C CA . ARG A 1 301 ? -0.319 -24.423 -14.180 1.00 97.44 301 ARG A CA 1
ATOM 2388 C C . ARG A 1 301 ? -1.732 -23.958 -14.511 1.00 97.44 301 ARG A C 1
ATOM 2390 O O . ARG A 1 301 ? -2.199 -24.235 -15.615 1.00 97.44 301 ARG A O 1
ATOM 2397 N N . HIS A 1 302 ? -2.394 -23.251 -13.594 1.00 96.69 302 HIS A N 1
ATOM 2398 C CA . HIS A 1 302 ? -3.715 -22.674 -13.858 1.00 96.69 302 HIS A CA 1
ATOM 2399 C C . HIS A 1 302 ? -3.640 -21.628 -14.962 1.00 96.69 302 HIS A C 1
ATOM 2401 O O . HIS A 1 302 ? -4.405 -21.709 -15.925 1.00 96.69 302 HIS A O 1
ATOM 2407 N N . LEU A 1 303 ? -2.670 -20.716 -14.886 1.00 95.25 303 LEU A N 1
ATOM 2408 C CA . LEU A 1 303 ? -2.502 -19.643 -15.859 1.00 95.25 303 LEU A CA 1
ATOM 2409 C C . LEU A 1 303 ? -2.268 -20.170 -17.283 1.00 95.25 303 LEU A C 1
ATOM 2411 O O . LEU A 1 303 ? -2.914 -19.704 -18.222 1.00 95.25 303 LEU A O 1
ATOM 2415 N N . ARG A 1 304 ? -1.456 -21.223 -17.446 1.00 94.19 304 ARG A N 1
ATOM 2416 C CA . ARG A 1 304 ? -1.241 -21.891 -18.742 1.00 94.19 304 ARG A CA 1
ATOM 2417 C C . ARG A 1 304 ? -2.546 -22.340 -19.416 1.00 94.19 304 ARG A C 1
ATOM 2419 O O . ARG A 1 304 ? -2.629 -22.366 -20.640 1.00 94.19 304 ARG A O 1
ATOM 2426 N N . THR A 1 305 ? -3.575 -22.699 -18.647 1.00 90.06 305 THR A N 1
ATOM 2427 C CA . THR A 1 305 ? -4.879 -23.123 -19.197 1.00 90.06 305 THR A CA 1
ATOM 2428 C C . THR A 1 305 ? -5.817 -21.960 -19.539 1.00 90.06 305 THR A C 1
ATOM 2430 O O . THR A 1 305 ? -6.885 -22.186 -20.106 1.00 90.06 305 THR A O 1
ATOM 2433 N N . ARG A 1 306 ? -5.441 -20.718 -19.203 1.00 83.81 306 ARG A N 1
ATOM 2434 C CA . ARG A 1 306 ? -6.284 -19.511 -19.283 1.00 83.81 306 ARG A CA 1
ATOM 2435 C C . ARG A 1 306 ? -5.780 -18.460 -20.268 1.00 83.81 306 ARG A C 1
ATOM 2437 O O . ARG A 1 306 ? -6.261 -17.330 -20.242 1.00 83.81 306 ARG A O 1
ATOM 2444 N N . LEU A 1 307 ? -4.907 -18.843 -21.197 1.00 76.06 307 LEU A N 1
ATOM 2445 C CA . LEU A 1 307 ? -4.317 -17.952 -22.206 1.00 76.06 307 LEU A CA 1
ATOM 2446 C C . LEU A 1 307 ? -5.326 -17.341 -23.212 1.00 76.06 307 LEU A C 1
ATOM 2448 O O . LEU A 1 307 ? -4.937 -16.687 -24.169 1.00 76.06 307 LEU A O 1
ATOM 2452 N N . THR A 1 308 ? -6.633 -17.529 -23.007 1.00 78.38 308 THR A N 1
ATOM 2453 C CA . THR A 1 308 ? -7.721 -16.888 -23.765 1.00 78.38 308 THR A CA 1
ATOM 2454 C C . THR A 1 308 ? -8.378 -15.710 -23.032 1.00 78.38 308 THR A C 1
ATOM 2456 O O . THR A 1 308 ? -9.206 -15.023 -23.622 1.00 78.38 308 THR A O 1
ATOM 2459 N N . ASN A 1 309 ? -8.074 -15.493 -21.746 1.00 82.69 309 ASN A N 1
ATOM 2460 C CA . ASN A 1 309 ? -8.593 -14.383 -20.933 1.00 82.69 309 ASN A CA 1
ATOM 2461 C C . ASN A 1 309 ? -7.432 -13.690 -20.209 1.00 82.69 309 ASN A C 1
ATOM 2463 O O . ASN A 1 309 ? -7.286 -13.785 -18.989 1.00 82.69 309 ASN A O 1
ATOM 2467 N N . LEU A 1 310 ? -6.557 -13.069 -20.996 1.00 87.56 310 LEU A N 1
ATOM 2468 C CA . LEU A 1 310 ? -5.330 -12.461 -20.503 1.00 87.56 310 LEU A CA 1
ATOM 2469 C C . LEU A 1 310 ? -5.612 -11.216 -19.656 1.00 87.56 310 LEU A C 1
ATOM 2471 O O . LEU A 1 310 ? -6.450 -10.380 -19.997 1.00 87.56 310 LEU A O 1
ATOM 2475 N N . LYS A 1 311 ? -4.860 -11.093 -18.563 1.00 91.94 311 LYS A N 1
ATOM 2476 C CA . LYS A 1 311 ? -4.767 -9.902 -17.719 1.00 91.94 311 LYS A CA 1
ATOM 2477 C C . LYS A 1 311 ? -3.301 -9.510 -17.629 1.00 91.94 311 LYS A C 1
ATOM 2479 O O . LYS A 1 311 ? -2.441 -10.383 -17.585 1.00 91.94 311 LYS A O 1
ATOM 2484 N N . THR A 1 312 ? -3.028 -8.220 -17.590 1.00 92.94 312 THR A N 1
ATOM 2485 C CA . THR A 1 312 ? -1.688 -7.636 -17.440 1.00 92.94 312 THR A CA 1
ATOM 2486 C C . THR A 1 312 ? -0.944 -8.181 -16.218 1.00 92.94 312 THR A C 1
ATOM 2488 O O . THR A 1 312 ? 0.190 -8.627 -16.373 1.00 92.94 312 THR A O 1
ATOM 2491 N N . ASN A 1 313 ? -1.613 -8.297 -15.061 1.00 93.25 313 ASN A N 1
ATOM 2492 C CA . ASN A 1 313 ? -1.057 -8.930 -13.851 1.00 93.25 313 ASN A CA 1
ATOM 2493 C C . ASN A 1 313 ? -0.481 -10.325 -14.126 1.00 93.25 313 ASN A C 1
ATOM 2495 O O . ASN A 1 313 ? 0.572 -10.692 -13.626 1.00 93.25 313 ASN A O 1
ATOM 2499 N N . TYR A 1 314 ? -1.125 -11.116 -14.987 1.00 95.69 314 TYR A N 1
ATOM 2500 C CA . TYR A 1 314 ? -0.637 -12.460 -15.283 1.00 95.69 314 TYR A CA 1
ATOM 2501 C C . TYR A 1 314 ? 0.728 -12.454 -15.978 1.00 95.69 314 TYR A C 1
ATOM 2503 O O . TYR A 1 314 ? 1.542 -13.341 -15.723 1.00 95.69 314 TYR A O 1
ATOM 2511 N N . PHE A 1 315 ? 0.996 -11.467 -16.838 1.00 96.50 315 PHE A N 1
ATOM 2512 C CA . PHE A 1 315 ? 2.317 -11.301 -17.440 1.00 96.50 315 PHE A CA 1
ATOM 2513 C C . PHE A 1 315 ? 3.326 -10.807 -16.402 1.00 96.50 315 PHE A C 1
ATOM 2515 O O . PHE A 1 315 ? 4.373 -11.430 -16.247 1.00 96.50 315 PHE A O 1
ATOM 2522 N N . ILE A 1 316 ? 2.981 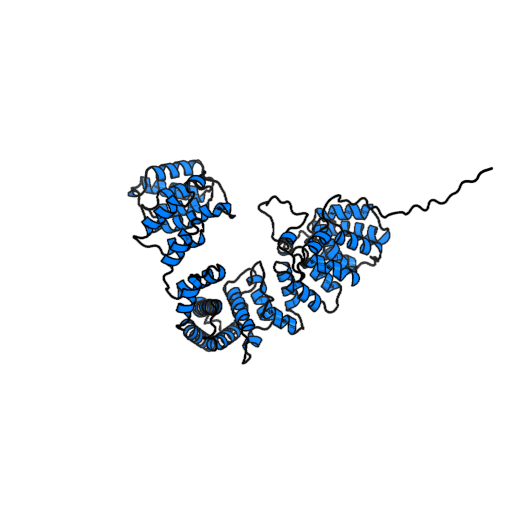-9.744 -15.668 1.00 95.56 316 ILE A N 1
ATOM 2523 C CA . ILE A 1 316 ? 3.844 -9.099 -14.663 1.00 95.56 316 ILE A CA 1
ATOM 2524 C C . ILE A 1 316 ? 4.252 -10.104 -13.577 1.00 95.56 316 ILE A C 1
ATOM 2526 O O . ILE A 1 316 ? 5.438 -10.373 -13.397 1.00 95.56 316 ILE A O 1
ATOM 2530 N N . THR A 1 317 ? 3.283 -10.780 -12.949 1.00 97.38 317 THR A N 1
ATOM 2531 C CA . THR A 1 317 ? 3.547 -11.848 -11.972 1.00 97.38 317 THR A CA 1
ATOM 2532 C C . THR A 1 317 ? 4.452 -12.938 -12.562 1.00 97.38 317 THR A C 1
ATOM 2534 O O . THR A 1 317 ? 5.376 -13.412 -11.902 1.00 97.38 317 THR A O 1
ATOM 2537 N N . THR A 1 318 ? 4.216 -13.361 -13.812 1.00 97.94 318 THR A N 1
ATOM 2538 C CA . THR A 1 318 ? 5.032 -14.411 -14.448 1.00 97.94 318 THR A CA 1
ATOM 2539 C C . THR A 1 318 ? 6.467 -13.945 -14.719 1.00 97.94 318 THR A C 1
ATOM 2541 O O . THR A 1 318 ? 7.384 -14.764 -14.605 1.00 97.94 318 THR A O 1
ATOM 2544 N N . GLN A 1 319 ? 6.676 -12.661 -15.035 1.00 96.50 319 GLN A N 1
ATOM 2545 C CA . GLN A 1 319 ? 8.008 -12.062 -15.163 1.00 96.50 319 GLN A CA 1
ATOM 2546 C C . GLN A 1 319 ? 8.743 -12.028 -13.823 1.00 96.50 319 GLN A C 1
ATOM 2548 O O . GLN A 1 319 ? 9.868 -12.522 -13.755 1.00 96.50 319 GLN A O 1
ATOM 2553 N N . TYR A 1 320 ? 8.096 -11.570 -12.745 1.00 96.00 320 TYR A N 1
ATOM 2554 C CA . TYR A 1 320 ? 8.702 -11.590 -11.408 1.00 96.00 320 TYR A CA 1
ATOM 2555 C C . TYR A 1 320 ? 9.080 -13.007 -10.969 1.00 96.00 320 TYR A C 1
ATOM 2557 O O . TYR A 1 320 ? 10.187 -13.235 -10.485 1.00 96.00 320 TYR A O 1
ATOM 2565 N N . ILE A 1 321 ? 8.230 -14.002 -11.250 1.00 97.56 321 ILE A N 1
ATOM 2566 C CA . ILE A 1 321 ? 8.586 -15.409 -11.022 1.00 97.56 321 ILE 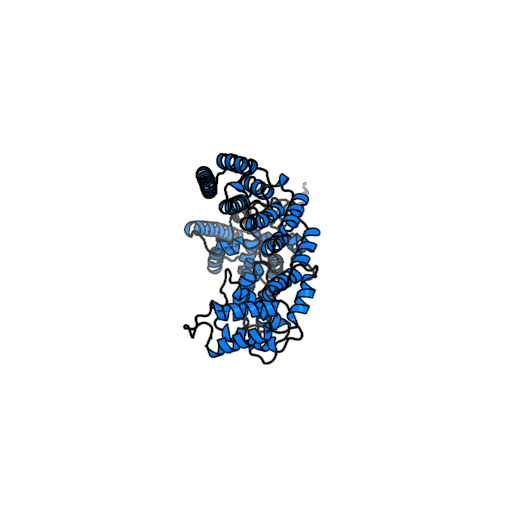A CA 1
ATOM 2567 C C . ILE A 1 321 ? 9.822 -15.806 -11.849 1.00 97.56 321 ILE A C 1
ATOM 2569 O O . ILE A 1 321 ? 10.707 -16.495 -11.342 1.00 97.56 321 ILE A O 1
ATOM 2573 N N . GLN A 1 322 ? 9.898 -15.424 -13.128 1.00 96.06 322 GLN A N 1
ATOM 2574 C CA . GLN A 1 322 ? 11.029 -15.783 -13.989 1.00 96.06 322 GLN A CA 1
ATOM 2575 C C . GLN A 1 322 ? 12.354 -15.167 -13.509 1.00 96.06 322 GLN A C 1
ATOM 2577 O O . GLN A 1 322 ? 13.371 -15.874 -13.521 1.00 96.06 322 GLN A O 1
ATOM 2582 N N . GLN A 1 323 ? 12.331 -13.907 -13.073 1.00 93.94 323 GLN A N 1
ATOM 2583 C CA . GLN A 1 323 ? 13.476 -13.208 -12.482 1.00 93.94 323 GLN A CA 1
ATOM 2584 C C . GLN A 1 323 ? 13.911 -13.874 -11.180 1.00 93.94 323 GLN A C 1
ATOM 2586 O O . GLN A 1 323 ? 15.037 -14.356 -11.095 1.00 93.94 323 GLN A O 1
ATOM 2591 N N . TYR A 1 324 ? 12.984 -14.068 -10.239 1.00 93.50 324 TYR A N 1
ATOM 2592 C CA . TYR A 1 324 ? 13.255 -14.724 -8.958 1.00 93.50 324 TYR A CA 1
ATOM 2593 C C . TYR A 1 324 ? 13.919 -16.102 -9.120 1.00 93.50 324 TYR A C 1
ATOM 2595 O O . TYR A 1 324 ? 14.896 -16.447 -8.455 1.00 93.50 324 TYR A O 1
ATOM 2603 N N . LEU A 1 325 ? 13.425 -16.912 -10.064 1.00 92.44 325 LEU A N 1
ATOM 2604 C CA . LEU A 1 325 ? 13.990 -18.232 -10.360 1.00 92.44 325 LEU A CA 1
ATOM 2605 C C . LEU A 1 325 ? 15.395 -18.175 -10.983 1.00 92.44 325 LEU A C 1
ATOM 2607 O O . LEU A 1 325 ? 16.065 -19.213 -11.074 1.00 92.44 325 LEU A O 1
ATOM 2611 N N . THR A 1 326 ? 15.801 -17.030 -11.521 1.00 89.25 326 THR A N 1
ATOM 2612 C CA . THR A 1 326 ? 17.078 -16.828 -12.215 1.00 89.25 326 THR A CA 1
ATOM 2613 C C . THR A 1 326 ? 18.110 -16.171 -11.313 1.00 89.25 326 THR A C 1
ATOM 2615 O O . THR A 1 326 ? 19.239 -16.661 -11.287 1.00 89.25 326 THR A O 1
ATOM 2618 N N . ASP A 1 327 ? 17.700 -15.167 -10.547 1.00 85.44 327 ASP A N 1
ATOM 2619 C CA . ASP A 1 327 ? 18.609 -14.252 -9.864 1.00 85.44 327 ASP A CA 1
ATOM 2620 C C . ASP A 1 327 ? 18.700 -14.540 -8.357 1.00 85.44 327 ASP A C 1
ATOM 2622 O O . ASP A 1 327 ? 19.794 -14.513 -7.793 1.00 85.44 327 ASP A O 1
ATOM 2626 N N . ASP A 1 328 ? 17.588 -14.929 -7.723 1.00 77.56 328 ASP A N 1
ATOM 2627 C CA . ASP A 1 328 ? 17.480 -14.928 -6.254 1.00 77.56 328 ASP A CA 1
ATOM 2628 C C . ASP A 1 328 ? 17.469 -16.321 -5.618 1.00 77.56 328 ASP A C 1
ATOM 2630 O O . ASP A 1 328 ? 17.734 -16.487 -4.423 1.00 77.56 328 ASP A O 1
ATOM 2634 N N . ILE A 1 329 ? 17.144 -17.357 -6.393 1.00 76.81 329 ILE A N 1
ATOM 2635 C CA . ILE A 1 329 ? 16.971 -18.692 -5.827 1.00 76.81 329 ILE A CA 1
ATOM 2636 C C . ILE A 1 329 ? 18.330 -19.335 -5.503 1.00 76.81 329 ILE A C 1
ATOM 2638 O O . ILE A 1 329 ? 19.113 -19.690 -6.391 1.00 76.81 329 ILE A O 1
ATOM 2642 N N . ASP A 1 330 ? 18.610 -19.560 -4.215 1.00 70.06 330 ASP A N 1
ATOM 2643 C CA . ASP A 1 330 ? 19.786 -20.338 -3.822 1.00 70.06 330 ASP A CA 1
ATOM 2644 C C . ASP A 1 330 ? 19.569 -21.811 -4.173 1.00 70.06 330 ASP A C 1
ATOM 2646 O O . ASP A 1 330 ? 18.988 -22.603 -3.425 1.00 70.06 330 ASP A O 1
ATOM 2650 N N . THR A 1 331 ? 20.083 -22.192 -5.338 1.00 65.38 331 THR A N 1
ATOM 2651 C CA . THR A 1 331 ? 20.043 -23.574 -5.821 1.00 65.38 331 THR A CA 1
ATOM 2652 C C . THR A 1 331 ? 20.746 -24.572 -4.899 1.00 65.38 331 THR A C 1
ATOM 2654 O O . THR A 1 331 ? 20.516 -25.765 -5.071 1.00 65.38 331 THR A O 1
ATOM 2657 N N . ASN A 1 332 ? 21.544 -24.131 -3.919 1.00 60.34 332 ASN A N 1
ATOM 2658 C CA . ASN A 1 332 ? 22.197 -24.997 -2.934 1.00 60.34 332 ASN A CA 1
ATOM 2659 C C . ASN A 1 332 ? 21.370 -25.176 -1.645 1.00 60.34 332 ASN A C 1
ATOM 2661 O O . ASN A 1 332 ? 21.573 -26.151 -0.915 1.00 60.34 332 ASN A O 1
ATOM 2665 N N . SER A 1 333 ? 20.407 -24.288 -1.374 1.00 58.97 333 SER A N 1
ATOM 2666 C CA . SER A 1 333 ? 19.493 -24.353 -0.227 1.00 58.97 333 SER A CA 1
ATOM 2667 C C . SER A 1 333 ? 18.230 -25.138 -0.597 1.00 58.97 333 SER A C 1
ATOM 2669 O O . SER A 1 333 ? 17.140 -24.605 -0.781 1.00 58.97 333 SER A O 1
ATOM 2671 N N . HIS A 1 334 ? 18.366 -26.457 -0.734 1.00 54.50 334 HIS A N 1
ATOM 2672 C CA . HIS A 1 334 ? 17.299 -27.355 -1.209 1.00 54.50 334 HIS A CA 1
ATOM 2673 C C . HIS A 1 334 ? 16.114 -27.579 -0.242 1.00 54.50 334 HIS A C 1
ATOM 2675 O O . HIS A 1 334 ? 15.383 -28.560 -0.388 1.00 54.50 334 HIS A O 1
ATOM 2681 N N . THR A 1 335 ? 15.908 -26.722 0.761 1.00 59.06 335 THR A N 1
ATOM 2682 C CA . THR A 1 335 ? 14.856 -26.941 1.771 1.00 59.06 335 THR A CA 1
ATOM 2683 C C . THR A 1 335 ? 14.034 -25.714 2.138 1.00 59.06 335 THR A C 1
ATOM 2685 O O . THR A 1 335 ? 12.888 -25.893 2.554 1.00 59.06 335 THR A O 1
ATOM 2688 N N . LYS A 1 336 ? 14.553 -24.486 1.997 1.00 72.44 336 LYS A N 1
ATOM 2689 C CA . LYS A 1 336 ? 13.755 -23.289 2.301 1.00 72.44 336 LYS A CA 1
ATOM 2690 C C . LYS A 1 336 ? 12.689 -23.125 1.201 1.00 72.44 336 LYS A C 1
ATOM 2692 O O . LYS A 1 336 ? 12.982 -23.283 0.017 1.00 72.44 336 LYS A O 1
ATOM 2697 N N . ASN A 1 337 ? 11.433 -22.909 1.591 1.00 88.38 337 ASN A N 1
ATOM 2698 C CA . ASN A 1 337 ? 10.326 -22.553 0.686 1.00 88.38 337 ASN A CA 1
ATOM 2699 C C . ASN A 1 337 ? 9.904 -23.631 -0.349 1.00 88.38 337 ASN A C 1
ATOM 2701 O O . ASN A 1 337 ? 9.217 -23.344 -1.332 1.00 88.38 337 ASN A O 1
ATOM 2705 N N . GLY A 1 338 ? 10.307 -24.892 -0.142 1.00 89.94 338 GLY A N 1
ATOM 2706 C CA . GLY A 1 338 ? 9.826 -26.047 -0.913 1.00 89.94 338 GLY A CA 1
ATOM 2707 C C . GLY A 1 338 ? 10.439 -26.231 -2.308 1.00 89.94 338 GLY A C 1
ATOM 2708 O O . GLY A 1 338 ? 9.945 -27.068 -3.078 1.00 89.94 338 GLY A O 1
ATOM 2709 N N . TRP A 1 339 ? 11.491 -25.480 -2.648 1.00 91.31 339 TRP A N 1
ATOM 2710 C CA . TRP A 1 339 ? 12.145 -25.525 -3.956 1.00 91.31 339 TRP A CA 1
ATOM 2711 C C . TRP A 1 339 ? 13.063 -26.737 -4.142 1.00 91.31 339 TRP A C 1
ATOM 2713 O O . TRP A 1 339 ? 13.834 -27.128 -3.274 1.00 91.31 339 TRP A O 1
ATOM 2723 N N . THR A 1 340 ? 13.006 -27.326 -5.337 1.00 91.00 340 THR A N 1
ATOM 2724 C CA . THR A 1 340 ? 13.912 -28.391 -5.796 1.00 91.00 340 THR A CA 1
ATOM 2725 C C . THR A 1 340 ? 14.323 -28.103 -7.234 1.00 91.00 340 THR A C 1
ATOM 2727 O O . THR A 1 340 ? 13.581 -27.437 -7.958 1.00 91.00 340 THR A O 1
ATOM 2730 N N . THR A 1 341 ? 15.441 -28.661 -7.707 1.00 89.50 341 THR A N 1
ATOM 2731 C CA . THR A 1 341 ? 15.888 -28.500 -9.106 1.00 89.50 341 THR A CA 1
ATOM 2732 C C . THR A 1 341 ? 14.796 -28.870 -10.118 1.00 89.50 341 THR A C 1
ATOM 2734 O O . THR A 1 341 ? 14.649 -28.215 -11.151 1.00 89.50 341 THR A O 1
ATOM 2737 N N . ILE A 1 342 ? 13.979 -29.882 -9.800 1.00 92.00 342 ILE A N 1
ATOM 2738 C CA . ILE A 1 342 ? 12.844 -30.305 -10.631 1.00 92.00 342 ILE A CA 1
ATOM 2739 C C . ILE A 1 342 ? 11.774 -29.209 -10.676 1.00 92.00 342 ILE A C 1
ATOM 2741 O O . ILE A 1 342 ? 11.354 -28.821 -11.766 1.00 92.00 342 ILE A O 1
ATOM 2745 N N . LYS A 1 343 ? 11.351 -28.686 -9.518 1.00 94.38 343 LYS A N 1
ATOM 2746 C CA . LYS A 1 343 ? 10.334 -27.625 -9.438 1.00 94.38 343 LYS A CA 1
ATOM 2747 C C . LYS A 1 343 ? 10.796 -26.333 -10.117 1.00 94.38 343 LYS A C 1
ATOM 2749 O O . LYS A 1 343 ? 10.019 -25.745 -10.860 1.00 94.38 343 LYS A O 1
ATOM 2754 N N . ILE A 1 344 ? 12.063 -25.949 -9.944 1.00 93.75 344 ILE A N 1
ATOM 2755 C CA . ILE A 1 344 ? 12.662 -24.777 -10.604 1.00 93.75 344 ILE A CA 1
ATOM 2756 C C . ILE A 1 344 ? 12.610 -24.943 -12.126 1.00 93.75 344 ILE A C 1
ATOM 2758 O O . ILE A 1 344 ? 12.124 -24.066 -12.835 1.00 93.75 344 ILE A O 1
ATOM 2762 N N . THR A 1 345 ? 13.047 -26.097 -12.638 1.00 94.12 345 THR A N 1
ATOM 2763 C CA . THR A 1 345 ? 13.031 -26.380 -14.084 1.00 94.12 345 THR A CA 1
ATOM 2764 C C . THR A 1 345 ? 11.607 -26.362 -14.647 1.00 94.12 345 THR A C 1
ATOM 2766 O O . THR A 1 345 ? 11.364 -25.808 -15.723 1.00 94.12 345 THR A O 1
ATOM 2769 N N . GLN A 1 346 ? 10.648 -26.937 -13.914 1.00 97.19 346 GLN A N 1
ATOM 2770 C CA . GLN A 1 346 ? 9.233 -26.914 -14.289 1.00 97.19 346 GLN A CA 1
ATOM 2771 C C . GLN A 1 346 ? 8.679 -25.487 -14.328 1.00 97.19 346 GLN A C 1
ATOM 2773 O O . GLN A 1 346 ? 8.058 -25.115 -15.321 1.00 97.19 346 GLN A O 1
ATOM 2778 N N . ALA A 1 347 ? 8.930 -24.687 -13.290 1.00 97.31 347 ALA A N 1
ATOM 2779 C CA . ALA A 1 347 ? 8.454 -23.312 -13.211 1.00 97.31 347 ALA A CA 1
ATOM 2780 C C . ALA A 1 347 ? 9.053 -22.448 -14.333 1.00 97.31 347 ALA A C 1
ATOM 2782 O O . ALA A 1 347 ? 8.297 -21.823 -15.069 1.00 97.31 347 ALA A O 1
ATOM 2783 N N . LYS A 1 348 ? 10.372 -22.525 -14.579 1.00 97.25 348 LYS A N 1
ATOM 2784 C CA . LYS A 1 348 ? 11.025 -21.822 -15.704 1.00 97.25 348 LYS A CA 1
ATOM 2785 C C . LYS A 1 348 ? 10.426 -22.196 -17.062 1.00 97.25 348 LYS A C 1
ATOM 2787 O O . LYS A 1 348 ? 10.258 -21.332 -17.921 1.00 97.25 348 LYS A O 1
ATOM 2792 N N . THR A 1 349 ? 10.088 -23.473 -17.258 1.00 98.06 349 THR A N 1
ATOM 2793 C CA . THR A 1 349 ? 9.441 -23.944 -18.494 1.00 98.06 349 THR A CA 1
ATOM 2794 C C . THR A 1 349 ? 8.050 -23.333 -18.655 1.00 98.06 349 THR A C 1
ATOM 2796 O O . THR A 1 349 ? 7.740 -22.819 -19.726 1.00 98.06 349 THR A O 1
ATOM 2799 N N . LEU A 1 350 ? 7.238 -23.340 -17.593 1.00 98.31 350 LEU A N 1
ATOM 2800 C CA . LEU A 1 350 ? 5.899 -22.749 -17.609 1.00 98.31 350 LEU A CA 1
ATOM 2801 C C . LEU A 1 350 ? 5.945 -21.233 -17.834 1.00 98.31 350 LEU A C 1
ATOM 2803 O O . LEU A 1 350 ? 5.196 -20.740 -18.672 1.00 98.31 350 LEU A O 1
ATOM 2807 N N . CYS A 1 351 ? 6.849 -20.510 -17.162 1.00 98.38 351 CYS A N 1
ATOM 2808 C CA . CYS A 1 351 ? 7.050 -19.078 -17.397 1.00 98.38 351 CYS A CA 1
ATOM 2809 C C . CYS A 1 351 ? 7.346 -18.806 -18.872 1.00 98.38 351 CYS A C 1
ATOM 2811 O O . CYS A 1 351 ? 6.685 -17.980 -19.488 1.00 98.38 351 CYS A O 1
ATOM 2813 N N . LYS A 1 352 ? 8.278 -19.554 -19.477 1.00 97.19 352 LYS A N 1
ATOM 2814 C CA . LYS A 1 352 ? 8.610 -19.394 -20.898 1.00 97.19 352 LYS A CA 1
ATOM 2815 C C . LYS A 1 352 ? 7.410 -19.653 -21.814 1.00 97.19 352 LYS A C 1
ATOM 2817 O O . LYS A 1 352 ? 7.202 -18.901 -22.760 1.00 97.19 352 LYS A O 1
ATOM 2822 N N . GLU A 1 353 ? 6.637 -20.709 -21.564 1.00 96.50 353 GLU A N 1
ATOM 2823 C CA . GLU A 1 353 ? 5.427 -21.005 -22.344 1.00 96.50 353 GLU A CA 1
ATOM 2824 C C . GLU A 1 353 ? 4.399 -19.867 -22.248 1.00 96.50 353 GLU A C 1
ATOM 2826 O O . GLU A 1 353 ? 3.861 -19.457 -23.269 1.00 96.50 353 GLU A O 1
ATOM 2831 N N . ILE A 1 354 ? 4.158 -19.337 -21.045 1.00 97.12 354 ILE A N 1
ATOM 2832 C CA . ILE A 1 354 ? 3.187 -18.260 -20.807 1.00 97.12 354 ILE A CA 1
ATOM 2833 C C . ILE A 1 354 ? 3.659 -16.946 -21.434 1.00 97.12 354 ILE A C 1
ATOM 2835 O O . ILE A 1 354 ? 2.901 -16.316 -22.163 1.00 97.12 354 ILE A O 1
ATOM 2839 N N . LEU A 1 355 ? 4.906 -16.537 -21.185 1.00 96.62 355 LEU A N 1
ATOM 2840 C CA . LEU A 1 355 ? 5.453 -15.254 -21.644 1.00 96.62 355 LEU A CA 1
ATOM 2841 C C . LEU A 1 355 ? 5.652 -15.198 -23.165 1.00 96.62 355 LEU A C 1
ATOM 2843 O O . LEU A 1 355 ? 5.669 -14.115 -23.736 1.00 96.62 355 LEU A O 1
ATOM 2847 N N . SER A 1 356 ? 5.768 -16.352 -23.830 1.00 95.12 356 SER A N 1
ATOM 2848 C CA . SER A 1 356 ? 5.873 -16.430 -25.295 1.00 95.12 356 SER A CA 1
ATOM 2849 C C . SER A 1 356 ? 4.527 -16.466 -26.027 1.00 95.12 356 SER A C 1
ATOM 2851 O O . SER A 1 356 ? 4.518 -16.594 -27.254 1.00 95.12 356 SER A O 1
ATOM 2853 N N . ASP A 1 357 ? 3.394 -16.350 -25.320 1.00 94.94 357 ASP A N 1
ATOM 2854 C CA . ASP A 1 357 ? 2.088 -16.296 -25.978 1.00 94.94 357 ASP A CA 1
ATOM 2855 C C . ASP A 1 357 ? 1.973 -15.024 -26.850 1.00 94.94 357 ASP A C 1
ATOM 2857 O O . ASP A 1 357 ? 2.101 -13.904 -26.347 1.00 94.94 357 ASP A O 1
ATOM 2861 N N . PRO A 1 358 ? 1.708 -15.154 -28.162 1.00 93.81 358 PRO A N 1
ATOM 2862 C CA . PRO A 1 358 ? 1.670 -14.012 -29.075 1.00 93.81 358 PRO A CA 1
ATOM 2863 C C . PRO A 1 358 ? 0.503 -13.047 -28.815 1.00 93.81 358 PRO A C 1
ATOM 2865 O O . PRO A 1 358 ? 0.461 -11.973 -29.414 1.00 93.81 358 PRO A O 1
ATOM 2868 N N . GLN A 1 359 ? -0.462 -13.400 -27.961 1.00 94.19 359 GLN A N 1
ATOM 2869 C CA . GLN A 1 359 ? -1.585 -12.529 -27.608 1.00 94.19 359 GLN A CA 1
ATOM 2870 C C . GLN A 1 359 ? -1.203 -11.399 -26.639 1.00 94.19 359 GLN A C 1
ATOM 2872 O O . GLN A 1 359 ? -1.979 -10.447 -26.508 1.00 94.19 359 GLN A O 1
ATOM 2877 N N . TRP A 1 360 ? -0.021 -11.446 -26.008 1.00 95.88 360 TRP A N 1
ATOM 2878 C CA . TRP A 1 360 ? 0.442 -10.362 -25.137 1.00 95.88 360 TRP A CA 1
ATOM 2879 C C . TRP A 1 360 ? 0.636 -9.049 -25.892 1.00 95.88 360 TRP A C 1
ATOM 2881 O O . TRP A 1 360 ? 0.100 -8.029 -25.463 1.00 95.88 360 TRP A O 1
ATOM 2891 N N . SER A 1 361 ? 1.315 -9.059 -27.044 1.00 95.56 361 SER A N 1
ATOM 2892 C CA . SER A 1 361 ? 1.587 -7.820 -27.785 1.00 95.56 361 SER A CA 1
ATOM 2893 C C . SER A 1 361 ? 0.300 -7.098 -28.219 1.00 95.56 361 SER A C 1
ATOM 2895 O O . SER A 1 361 ? 0.173 -5.916 -27.911 1.00 95.56 361 SER A O 1
ATOM 2897 N N . PRO A 1 362 ? -0.712 -7.756 -28.831 1.00 95.38 362 PRO A N 1
ATOM 2898 C CA . PRO A 1 362 ? -1.983 -7.100 -29.148 1.00 95.38 362 PRO A CA 1
ATOM 2899 C C . PRO A 1 362 ? -2.723 -6.532 -27.929 1.00 95.38 362 PRO A C 1
ATOM 2901 O O . PRO A 1 362 ? -3.335 -5.467 -28.032 1.00 95.38 362 PRO A O 1
ATOM 2904 N N . LEU A 1 363 ? -2.687 -7.227 -26.784 1.00 95.50 363 LEU A N 1
ATOM 2905 C CA . LEU A 1 363 ? -3.289 -6.731 -25.545 1.00 95.50 363 LEU A CA 1
ATOM 2906 C C . LEU A 1 363 ? -2.583 -5.456 -25.073 1.00 95.50 363 LEU A C 1
ATOM 2908 O O . LEU A 1 363 ? -3.244 -4.454 -24.812 1.00 95.50 363 LEU A O 1
ATOM 2912 N N . VAL A 1 364 ? -1.254 -5.486 -25.006 1.00 97.06 364 VAL A N 1
ATOM 2913 C CA . VAL A 1 364 ? -0.425 -4.377 -24.521 1.00 97.06 364 VAL A CA 1
ATOM 2914 C C . VAL A 1 364 ? -0.554 -3.164 -25.433 1.00 97.06 364 VAL A C 1
ATOM 2916 O O . VAL A 1 364 ? -0.879 -2.085 -24.951 1.00 97.06 364 VAL A O 1
ATOM 2919 N N . THR A 1 365 ? -0.439 -3.333 -26.755 1.00 96.00 365 THR A N 1
ATOM 2920 C CA . THR A 1 365 ? -0.639 -2.238 -27.720 1.00 96.00 365 THR A CA 1
ATOM 2921 C C . THR A 1 365 ? -2.013 -1.584 -27.572 1.00 96.00 365 THR A C 1
ATOM 2923 O O . THR A 1 365 ? -2.130 -0.368 -27.686 1.00 96.00 365 THR A O 1
ATOM 2926 N N . LYS A 1 366 ? -3.064 -2.365 -27.287 1.00 95.94 366 LYS A N 1
ATOM 2927 C CA . LYS A 1 366 ? -4.398 -1.815 -27.021 1.00 95.94 366 LYS A CA 1
ATOM 2928 C C . LYS A 1 366 ? -4.431 -1.007 -25.718 1.00 95.94 366 LYS A C 1
ATOM 2930 O O . LYS A 1 366 ? -5.023 0.067 -25.702 1.00 95.94 366 LYS A O 1
ATOM 2935 N N . LEU A 1 367 ? -3.857 -1.532 -24.636 1.00 96.31 367 LEU A N 1
ATOM 2936 C CA . LEU A 1 367 ? -3.912 -0.908 -23.309 1.00 96.31 367 LEU A CA 1
ATOM 2937 C C . LEU A 1 367 ? -3.011 0.328 -23.186 1.00 96.31 367 LEU A C 1
ATOM 2939 O O . LEU A 1 367 ? -3.379 1.262 -22.482 1.00 96.31 367 LEU A O 1
ATOM 2943 N N . LEU A 1 368 ? -1.913 0.402 -23.944 1.00 96.00 368 LEU A N 1
ATOM 2944 C CA . LEU A 1 368 ? -1.087 1.611 -24.050 1.00 96.00 368 LEU A CA 1
ATOM 2945 C C . LEU A 1 368 ? -1.861 2.823 -24.610 1.00 96.00 368 LEU A C 1
ATOM 2947 O O . LEU A 1 368 ? -1.482 3.967 -24.380 1.00 96.00 368 LEU A O 1
ATOM 2951 N N . LEU A 1 369 ? -2.959 2.582 -25.332 1.00 94.81 369 LEU A N 1
ATOM 2952 C CA . LEU A 1 369 ? -3.860 3.620 -25.841 1.00 94.81 369 LEU A CA 1
ATOM 2953 C C . LEU A 1 369 ? -5.045 3.899 -24.900 1.00 94.81 369 LEU A C 1
ATOM 2955 O O . LEU A 1 369 ? -5.933 4.677 -25.252 1.00 94.81 369 LEU A O 1
ATOM 2959 N N . SER A 1 370 ? -5.112 3.240 -23.739 1.00 94.75 370 SER A N 1
ATOM 2960 C CA . SER A 1 370 ? -6.173 3.475 -22.761 1.00 94.75 370 SER A CA 1
ATOM 2961 C C . SER A 1 370 ? -6.014 4.846 -22.108 1.00 94.75 370 SER A C 1
ATOM 2963 O O . SER A 1 370 ? -4.901 5.298 -21.858 1.00 94.75 370 SER A O 1
ATOM 2965 N N . ASN A 1 371 ? -7.141 5.485 -21.788 1.00 91.25 371 ASN A N 1
ATOM 2966 C CA . ASN A 1 371 ? -7.180 6.686 -20.945 1.00 91.25 371 ASN A CA 1
ATOM 2967 C C . ASN A 1 371 ? -7.251 6.334 -19.448 1.00 91.25 371 ASN A C 1
ATOM 2969 O O . ASN A 1 371 ? -7.270 7.228 -18.607 1.00 91.25 371 ASN A O 1
ATOM 2973 N N . ASN A 1 372 ? -7.377 5.047 -19.108 1.00 93.50 372 ASN A N 1
ATOM 2974 C CA . ASN A 1 372 ? -7.279 4.590 -17.732 1.00 93.50 372 ASN A CA 1
ATOM 2975 C C . ASN A 1 372 ? -5.799 4.472 -17.368 1.00 93.50 372 ASN A C 1
ATOM 2977 O O . ASN A 1 372 ? -5.094 3.624 -17.914 1.00 93.50 372 ASN A O 1
ATOM 2981 N N . GLU A 1 373 ? -5.350 5.304 -16.434 1.00 89.69 373 GLU A N 1
ATOM 2982 C CA . GLU A 1 373 ? -3.932 5.392 -16.101 1.00 89.69 373 GLU A CA 1
ATOM 2983 C C . GLU A 1 373 ? -3.376 4.105 -15.500 1.00 89.69 373 GLU A C 1
ATOM 2985 O O . GLU A 1 373 ? -2.272 3.701 -15.837 1.00 89.69 373 GLU A O 1
ATOM 2990 N N . HIS A 1 374 ? -4.178 3.373 -14.727 1.00 88.75 374 HIS A N 1
ATOM 2991 C CA . HIS A 1 374 ? -3.763 2.079 -14.193 1.00 88.75 374 HIS A CA 1
ATOM 2992 C C . HIS A 1 374 ? -3.529 1.039 -15.301 1.00 88.75 374 HIS A C 1
ATOM 2994 O O . HIS A 1 374 ? -2.545 0.302 -15.272 1.00 88.75 374 HIS A O 1
ATOM 3000 N N . GLU A 1 375 ? -4.414 0.996 -16.303 1.00 93.50 375 GLU A N 1
ATOM 3001 C CA . GLU A 1 375 ? -4.246 0.109 -17.462 1.00 93.50 375 GLU A CA 1
ATOM 3002 C C . GLU A 1 375 ? -3.021 0.502 -18.295 1.00 93.50 375 GLU A C 1
ATOM 3004 O O . GLU A 1 375 ? -2.285 -0.372 -18.755 1.00 93.50 375 GLU A O 1
ATOM 3009 N N . PHE A 1 376 ? -2.800 1.808 -18.474 1.00 93.94 376 PHE A N 1
ATOM 3010 C CA . PHE A 1 376 ? -1.648 2.339 -19.191 1.00 93.94 376 PHE A CA 1
ATOM 3011 C C . PHE A 1 376 ? -0.332 1.993 -18.492 1.00 93.94 376 PHE A C 1
ATOM 3013 O O . PHE A 1 376 ? 0.556 1.443 -19.138 1.00 93.94 376 PHE A O 1
ATOM 3020 N N . THR A 1 377 ? -0.213 2.256 -17.187 1.00 91.81 377 THR A N 1
ATOM 3021 C CA . THR A 1 377 ? 1.007 1.989 -16.410 1.00 91.81 377 THR A CA 1
ATOM 3022 C C . THR A 1 377 ? 1.407 0.519 -16.495 1.00 91.81 377 THR A C 1
ATOM 3024 O O . THR A 1 377 ? 2.554 0.216 -16.817 1.00 91.81 377 THR A O 1
ATOM 3027 N N . GLN A 1 378 ? 0.454 -0.400 -16.309 1.00 92.19 378 GLN A N 1
ATOM 3028 C CA . GLN A 1 378 ? 0.728 -1.833 -16.436 1.00 92.19 378 GLN A CA 1
ATOM 3029 C C . GLN A 1 378 ? 1.129 -2.227 -17.860 1.00 92.19 378 GLN A C 1
ATOM 3031 O O . GLN A 1 378 ? 2.025 -3.044 -18.058 1.00 92.19 378 GLN A O 1
ATOM 3036 N N . ALA A 1 379 ? 0.477 -1.661 -18.878 1.00 96.00 379 ALA A N 1
ATOM 3037 C CA . ALA A 1 379 ? 0.842 -1.931 -20.262 1.00 96.00 379 ALA A CA 1
ATOM 3038 C C . ALA A 1 379 ? 2.236 -1.387 -20.603 1.00 96.00 379 ALA A C 1
ATOM 3040 O O . ALA A 1 379 ? 2.972 -2.046 -21.334 1.00 96.00 379 ALA A O 1
ATOM 3041 N N . ASN A 1 380 ? 2.612 -0.230 -20.055 1.00 93.94 380 ASN A N 1
ATOM 3042 C CA . ASN A 1 380 ? 3.927 0.373 -20.246 1.00 93.94 380 ASN A CA 1
ATOM 3043 C C . ASN A 1 380 ? 5.042 -0.475 -19.627 1.00 93.94 380 ASN A C 1
ATOM 3045 O O . ASN A 1 380 ? 6.053 -0.732 -20.277 1.00 93.94 380 ASN A O 1
ATOM 3049 N N . GLU A 1 381 ? 4.825 -0.995 -18.418 1.00 92.75 381 GLU A N 1
ATOM 3050 C CA . GLU A 1 381 ? 5.745 -1.945 -17.787 1.00 92.75 381 GLU A CA 1
ATOM 3051 C C . GLU A 1 381 ? 5.943 -3.194 -18.660 1.00 92.75 381 GLU A C 1
ATOM 3053 O O . GLU A 1 381 ? 7.066 -3.627 -18.911 1.00 92.75 381 GLU A O 1
ATOM 3058 N N . ILE A 1 382 ? 4.856 -3.755 -19.197 1.00 95.88 382 ILE A N 1
ATOM 3059 C CA . ILE A 1 382 ? 4.928 -4.943 -20.056 1.00 95.88 382 ILE A CA 1
ATOM 3060 C C . ILE A 1 382 ? 5.594 -4.628 -21.406 1.00 95.88 382 ILE A C 1
ATOM 3062 O O . ILE A 1 382 ? 6.299 -5.476 -21.956 1.00 95.88 382 ILE A O 1
ATOM 3066 N N . ALA A 1 383 ? 5.393 -3.425 -21.949 1.00 95.69 383 ALA A N 1
ATOM 3067 C CA . ALA A 1 383 ? 5.973 -2.997 -23.218 1.00 95.69 383 ALA A CA 1
ATOM 3068 C C . ALA A 1 383 ? 7.506 -3.047 -23.197 1.00 95.69 383 ALA A C 1
ATOM 3070 O O . ALA A 1 383 ? 8.099 -3.464 -24.192 1.00 95.69 383 ALA A O 1
ATOM 3071 N N . TYR A 1 384 ? 8.129 -2.732 -22.054 1.00 91.75 384 TYR A N 1
ATOM 3072 C CA . TYR A 1 384 ? 9.571 -2.892 -21.848 1.00 91.75 384 TYR A CA 1
ATOM 3073 C C . TYR A 1 384 ? 10.020 -4.344 -22.077 1.00 91.75 384 TYR A C 1
ATOM 3075 O O . TYR A 1 384 ? 10.909 -4.599 -22.887 1.00 91.75 384 TYR A O 1
ATOM 3083 N N . TRP A 1 385 ? 9.351 -5.311 -21.440 1.00 92.62 385 TRP A N 1
ATOM 3084 C CA . TRP A 1 385 ? 9.665 -6.741 -21.572 1.00 92.62 385 TRP A CA 1
ATOM 3085 C C . TRP A 1 385 ? 9.405 -7.308 -22.968 1.00 92.62 385 TRP A C 1
ATOM 3087 O O . TRP A 1 385 ? 10.032 -8.289 -23.366 1.00 92.62 385 TRP A O 1
ATOM 3097 N N . LEU A 1 386 ? 8.444 -6.731 -23.690 1.00 95.19 386 LEU A N 1
ATOM 3098 C CA . LEU A 1 386 ? 8.090 -7.130 -25.051 1.00 95.19 386 LEU A CA 1
ATOM 3099 C C . LEU A 1 386 ? 8.859 -6.357 -26.130 1.00 95.19 386 LEU A C 1
ATOM 3101 O O . LEU A 1 386 ? 8.598 -6.584 -27.311 1.00 95.19 386 LEU A O 1
ATOM 3105 N N . GLU A 1 387 ? 9.761 -5.452 -25.739 1.00 93.69 387 GLU A N 1
ATOM 3106 C CA . GLU A 1 387 ? 10.508 -4.574 -26.648 1.00 93.69 387 GLU A CA 1
ATOM 3107 C C . GLU A 1 387 ? 9.583 -3.778 -27.597 1.00 93.69 387 GLU A C 1
ATOM 3109 O O . GLU A 1 387 ? 9.876 -3.572 -28.777 1.00 93.69 387 GLU A O 1
ATOM 3114 N N . ILE A 1 388 ? 8.425 -3.342 -27.090 1.00 94.69 388 ILE A N 1
ATOM 3115 C CA . ILE A 1 388 ? 7.482 -2.500 -27.831 1.00 94.69 388 ILE A CA 1
ATOM 3116 C C . ILE A 1 388 ? 7.938 -1.045 -27.712 1.00 94.69 388 ILE A C 1
ATOM 3118 O O . ILE A 1 388 ? 8.088 -0.528 -26.609 1.00 94.69 388 ILE A O 1
ATOM 3122 N N . ASP A 1 389 ? 8.108 -0.368 -28.849 1.00 93.44 389 ASP A N 1
ATOM 3123 C CA . ASP A 1 389 ? 8.411 1.066 -28.881 1.00 93.44 389 ASP A CA 1
ATOM 3124 C C . ASP A 1 389 ? 7.216 1.885 -28.359 1.00 93.44 389 ASP A C 1
ATOM 3126 O O . ASP A 1 389 ? 6.120 1.849 -28.927 1.00 93.44 389 ASP A O 1
ATOM 3130 N N . THR A 1 390 ? 7.434 2.622 -27.268 1.00 94.88 390 THR A N 1
ATOM 3131 C CA . THR A 1 390 ? 6.431 3.473 -26.610 1.00 94.88 390 THR A CA 1
ATOM 3132 C C . THR A 1 390 ? 6.628 4.964 -26.891 1.00 94.88 390 THR A C 1
ATOM 3134 O O . THR A 1 390 ? 5.867 5.787 -26.374 1.00 94.88 390 THR A O 1
ATOM 3137 N N . TRP A 1 391 ? 7.589 5.337 -27.748 1.00 94.12 391 TRP A N 1
ATOM 3138 C CA . TRP A 1 391 ? 7.948 6.730 -28.026 1.00 94.12 391 TRP A CA 1
ATOM 3139 C C . TRP A 1 391 ? 6.750 7.603 -28.410 1.00 94.12 391 TRP A C 1
ATOM 3141 O O . TRP A 1 391 ? 6.476 8.607 -27.752 1.00 94.12 391 TRP A O 1
ATOM 3151 N N . ASP A 1 392 ? 6.018 7.227 -29.464 1.00 94.31 392 ASP A N 1
ATOM 3152 C CA . ASP A 1 392 ? 4.912 8.043 -29.988 1.00 94.31 392 ASP A CA 1
ATOM 3153 C C . ASP A 1 392 ? 3.775 8.190 -28.962 1.00 94.31 392 ASP A C 1
ATOM 3155 O O . ASP A 1 392 ? 3.043 9.184 -28.963 1.00 94.31 392 ASP A O 1
ATOM 3159 N N . ILE A 1 393 ? 3.645 7.214 -28.061 1.00 94.88 393 ILE A N 1
ATOM 3160 C CA . ILE A 1 393 ? 2.599 7.150 -27.040 1.00 94.88 393 ILE A CA 1
ATOM 3161 C C . ILE A 1 393 ? 2.897 8.154 -25.932 1.00 94.88 393 ILE A C 1
ATOM 3163 O O . ILE A 1 393 ? 2.066 9.023 -25.656 1.00 94.88 393 ILE A O 1
ATOM 3167 N N . HIS A 1 394 ? 4.096 8.086 -25.347 1.00 94.75 394 HIS A N 1
ATOM 3168 C CA . HIS A 1 394 ? 4.523 9.070 -24.357 1.00 94.75 394 HIS A CA 1
ATOM 3169 C C . HIS A 1 394 ? 4.604 10.468 -24.961 1.00 94.75 394 HIS A C 1
ATOM 3171 O O . HIS A 1 394 ? 4.206 11.423 -24.304 1.00 94.75 394 HIS A O 1
ATOM 3177 N N . TRP A 1 395 ? 5.028 10.600 -26.222 1.00 95.62 395 TRP A N 1
ATOM 3178 C CA . TRP A 1 395 ? 5.118 11.903 -26.880 1.00 95.62 395 TRP A CA 1
ATOM 3179 C C . TRP A 1 395 ? 3.742 12.549 -27.035 1.00 95.62 395 TRP A C 1
ATOM 3181 O O . TRP A 1 395 ? 3.556 13.706 -26.670 1.00 95.62 395 TRP A O 1
ATOM 3191 N N . THR A 1 396 ? 2.745 11.784 -27.483 1.00 95.00 396 THR A N 1
ATOM 3192 C CA . THR A 1 396 ? 1.361 12.269 -27.607 1.00 95.00 396 THR A CA 1
ATOM 3193 C C . THR A 1 396 ? 0.766 12.660 -26.250 1.00 95.00 396 THR A C 1
ATOM 3195 O O . THR A 1 396 ? 0.082 13.682 -26.134 1.00 95.00 396 THR A O 1
ATOM 3198 N N . ARG A 1 397 ? 1.017 11.857 -25.209 1.00 94.12 397 ARG A N 1
ATOM 3199 C CA . ARG A 1 397 ? 0.530 12.141 -23.853 1.00 94.12 397 ARG A CA 1
ATOM 3200 C C . ARG A 1 397 ? 1.209 13.374 -23.259 1.00 94.12 397 ARG A C 1
ATOM 3202 O O . ARG A 1 397 ? 0.517 14.245 -22.744 1.00 94.12 397 ARG A O 1
ATOM 3209 N N . LEU A 1 398 ? 2.520 13.513 -23.443 1.00 94.06 398 LEU A N 1
ATOM 3210 C CA . LEU A 1 398 ? 3.288 14.676 -23.007 1.00 94.06 398 LEU A CA 1
ATOM 3211 C C . LEU A 1 398 ? 2.851 15.968 -23.717 1.00 94.06 398 LEU A C 1
ATOM 3213 O O . LEU A 1 398 ? 2.771 17.023 -23.101 1.00 94.06 398 LEU A O 1
ATOM 3217 N N . GLN A 1 399 ? 2.486 15.894 -24.999 1.00 95.38 399 GLN A N 1
ATOM 3218 C CA . GLN A 1 399 ? 1.887 17.027 -25.715 1.00 95.38 399 GLN A CA 1
ATOM 3219 C C . GLN A 1 399 ? 0.520 17.449 -25.155 1.00 95.38 399 GLN A C 1
ATOM 3221 O O . GLN A 1 399 ? 0.115 18.597 -25.336 1.00 95.38 399 GLN A O 1
ATOM 3226 N N . SER A 1 400 ? -0.200 16.530 -24.508 1.00 94.25 400 SER A N 1
ATOM 3227 C CA . SER A 1 400 ? -1.518 16.788 -23.917 1.00 94.25 400 SER A CA 1
ATOM 3228 C C . SER A 1 400 ? -1.421 17.297 -22.477 1.00 94.25 400 SER A C 1
ATOM 3230 O O . SER A 1 400 ? -2.243 18.117 -22.071 1.00 94.25 400 SER A O 1
ATOM 3232 N N . ASP A 1 401 ? -0.421 16.829 -21.730 1.00 94.50 401 ASP A N 1
ATOM 3233 C CA . ASP A 1 401 ? -0.125 17.237 -20.357 1.00 94.50 401 ASP A CA 1
ATOM 3234 C C . ASP A 1 401 ? 1.396 17.411 -20.162 1.00 94.50 401 ASP A C 1
ATOM 3236 O O . ASP A 1 401 ? 2.092 16.479 -19.745 1.00 94.50 401 ASP A O 1
ATOM 3240 N N . PRO A 1 402 ? 1.94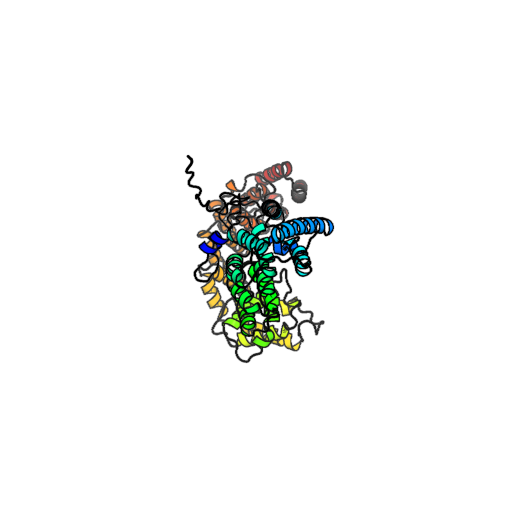5 18.594 -20.503 1.00 95.62 402 PRO A N 1
ATOM 3241 C CA . PRO A 1 402 ? 3.391 18.820 -20.510 1.00 95.62 402 PRO A CA 1
ATOM 3242 C C . PRO A 1 402 ? 4.043 18.821 -19.129 1.00 95.62 402 PRO A C 1
ATOM 3244 O O . PRO A 1 402 ? 5.269 18.787 -19.044 1.00 95.62 402 PRO A O 1
ATOM 3247 N N . VAL A 1 403 ? 3.249 18.899 -18.060 1.00 94.44 403 VAL A N 1
ATOM 3248 C CA . VAL A 1 403 ? 3.736 18.987 -16.678 1.00 94.44 403 VAL A CA 1
ATOM 3249 C C . VAL A 1 403 ? 3.628 17.638 -15.966 1.00 94.44 403 VAL A C 1
ATOM 3251 O O . VAL A 1 403 ? 3.749 17.587 -14.757 1.00 94.44 403 VAL A O 1
ATOM 3254 N N . ASN A 1 404 ? 3.405 16.541 -16.692 1.00 92.94 404 ASN A N 1
ATOM 3255 C CA . ASN A 1 404 ? 3.367 15.200 -16.118 1.00 92.94 404 ASN A CA 1
ATOM 3256 C C . ASN A 1 404 ? 4.769 14.572 -16.106 1.00 92.94 404 ASN A C 1
ATOM 3258 O O . ASN A 1 404 ? 5.280 14.132 -17.145 1.00 92.94 404 ASN A O 1
ATOM 3262 N N . SER A 1 405 ? 5.390 14.502 -14.930 1.00 93.62 405 SER A N 1
ATOM 3263 C CA . SER A 1 405 ? 6.772 14.033 -14.769 1.00 93.62 405 SER A CA 1
ATOM 3264 C C . SER A 1 405 ? 6.980 12.574 -15.191 1.00 93.62 405 SER A C 1
ATOM 3266 O O . SER A 1 405 ? 8.041 12.233 -15.719 1.00 93.62 405 SER A O 1
ATOM 3268 N N . SER A 1 406 ? 5.959 11.718 -15.072 1.00 91.06 406 SER A N 1
ATOM 3269 C CA . SER A 1 406 ? 6.065 10.297 -15.439 1.00 91.06 406 SER A CA 1
ATOM 3270 C C . SER A 1 406 ? 6.366 10.088 -16.928 1.00 91.06 406 SER A C 1
ATOM 3272 O O . SER A 1 406 ? 7.071 9.150 -17.304 1.00 91.06 406 SER A O 1
ATOM 3274 N N . HIS A 1 407 ? 5.869 10.971 -17.799 1.00 93.75 407 HIS A N 1
ATOM 3275 C CA . HIS A 1 407 ? 6.132 10.898 -19.236 1.00 93.75 407 HIS A CA 1
ATOM 3276 C C . HIS A 1 407 ? 7.497 11.480 -19.606 1.00 93.75 407 HIS A C 1
ATOM 3278 O O . HIS A 1 407 ? 8.116 10.981 -20.546 1.00 93.75 407 HIS A O 1
ATOM 3284 N N . TRP A 1 408 ? 7.995 12.463 -18.847 1.00 95.81 408 TRP A N 1
ATOM 3285 C CA . TRP A 1 408 ? 9.372 12.951 -18.972 1.00 95.81 408 TRP A CA 1
ATOM 3286 C C . TRP A 1 408 ? 10.388 11.867 -18.628 1.00 95.81 408 TRP A C 1
ATOM 3288 O O . TRP A 1 408 ? 11.305 11.646 -19.416 1.00 95.81 408 TRP A O 1
ATOM 3298 N N . MET A 1 409 ? 10.181 11.148 -17.518 1.00 93.88 409 MET A N 1
ATOM 3299 C CA . MET A 1 409 ? 11.011 10.005 -17.122 1.00 93.88 409 MET A CA 1
ATOM 3300 C C . MET A 1 409 ? 11.164 9.001 -18.267 1.00 93.88 409 MET A C 1
ATOM 3302 O O . MET A 1 409 ? 12.274 8.632 -18.647 1.00 93.88 409 MET A O 1
ATOM 3306 N N . GLU A 1 410 ? 10.042 8.578 -18.847 1.00 92.69 410 GLU A N 1
ATOM 3307 C CA . GLU A 1 410 ? 10.036 7.544 -19.877 1.00 92.69 410 GLU A CA 1
ATOM 3308 C C . GLU A 1 410 ? 10.639 8.028 -21.199 1.00 92.69 410 GLU A C 1
ATOM 3310 O O . GLU A 1 410 ? 11.507 7.354 -21.757 1.00 92.69 410 GLU A O 1
ATOM 3315 N N . ILE A 1 411 ? 10.252 9.215 -21.682 1.00 94.38 411 ILE A N 1
ATOM 3316 C CA . ILE A 1 411 ? 10.792 9.767 -22.931 1.00 94.38 411 ILE A CA 1
ATOM 3317 C C . ILE A 1 411 ? 12.291 10.024 -22.839 1.00 94.38 411 ILE A C 1
ATOM 3319 O O . ILE A 1 411 ? 13.016 9.667 -23.769 1.00 94.38 411 ILE A O 1
ATOM 3323 N N . MET A 1 412 ? 12.760 10.637 -21.750 1.00 95.06 412 MET A N 1
ATOM 3324 C CA . MET A 1 412 ? 14.176 10.970 -21.600 1.00 95.06 412 MET A CA 1
ATOM 3325 C C . MET A 1 412 ? 15.025 9.705 -21.474 1.00 95.06 412 MET A C 1
ATOM 3327 O O . MET A 1 412 ? 16.108 9.638 -22.051 1.00 95.06 412 MET A O 1
ATOM 3331 N N . ARG A 1 413 ? 14.507 8.645 -20.842 1.00 92.19 413 ARG A N 1
ATOM 3332 C CA . ARG A 1 413 ? 15.195 7.349 -20.788 1.00 92.19 413 ARG A CA 1
ATOM 3333 C C . ARG A 1 413 ? 15.420 6.761 -22.184 1.00 92.19 413 ARG A C 1
ATOM 3335 O O . ARG A 1 413 ? 16.524 6.310 -22.494 1.00 92.19 413 ARG A O 1
ATOM 3342 N N . ILE A 1 414 ? 14.401 6.780 -23.047 1.00 91.12 414 ILE A N 1
ATOM 3343 C CA . ILE A 1 414 ? 14.448 6.118 -24.366 1.00 91.12 414 ILE A CA 1
ATOM 3344 C C . ILE A 1 414 ? 14.897 7.030 -25.521 1.00 91.12 414 ILE A C 1
ATOM 3346 O O . ILE A 1 414 ? 15.096 6.542 -26.637 1.00 91.12 414 ILE A O 1
ATOM 3350 N N . VAL A 1 415 ? 15.062 8.339 -25.295 1.00 93.44 415 VAL A N 1
ATOM 3351 C CA . VAL A 1 415 ? 15.453 9.290 -26.345 1.00 93.44 415 VAL A CA 1
ATOM 3352 C C . VAL A 1 415 ? 16.817 8.956 -26.941 1.00 93.44 415 VAL A C 1
ATOM 3354 O O . VAL A 1 415 ? 17.759 8.553 -26.257 1.00 93.44 415 VAL A O 1
ATOM 3357 N N . GLN A 1 416 ? 16.905 9.159 -28.253 1.00 89.81 416 GLN A N 1
ATOM 3358 C CA . GLN A 1 416 ? 18.130 9.124 -29.037 1.00 89.81 416 GLN A CA 1
ATOM 3359 C C . GLN A 1 416 ? 18.143 10.313 -30.000 1.00 89.81 416 GLN A C 1
ATOM 3361 O O . GLN A 1 416 ? 17.092 10.843 -30.377 1.00 89.81 416 GLN A O 1
ATOM 3366 N N . GLU A 1 417 ? 19.329 10.705 -30.453 1.00 88.94 417 GLU A N 1
ATOM 3367 C CA . GLU A 1 417 ? 19.458 11.667 -31.548 1.00 88.94 417 GLU A CA 1
ATOM 3368 C C . GLU A 1 417 ? 18.759 11.163 -3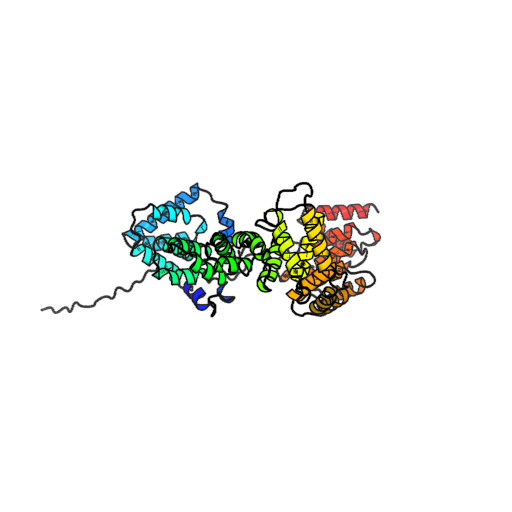2.827 1.00 88.94 417 GLU A C 1
ATOM 3370 O O . GLU A 1 417 ? 18.800 9.962 -33.117 1.00 88.94 417 GLU A O 1
ATOM 3375 N N . PRO A 1 418 ? 18.112 12.039 -33.625 1.00 90.94 418 PRO A N 1
ATOM 3376 C CA . PRO A 1 418 ? 18.042 13.502 -33.503 1.00 90.94 418 PRO A CA 1
ATOM 3377 C C . PRO A 1 418 ? 16.843 14.020 -32.678 1.00 90.94 418 PRO A C 1
ATOM 3379 O O . PRO A 1 418 ? 16.497 15.199 -32.749 1.00 90.94 418 PRO A O 1
ATOM 3382 N N . LYS A 1 419 ? 16.123 13.140 -31.967 1.00 93.50 419 LYS A N 1
ATOM 3383 C CA . LYS A 1 419 ? 14.848 13.488 -31.316 1.00 93.50 419 LYS A CA 1
ATOM 3384 C C . LYS A 1 419 ? 15.024 14.326 -30.043 1.00 93.50 419 LYS A C 1
ATOM 3386 O O . LYS A 1 419 ? 14.062 14.960 -29.617 1.00 93.50 419 LYS A O 1
ATOM 3391 N N . LEU A 1 420 ? 16.224 14.359 -29.462 1.00 93.81 420 LEU A N 1
ATOM 3392 C CA . LEU A 1 420 ? 16.511 15.125 -28.249 1.00 93.81 420 LEU A CA 1
ATOM 3393 C C . LEU A 1 420 ? 16.261 16.622 -28.437 1.00 93.81 420 LEU A C 1
ATOM 3395 O O . LEU A 1 420 ? 15.551 17.219 -27.634 1.00 93.81 420 LEU A O 1
ATOM 3399 N N . ALA A 1 421 ? 16.764 17.210 -29.525 1.00 93.12 421 ALA A N 1
ATOM 3400 C CA . ALA A 1 421 ? 16.582 18.635 -29.804 1.00 93.12 421 ALA A CA 1
ATOM 3401 C C . ALA A 1 421 ? 15.095 19.039 -29.823 1.00 93.12 421 ALA A C 1
ATOM 3403 O O . ALA A 1 421 ? 14.720 20.062 -29.258 1.00 93.12 421 ALA A O 1
ATOM 3404 N N . MET A 1 422 ? 14.240 18.190 -30.404 1.00 94.94 422 MET A N 1
ATOM 3405 C CA . MET A 1 422 ? 12.787 18.391 -30.424 1.00 94.94 422 MET A CA 1
ATOM 3406 C C . MET A 1 422 ? 12.177 18.358 -29.014 1.00 94.94 422 MET A C 1
ATOM 3408 O O . MET A 1 422 ? 11.288 19.153 -28.713 1.00 94.94 422 MET A O 1
ATOM 3412 N N . ILE A 1 423 ? 12.632 17.447 -28.149 1.00 95.69 423 ILE A N 1
ATOM 3413 C CA . ILE A 1 423 ? 12.138 17.346 -26.769 1.00 95.69 423 ILE A CA 1
ATOM 3414 C C . ILE A 1 423 ? 12.578 18.540 -25.937 1.00 95.69 423 ILE A C 1
ATOM 3416 O O . ILE A 1 423 ? 11.753 19.111 -25.230 1.00 95.69 423 ILE A O 1
ATOM 3420 N N . LEU A 1 424 ? 13.853 18.922 -26.019 1.00 95.94 424 LEU A N 1
ATOM 3421 C CA . LEU A 1 424 ? 14.375 20.057 -25.264 1.00 95.94 424 LEU A CA 1
ATOM 3422 C C . LEU A 1 424 ? 13.671 21.351 -25.689 1.00 95.94 424 LEU A C 1
ATOM 3424 O O . LEU A 1 424 ? 13.234 22.112 -24.832 1.00 95.94 424 LEU A O 1
ATOM 3428 N N . GLU A 1 425 ? 13.445 21.556 -26.990 1.00 96.81 425 GLU A N 1
ATOM 3429 C CA . GLU A 1 425 ? 12.644 22.682 -27.484 1.00 96.81 425 GLU A CA 1
ATOM 3430 C C . GLU A 1 425 ? 11.205 22.645 -26.941 1.00 96.81 425 GLU A C 1
ATOM 3432 O O . GLU A 1 425 ? 10.656 23.672 -26.536 1.00 96.81 425 GLU A O 1
ATOM 3437 N N . PHE A 1 426 ? 10.575 21.470 -26.893 1.00 97.50 426 PHE A N 1
ATOM 3438 C CA . PHE A 1 426 ? 9.239 21.330 -26.319 1.00 97.50 426 PHE A CA 1
ATOM 3439 C C . PHE A 1 426 ? 9.222 21.635 -24.814 1.00 97.50 426 PHE A C 1
ATOM 3441 O O . PHE A 1 426 ? 8.354 22.380 -24.355 1.00 97.50 426 PHE A O 1
ATOM 3448 N N . ALA A 1 427 ? 10.194 21.122 -24.060 1.00 97.00 427 ALA A N 1
ATOM 3449 C CA . ALA A 1 427 ? 10.357 21.372 -22.632 1.00 97.00 427 ALA A CA 1
ATOM 3450 C C . ALA A 1 427 ? 10.523 22.871 -22.345 1.00 97.00 427 ALA A C 1
ATOM 3452 O O . ALA A 1 427 ? 9.829 23.421 -21.494 1.00 97.00 427 ALA A O 1
ATOM 3453 N N . GLU A 1 428 ? 11.373 23.562 -23.107 1.00 96.56 428 GLU A N 1
ATOM 3454 C CA . GLU A 1 428 ? 11.618 24.999 -22.951 1.00 96.56 428 GLU A CA 1
ATOM 3455 C C . GLU A 1 428 ? 10.376 25.873 -23.159 1.00 96.56 428 GLU A C 1
ATOM 3457 O O . GLU A 1 428 ? 10.292 26.966 -22.588 1.00 96.56 428 GLU A O 1
ATOM 3462 N N . ASN A 1 429 ? 9.442 25.408 -23.990 1.00 96.75 429 ASN A N 1
ATOM 3463 C CA . ASN A 1 429 ? 8.220 26.126 -24.336 1.00 96.75 429 ASN A CA 1
ATOM 3464 C C . ASN A 1 429 ? 7.044 25.822 -23.397 1.00 96.75 429 ASN A C 1
ATOM 3466 O O . ASN A 1 429 ? 6.098 26.608 -23.359 1.00 96.75 429 ASN A O 1
ATOM 3470 N N . ASN A 1 430 ? 7.075 24.697 -22.676 1.00 96.94 430 ASN A N 1
ATOM 3471 C CA . ASN A 1 430 ? 5.924 24.220 -21.905 1.00 96.94 430 ASN A CA 1
ATOM 3472 C C . ASN A 1 430 ? 6.192 24.057 -20.404 1.00 96.94 430 ASN A C 1
ATOM 3474 O O . ASN A 1 430 ? 5.238 24.065 -19.630 1.00 96.94 430 ASN A O 1
ATOM 3478 N N . LEU A 1 431 ? 7.451 23.937 -19.976 1.00 96.81 431 LEU A N 1
ATOM 3479 C CA . LEU A 1 431 ? 7.798 23.895 -18.557 1.00 96.81 431 LEU A CA 1
ATOM 3480 C C . LEU A 1 431 ? 8.026 25.313 -18.010 1.00 96.81 431 LEU A C 1
ATOM 3482 O O . LEU A 1 431 ? 8.661 26.139 -18.676 1.00 96.81 431 LEU A O 1
ATOM 3486 N N . PRO A 1 432 ? 7.585 25.609 -16.773 1.00 96.31 432 PRO A N 1
ATOM 3487 C CA . PRO A 1 432 ? 7.757 26.914 -16.143 1.00 96.31 432 PRO A CA 1
ATOM 3488 C C . PRO A 1 432 ? 9.186 27.093 -15.593 1.00 96.31 432 PRO A C 1
ATOM 3490 O O . PRO A 1 432 ? 9.386 27.414 -14.426 1.00 96.31 432 PRO A O 1
ATOM 3493 N N . LEU A 1 433 ? 10.209 26.909 -16.439 1.00 96.62 433 LEU A N 1
ATOM 3494 C CA . LEU A 1 433 ? 11.631 26.899 -16.048 1.00 96.62 433 LEU A CA 1
ATOM 3495 C C . LEU A 1 433 ? 12.084 28.177 -15.323 1.00 96.62 433 LEU A C 1
ATOM 3497 O O . LEU A 1 433 ? 13.013 28.138 -14.526 1.00 96.62 433 LEU A O 1
ATOM 3501 N N . GLY A 1 434 ? 11.454 29.319 -15.613 1.00 94.38 434 GLY A N 1
ATOM 3502 C CA . GLY A 1 434 ? 11.743 30.579 -14.922 1.00 94.38 434 GLY A CA 1
ATOM 3503 C C . GLY A 1 434 ? 11.103 30.685 -13.537 1.00 94.38 434 GLY A C 1
ATOM 3504 O O . GLY A 1 434 ? 11.622 31.404 -12.694 1.00 94.38 434 GLY A O 1
ATOM 3505 N N . GLU A 1 435 ? 9.995 29.980 -13.296 1.00 94.00 435 GLU A N 1
ATOM 3506 C CA . GLU A 1 435 ? 9.280 29.997 -12.012 1.00 94.00 435 GLU A CA 1
ATOM 3507 C C . GLU A 1 435 ? 9.884 29.024 -11.000 1.00 94.00 435 GLU A C 1
ATOM 3509 O O . GLU A 1 435 ? 9.706 29.222 -9.807 1.00 94.00 435 GLU A O 1
ATOM 3514 N N . ILE A 1 436 ? 10.600 27.998 -11.469 1.00 95.00 436 ILE A N 1
ATOM 3515 C CA . ILE A 1 436 ? 11.284 27.015 -10.613 1.00 95.00 436 ILE A CA 1
ATOM 3516 C C . ILE A 1 436 ? 12.770 27.330 -10.383 1.00 95.00 436 ILE A C 1
ATOM 3518 O O . ILE A 1 436 ? 13.409 26.721 -9.535 1.00 95.00 436 ILE A O 1
ATOM 3522 N N . ALA A 1 437 ? 13.330 28.306 -11.105 1.00 93.12 437 ALA A N 1
ATOM 3523 C CA . ALA A 1 437 ? 14.689 28.816 -10.902 1.00 93.12 437 ALA A CA 1
ATOM 3524 C C . ALA A 1 437 ? 14.696 30.001 -9.918 1.00 93.12 437 ALA A C 1
ATOM 3526 O O . ALA A 1 437 ? 15.041 31.125 -10.289 1.00 93.12 437 ALA A O 1
ATOM 3527 N N . THR A 1 438 ? 14.242 29.783 -8.682 1.00 87.81 438 THR A N 1
ATOM 3528 C CA . THR A 1 438 ? 13.991 30.868 -7.713 1.00 87.81 438 THR A CA 1
ATOM 3529 C C . THR A 1 438 ? 15.135 31.172 -6.758 1.00 87.81 438 THR A C 1
ATOM 3531 O O . THR A 1 438 ? 15.039 32.212 -6.110 1.00 87.81 438 THR A O 1
ATOM 3534 N N . GLN A 1 439 ? 16.163 30.306 -6.694 1.00 87.12 439 GLN A N 1
ATOM 3535 C CA . GLN A 1 439 ? 17.353 30.294 -5.816 1.00 87.12 439 GLN A CA 1
ATOM 3536 C C . GLN A 1 439 ? 17.429 28.998 -4.988 1.00 87.12 439 GLN A C 1
ATOM 3538 O O . GLN A 1 439 ? 16.404 28.470 -4.556 1.00 87.12 439 GLN A O 1
ATOM 3543 N N . ALA A 1 440 ? 18.653 28.514 -4.750 1.00 87.19 440 ALA A N 1
ATOM 3544 C CA . ALA A 1 440 ? 18.925 27.330 -3.940 1.00 87.19 440 ALA A CA 1
ATOM 3545 C C . ALA A 1 440 ? 18.389 27.453 -2.501 1.00 87.19 440 ALA A C 1
ATOM 3547 O O . ALA A 1 440 ? 18.486 28.504 -1.863 1.00 87.19 440 ALA A O 1
ATOM 3548 N N . SER A 1 441 ? 17.816 26.353 -2.015 1.00 88.94 441 SER A N 1
ATOM 3549 C CA . SER A 1 441 ? 17.304 26.150 -0.658 1.00 88.94 441 SER A CA 1
ATOM 3550 C C . SER A 1 441 ? 17.261 24.643 -0.351 1.00 88.94 441 SER A C 1
ATOM 3552 O O . SER A 1 441 ? 17.677 23.834 -1.183 1.00 88.94 441 SER A O 1
ATOM 3554 N N . ASP A 1 442 ? 16.744 24.254 0.811 1.00 89.69 442 ASP A N 1
ATOM 3555 C CA . ASP A 1 442 ? 16.712 22.858 1.270 1.00 89.69 442 ASP A CA 1
ATOM 3556 C C . ASP A 1 442 ? 15.308 22.245 1.105 1.00 89.69 442 ASP A C 1
ATOM 3558 O O . ASP A 1 442 ? 14.818 21.508 1.963 1.00 89.69 442 ASP A O 1
ATOM 3562 N N . GLU A 1 443 ? 14.615 22.581 0.010 1.00 89.25 443 GLU A N 1
ATOM 3563 C CA . GLU A 1 443 ? 13.283 22.034 -0.264 1.00 89.25 443 GLU A CA 1
ATOM 3564 C C . GLU A 1 443 ? 13.374 20.543 -0.615 1.00 89.25 443 GLU A C 1
ATOM 3566 O O . GLU A 1 443 ? 14.206 20.109 -1.421 1.00 89.25 443 GLU A O 1
ATOM 3571 N N . THR A 1 444 ? 12.466 19.748 -0.045 1.00 83.06 444 THR A N 1
ATOM 3572 C CA . THR A 1 444 ? 12.448 18.285 -0.217 1.00 83.06 444 THR A CA 1
ATOM 3573 C C . THR A 1 444 ? 11.859 17.838 -1.553 1.00 83.06 444 THR A C 1
ATOM 3575 O O . THR A 1 444 ? 12.019 16.679 -1.936 1.00 83.06 444 THR A O 1
ATOM 3578 N N . GLY A 1 445 ? 11.165 18.730 -2.267 1.00 87.06 445 GLY A N 1
ATOM 3579 C CA . GLY A 1 445 ? 10.500 18.400 -3.526 1.00 87.06 445 GLY A CA 1
ATOM 3580 C C . GLY A 1 445 ? 9.243 17.539 -3.359 1.00 87.06 445 GLY A C 1
ATOM 3581 O O . GLY A 1 445 ? 8.865 16.839 -4.296 1.00 87.06 445 GLY A O 1
ATOM 3582 N N . MET A 1 446 ? 8.621 17.524 -2.175 1.00 82.44 446 MET A N 1
ATOM 3583 C CA . MET A 1 446 ? 7.439 16.704 -1.891 1.00 82.44 446 MET A CA 1
ATOM 3584 C C . MET A 1 446 ? 6.146 17.499 -2.050 1.00 82.44 446 MET A C 1
ATOM 3586 O O . MET A 1 446 ? 5.951 18.498 -1.369 1.00 82.44 446 MET A O 1
ATOM 3590 N N . GLY A 1 447 ? 5.234 17.002 -2.882 1.00 82.19 447 GLY A N 1
ATOM 3591 C CA . GLY A 1 447 ? 3.921 17.610 -3.097 1.00 82.19 447 GLY A CA 1
ATOM 3592 C C . GLY A 1 447 ? 3.668 17.971 -4.563 1.00 82.19 447 GLY A C 1
ATOM 3593 O O . GLY A 1 447 ? 4.609 18.047 -5.355 1.00 82.19 447 GLY A O 1
ATOM 3594 N N . PRO A 1 448 ? 2.396 18.169 -4.947 1.00 84.12 448 PRO A N 1
ATOM 3595 C CA . PRO A 1 448 ? 2.008 18.456 -6.330 1.00 84.12 448 PRO A CA 1
ATOM 3596 C C . PRO A 1 448 ? 2.578 19.776 -6.876 1.00 84.12 448 PRO A C 1
ATOM 3598 O O . PRO A 1 448 ? 2.733 19.931 -8.083 1.00 84.12 448 PRO A O 1
ATOM 3601 N N . GLU A 1 449 ? 2.910 20.738 -6.017 1.00 88.06 449 GLU A N 1
ATOM 3602 C CA . GLU A 1 449 ? 3.563 21.995 -6.392 1.00 88.06 449 GLU A CA 1
ATOM 3603 C C . GLU A 1 449 ? 4.985 21.796 -6.945 1.00 88.06 449 GLU A C 1
ATOM 3605 O O . GLU A 1 449 ? 5.485 22.645 -7.685 1.00 88.06 449 GLU A O 1
ATOM 3610 N N . PHE A 1 450 ? 5.619 20.659 -6.639 1.00 93.38 450 PHE A N 1
ATOM 3611 C CA . PHE A 1 450 ? 6.956 20.316 -7.115 1.00 93.38 450 PHE A CA 1
ATOM 3612 C C . PHE A 1 450 ? 6.956 19.514 -8.420 1.00 93.38 450 PHE A C 1
ATOM 3614 O O . PHE A 1 450 ? 8.029 19.234 -8.947 1.00 93.38 450 PHE A O 1
ATOM 3621 N N . GLU A 1 451 ? 5.796 19.219 -9.008 1.00 94.69 451 GLU A N 1
ATOM 3622 C CA . GLU A 1 451 ? 5.699 18.460 -10.262 1.00 94.69 451 GLU A CA 1
ATOM 3623 C C . GLU A 1 451 ? 6.583 19.031 -11.404 1.00 94.69 451 GLU A C 1
ATOM 3625 O O . GLU A 1 451 ? 7.282 18.260 -12.072 1.00 94.69 451 GLU A O 1
ATOM 3630 N N . PRO A 1 452 ? 6.689 20.364 -11.615 1.00 96.69 452 PRO A N 1
ATOM 3631 C CA . PRO A 1 452 ? 7.618 20.902 -12.612 1.00 96.69 452 PRO A CA 1
ATOM 3632 C C . PRO A 1 452 ? 9.101 20.659 -12.274 1.00 96.69 452 PRO A C 1
ATOM 3634 O O . PRO A 1 452 ? 9.922 20.526 -13.182 1.00 96.69 452 PRO A O 1
ATOM 3637 N N . HIS A 1 453 ? 9.449 20.572 -10.985 1.00 97.19 453 HIS A N 1
ATOM 3638 C CA . HIS A 1 453 ? 10.797 20.227 -10.521 1.00 97.19 453 HIS A CA 1
ATOM 3639 C C . HIS A 1 453 ? 11.102 18.746 -10.776 1.00 97.19 453 HIS A C 1
ATOM 3641 O O . HIS A 1 453 ? 12.234 18.410 -11.117 1.00 97.19 453 HIS A O 1
ATOM 3647 N N . HIS A 1 454 ? 10.104 17.860 -10.677 1.00 96.31 454 HIS A N 1
ATOM 3648 C CA . HIS A 1 454 ? 10.244 16.449 -11.065 1.00 96.31 454 HIS A CA 1
ATOM 3649 C C . HIS A 1 454 ? 10.398 16.287 -12.580 1.00 96.31 454 HIS A C 1
ATOM 3651 O O . HIS A 1 454 ? 11.226 15.502 -13.029 1.00 96.31 454 HIS A O 1
ATOM 3657 N N . CYS A 1 455 ? 9.671 17.071 -13.385 1.00 97.50 455 CYS A N 1
ATOM 3658 C CA . CYS A 1 455 ? 9.883 17.108 -14.838 1.00 97.50 455 CYS A CA 1
ATOM 3659 C C . CYS A 1 455 ? 11.329 17.503 -15.177 1.00 97.50 455 CYS A C 1
ATOM 3661 O O . CYS A 1 455 ? 11.980 16.852 -15.993 1.00 97.50 455 CYS A O 1
ATOM 3663 N N . LEU A 1 456 ? 11.839 18.556 -14.525 1.00 97.81 456 LEU A N 1
ATOM 3664 C CA . LEU A 1 456 ? 13.225 18.994 -14.671 1.00 97.81 456 LEU A CA 1
ATOM 3665 C C . LEU A 1 456 ? 14.217 17.913 -14.223 1.00 97.81 456 LEU A C 1
ATOM 3667 O O . LEU A 1 456 ? 15.212 17.702 -14.909 1.00 97.81 456 LEU A O 1
ATOM 3671 N N . ASP A 1 457 ? 13.938 17.218 -13.118 1.00 96.44 457 ASP A N 1
ATOM 3672 C CA . ASP A 1 457 ? 14.781 16.143 -12.584 1.00 96.44 457 ASP A CA 1
ATOM 3673 C C . ASP A 1 457 ? 15.078 15.075 -13.640 1.00 96.44 457 ASP A C 1
ATOM 3675 O O . ASP A 1 457 ? 16.238 14.782 -13.921 1.00 96.44 457 ASP A O 1
ATOM 3679 N N . PHE A 1 458 ? 14.032 14.568 -14.297 1.00 96.56 458 PHE A N 1
ATOM 3680 C CA . PHE A 1 458 ? 14.165 13.535 -15.324 1.00 96.56 458 PHE A CA 1
ATOM 3681 C C . PHE A 1 458 ? 14.858 14.023 -16.598 1.00 96.56 458 PHE A C 1
ATOM 3683 O O . PHE A 1 458 ? 15.510 13.234 -17.279 1.00 96.56 458 PHE A O 1
ATOM 3690 N N . ILE A 1 459 ? 14.749 15.315 -16.923 1.00 97.25 459 ILE A N 1
ATOM 3691 C CA . ILE A 1 459 ? 15.534 15.903 -18.013 1.00 97.25 459 ILE A CA 1
ATOM 3692 C C . ILE A 1 459 ? 17.011 15.926 -17.615 1.00 97.25 459 ILE A C 1
ATOM 3694 O O . ILE A 1 459 ? 17.840 15.390 -18.346 1.00 97.25 459 ILE A O 1
ATOM 3698 N N . LEU A 1 460 ? 17.333 16.509 -16.455 1.00 96.88 460 LEU A N 1
ATOM 3699 C CA . LEU A 1 460 ? 18.703 16.665 -15.958 1.00 96.88 460 LEU A CA 1
ATOM 3700 C C . LEU A 1 460 ? 19.427 15.325 -15.824 1.00 96.88 460 LEU A C 1
ATOM 3702 O O . LEU A 1 460 ? 20.575 15.220 -16.250 1.00 96.88 460 LEU A O 1
ATOM 3706 N N . GLN A 1 461 ? 18.741 14.313 -15.289 1.00 94.75 461 GLN A N 1
ATOM 3707 C CA . GLN A 1 461 ? 19.285 12.974 -15.081 1.00 94.75 461 GLN A CA 1
ATOM 3708 C C . GLN A 1 461 ? 19.876 12.377 -16.367 1.00 94.75 461 GLN A C 1
ATOM 3710 O O . GLN A 1 461 ? 20.905 11.713 -16.321 1.00 94.75 461 GLN A O 1
ATOM 3715 N N . GLU A 1 462 ? 19.258 12.631 -17.522 1.00 94.88 462 GLU A N 1
ATOM 3716 C CA . GLU A 1 462 ? 19.678 12.036 -18.794 1.00 94.88 462 GLU A CA 1
ATOM 3717 C C . GLU A 1 462 ? 20.611 12.948 -19.611 1.00 94.88 462 GLU A C 1
ATOM 3719 O O . GLU A 1 462 ? 21.213 12.489 -20.583 1.00 94.88 462 GLU A O 1
ATOM 3724 N N . LEU A 1 463 ? 20.788 14.224 -19.230 1.00 93.88 463 LEU A N 1
ATOM 3725 C CA . LEU A 1 463 ? 21.671 15.163 -19.944 1.00 93.88 463 LEU A CA 1
ATOM 3726 C C . LEU A 1 463 ? 23.157 14.793 -19.861 1.00 93.88 463 LEU A C 1
ATOM 3728 O O . LEU A 1 463 ? 23.938 15.232 -20.708 1.00 93.88 463 LEU A O 1
ATOM 3732 N N . GLU A 1 464 ? 23.564 13.940 -18.919 1.00 91.56 464 GLU A N 1
ATOM 3733 C CA . GLU A 1 464 ? 24.929 13.396 -18.903 1.00 91.56 464 GLU A CA 1
ATOM 3734 C C . GLU A 1 464 ? 25.273 12.636 -20.199 1.00 91.56 464 GLU A C 1
ATOM 3736 O O . GLU A 1 464 ? 26.417 12.645 -20.650 1.00 91.56 464 GLU A O 1
ATOM 3741 N N . ARG A 1 465 ? 24.267 12.026 -20.845 1.00 92.31 465 ARG A N 1
ATOM 3742 C CA . ARG A 1 465 ? 24.413 11.273 -22.101 1.00 92.31 465 ARG A CA 1
ATOM 3743 C C . ARG A 1 465 ? 24.551 12.184 -23.320 1.00 92.31 465 ARG A C 1
ATOM 3745 O O . ARG A 1 465 ? 24.906 11.704 -24.399 1.00 92.31 465 ARG A O 1
ATOM 3752 N N . PHE A 1 466 ? 24.255 13.474 -23.163 1.00 90.81 466 PHE A N 1
ATOM 3753 C CA . PHE A 1 466 ? 24.165 14.444 -24.250 1.00 90.81 466 PHE A CA 1
ATOM 3754 C C . PHE A 1 466 ? 24.948 15.730 -23.934 1.00 90.81 466 PHE A C 1
ATOM 3756 O O . PHE A 1 466 ? 24.344 16.793 -23.765 1.00 90.81 466 PHE A O 1
ATOM 3763 N N . PRO A 1 467 ? 26.295 15.667 -23.877 1.00 87.06 467 PRO A N 1
ATOM 3764 C CA . PRO A 1 467 ? 27.121 16.844 -23.625 1.00 87.06 467 PRO A CA 1
ATOM 3765 C C . PRO A 1 467 ? 26.793 18.017 -24.557 1.00 87.06 467 PRO A C 1
ATOM 3767 O O . PRO A 1 467 ? 26.450 17.803 -25.723 1.00 87.06 467 PRO A O 1
ATOM 3770 N N . HIS A 1 468 ? 26.909 19.248 -24.039 1.00 86.25 468 HIS A N 1
ATOM 3771 C CA . HIS A 1 468 ? 26.585 20.515 -24.722 1.00 86.25 468 HIS A CA 1
ATOM 3772 C C . HIS A 1 468 ? 25.084 20.748 -25.001 1.00 86.25 468 HIS A C 1
ATOM 3774 O O . HIS A 1 468 ? 24.697 21.792 -25.533 1.00 86.25 468 HIS A O 1
ATOM 3780 N N . GLN A 1 469 ? 24.195 19.814 -24.665 1.00 91.00 469 GLN A N 1
ATOM 3781 C CA . GLN A 1 469 ? 22.758 20.003 -24.861 1.00 91.00 469 GLN A CA 1
ATOM 3782 C C . GLN A 1 469 ? 22.052 20.329 -23.552 1.00 91.00 469 GLN A C 1
ATOM 3784 O O . GLN A 1 469 ? 22.379 19.815 -22.491 1.00 91.00 469 GLN A O 1
ATOM 3789 N N . GLY A 1 470 ? 21.049 21.204 -23.629 1.00 92.88 470 GLY A N 1
ATOM 3790 C CA . GLY A 1 470 ? 20.207 21.516 -22.480 1.00 92.88 470 GLY A CA 1
ATOM 3791 C C . GLY A 1 470 ? 20.826 22.460 -21.442 1.00 92.88 470 GLY A C 1
ATOM 3792 O O . GLY A 1 470 ? 20.386 22.449 -20.296 1.00 92.88 470 GLY A O 1
ATOM 3793 N N . ASN A 1 471 ? 21.773 23.330 -21.820 1.00 93.81 471 ASN A N 1
ATOM 3794 C CA . ASN A 1 471 ? 22.404 24.316 -20.918 1.00 93.81 471 ASN A CA 1
ATOM 3795 C C . ASN A 1 471 ? 21.390 25.120 -20.086 1.00 93.81 471 ASN A C 1
ATOM 3797 O O . ASN A 1 471 ? 21.627 25.424 -18.918 1.00 93.81 471 ASN A O 1
ATOM 3801 N N . ARG A 1 472 ? 20.233 25.456 -20.671 1.00 95.25 472 ARG A N 1
ATOM 3802 C CA . ARG A 1 472 ? 19.153 26.147 -19.958 1.00 95.25 472 ARG A CA 1
ATOM 3803 C C . ARG A 1 472 ? 18.605 25.316 -18.796 1.00 95.25 472 ARG A C 1
ATOM 3805 O O . ARG A 1 472 ? 18.401 25.877 -17.727 1.00 95.25 472 ARG A O 1
ATOM 3812 N N . PHE A 1 473 ? 18.414 24.012 -18.984 1.00 97.44 473 PHE A N 1
ATOM 3813 C CA . PHE A 1 473 ? 17.948 23.098 -17.940 1.00 97.44 473 PHE A CA 1
ATOM 3814 C C . PHE A 1 473 ? 18.992 22.935 -16.846 1.00 97.44 473 PHE A C 1
ATOM 3816 O O . PHE A 1 473 ? 18.632 23.062 -15.683 1.00 97.44 473 PHE A O 1
ATOM 3823 N N . ILE A 1 474 ? 20.270 22.752 -17.206 1.00 97.12 474 ILE A N 1
ATOM 3824 C CA . ILE A 1 474 ? 21.380 22.704 -16.238 1.00 97.12 474 ILE A CA 1
ATOM 3825 C C . ILE A 1 474 ? 21.344 23.936 -15.333 1.00 97.12 474 ILE A C 1
ATOM 3827 O O . ILE A 1 474 ? 21.298 23.810 -14.114 1.00 97.12 474 ILE A O 1
ATOM 3831 N N . ARG A 1 475 ? 21.267 25.133 -15.924 1.00 95.88 475 ARG A N 1
ATOM 3832 C CA . ARG A 1 475 ? 21.177 26.385 -15.163 1.00 95.88 475 ARG A CA 1
ATOM 3833 C C . ARG A 1 475 ? 19.931 26.446 -14.287 1.00 95.88 475 ARG A C 1
ATOM 3835 O O . ARG A 1 475 ? 20.034 26.818 -13.126 1.00 95.88 475 ARG A O 1
ATOM 3842 N N . THR A 1 476 ? 18.764 26.078 -14.817 1.00 97.44 476 THR A N 1
ATOM 3843 C CA . THR A 1 476 ? 17.531 25.996 -14.020 1.00 97.44 476 THR A CA 1
ATOM 3844 C C . THR A 1 476 ? 17.702 25.039 -12.837 1.00 97.44 476 THR A C 1
ATOM 3846 O O . THR A 1 476 ? 17.270 25.368 -11.739 1.00 97.44 476 THR A O 1
ATOM 3849 N N . GLY A 1 477 ? 18.371 23.901 -13.038 1.00 97.19 477 GLY A N 1
ATOM 3850 C CA . GLY A 1 477 ? 18.691 22.930 -11.996 1.00 97.19 477 GLY A CA 1
ATOM 3851 C C . GLY A 1 477 ? 19.586 23.509 -10.909 1.00 97.19 477 GLY A C 1
ATOM 3852 O O . GLY A 1 477 ? 19.245 23.374 -9.742 1.00 97.19 477 GLY A O 1
ATOM 3853 N N . LEU A 1 478 ? 20.658 24.220 -11.274 1.00 96.62 478 LEU A N 1
ATOM 3854 C CA . LEU A 1 478 ? 21.560 24.881 -10.319 1.00 96.62 478 LEU A CA 1
ATOM 3855 C C . LEU A 1 478 ? 20.854 25.964 -9.480 1.00 96.62 478 LEU A C 1
ATOM 3857 O O . LEU A 1 478 ? 21.149 26.112 -8.299 1.00 96.62 478 LEU A O 1
ATOM 3861 N N . TYR A 1 479 ? 19.879 26.678 -10.056 1.00 96.38 479 TYR A N 1
ATOM 3862 C CA . TYR A 1 479 ? 19.065 27.676 -9.344 1.00 96.38 479 TYR A CA 1
ATOM 3863 C C . TYR A 1 479 ? 17.816 27.105 -8.655 1.00 96.38 479 TYR A C 1
ATOM 3865 O O . TYR A 1 479 ? 17.032 27.874 -8.090 1.00 96.38 479 TYR A O 1
ATOM 3873 N N . SER A 1 480 ? 17.596 25.791 -8.718 1.00 96.00 480 SER A N 1
ATOM 3874 C CA . SER A 1 480 ? 16.416 25.157 -8.134 1.00 96.00 480 SER A CA 1
ATOM 3875 C C . SER A 1 480 ? 16.478 25.176 -6.603 1.00 96.00 480 SER A C 1
ATOM 3877 O O . SER A 1 480 ? 17.523 24.844 -6.028 1.00 96.00 480 SER A O 1
ATOM 3879 N N . PRO A 1 481 ? 15.362 25.478 -5.911 1.00 94.94 481 PRO A N 1
ATOM 3880 C CA . PRO A 1 481 ? 15.285 25.334 -4.463 1.00 94.94 481 PRO A CA 1
ATOM 3881 C C . PRO A 1 481 ? 15.280 23.863 -4.020 1.00 94.94 481 PRO A C 1
ATOM 3883 O O . PRO A 1 481 ? 15.516 23.592 -2.850 1.00 94.94 481 PRO A O 1
ATOM 3886 N N . VAL A 1 482 ? 15.047 22.908 -4.928 1.00 95.81 482 VAL A N 1
ATOM 3887 C CA . VAL A 1 482 ? 15.028 21.471 -4.621 1.00 95.81 482 VAL A CA 1
ATOM 3888 C C . VAL A 1 482 ? 16.438 20.894 -4.731 1.00 95.81 482 VAL A C 1
ATOM 3890 O O . VAL A 1 482 ? 17.023 20.870 -5.818 1.00 95.81 482 VAL A O 1
ATOM 3893 N N . VAL A 1 483 ? 16.954 20.358 -3.621 1.00 94.12 483 VAL A N 1
ATOM 3894 C CA . VAL A 1 483 ? 18.316 19.793 -3.505 1.00 94.12 483 VAL A CA 1
ATOM 3895 C C . VAL A 1 483 ? 18.613 18.794 -4.627 1.00 94.12 483 VAL A C 1
ATOM 3897 O O . VAL A 1 483 ? 19.637 18.876 -5.303 1.00 94.12 483 VAL A O 1
ATOM 3900 N N . ARG A 1 484 ? 17.673 17.878 -4.894 1.00 94.62 484 ARG A N 1
ATOM 3901 C CA . ARG A 1 484 ? 17.841 16.817 -5.896 1.00 94.62 484 ARG A CA 1
ATOM 3902 C C . ARG A 1 484 ? 18.106 17.353 -7.309 1.00 94.62 484 ARG A C 1
ATOM 3904 O O . ARG A 1 484 ? 18.957 16.807 -8.003 1.00 94.62 484 ARG A O 1
ATOM 3911 N N . ASN A 1 485 ? 17.445 18.438 -7.723 1.00 97.00 485 ASN A N 1
ATOM 3912 C CA . ASN A 1 485 ? 17.685 19.029 -9.043 1.00 97.00 485 ASN A CA 1
ATOM 3913 C C . ASN A 1 485 ? 19.110 19.586 -9.166 1.00 97.00 485 ASN A C 1
ATOM 3915 O O . ASN A 1 485 ? 19.731 19.423 -10.215 1.00 97.00 485 ASN A O 1
ATOM 3919 N N . ARG A 1 486 ? 19.643 20.201 -8.101 1.00 96.69 486 ARG A N 1
ATOM 3920 C CA . ARG A 1 486 ? 21.028 20.693 -8.078 1.00 96.69 486 ARG A CA 1
ATOM 3921 C C . ARG A 1 486 ? 22.014 19.536 -8.211 1.00 96.69 486 ARG A C 1
ATOM 3923 O O . ARG A 1 486 ? 22.892 19.584 -9.068 1.00 96.69 486 ARG A O 1
ATOM 3930 N N . VAL A 1 487 ? 21.790 18.452 -7.465 1.00 95.75 487 VAL A N 1
ATOM 3931 C CA . VAL A 1 487 ? 22.591 17.219 -7.568 1.00 95.75 487 VAL A CA 1
ATOM 3932 C C . VAL A 1 487 ? 22.555 16.643 -8.990 1.00 95.75 487 VAL A C 1
ATOM 3934 O O . VAL A 1 487 ? 23.604 16.315 -9.541 1.00 95.75 487 VAL A O 1
ATOM 3937 N N . MET A 1 488 ? 21.380 16.546 -9.627 1.00 96.25 488 MET A N 1
ATOM 3938 C CA . MET A 1 488 ? 21.281 16.032 -11.003 1.00 96.25 488 MET A CA 1
ATOM 3939 C C . MET A 1 488 ? 21.992 16.937 -12.019 1.00 96.25 488 MET A C 1
ATOM 3941 O O . MET A 1 488 ? 22.679 16.432 -12.906 1.00 96.25 488 MET A O 1
ATOM 3945 N N . ALA A 1 489 ? 21.888 18.262 -11.876 1.00 96.81 489 ALA A N 1
ATOM 3946 C CA . ALA A 1 489 ? 22.596 19.205 -12.743 1.00 96.81 489 ALA A CA 1
ATOM 3947 C C . ALA A 1 489 ? 24.124 19.076 -12.615 1.00 96.81 489 ALA A C 1
ATOM 3949 O O . ALA A 1 489 ? 24.823 19.037 -13.628 1.00 96.81 489 ALA A O 1
ATOM 3950 N N . LEU A 1 490 ? 24.644 18.955 -11.389 1.00 96.69 490 LEU A N 1
ATOM 3951 C CA . LEU A 1 490 ? 26.077 18.767 -11.148 1.00 96.69 490 LEU A CA 1
ATOM 3952 C C . LEU A 1 490 ? 26.570 17.411 -11.660 1.00 96.69 490 LEU A C 1
ATOM 3954 O O . LEU A 1 490 ? 27.620 17.349 -12.297 1.00 96.69 490 LEU A O 1
ATOM 3958 N N . ASN A 1 491 ? 25.801 16.338 -11.462 1.00 94.75 491 ASN A N 1
ATOM 3959 C CA . ASN A 1 491 ? 26.142 15.019 -11.999 1.00 94.75 491 ASN A CA 1
ATOM 3960 C C . ASN A 1 491 ? 26.237 15.024 -13.529 1.00 94.75 491 ASN A C 1
ATOM 3962 O O . ASN A 1 491 ? 27.179 14.451 -14.075 1.00 94.75 491 ASN A O 1
ATOM 3966 N N . ALA A 1 492 ? 25.331 15.726 -14.216 1.00 94.19 492 ALA A N 1
ATOM 3967 C CA . ALA A 1 492 ? 25.435 15.905 -15.660 1.00 94.19 492 ALA A CA 1
ATOM 3968 C C . ALA A 1 492 ? 26.723 16.650 -16.053 1.00 94.19 492 ALA A C 1
ATOM 3970 O O . ALA A 1 492 ? 27.448 16.193 -16.938 1.00 94.19 492 ALA A O 1
ATOM 3971 N N . LEU A 1 493 ? 27.049 17.747 -15.358 1.00 94.94 493 LEU A N 1
ATOM 3972 C CA . LEU A 1 493 ? 28.242 18.556 -15.631 1.00 94.94 493 LEU A CA 1
ATOM 3973 C C . LEU A 1 493 ? 29.564 17.818 -15.384 1.00 94.94 493 LEU A C 1
ATOM 3975 O O . LEU A 1 493 ? 30.512 18.038 -16.134 1.00 94.94 493 LEU A O 1
ATOM 3979 N N . LYS A 1 494 ? 29.640 16.904 -14.407 1.00 92.38 494 LYS A N 1
ATOM 3980 C CA . LYS A 1 494 ? 30.844 16.080 -14.157 1.00 92.38 494 LYS A CA 1
ATOM 3981 C C . LYS A 1 494 ? 31.280 15.255 -15.375 1.00 92.38 494 LYS A C 1
ATOM 3983 O O . LYS A 1 494 ? 32.450 14.896 -15.479 1.00 92.38 494 LYS A O 1
ATOM 3988 N N . ASN A 1 495 ? 30.351 14.947 -16.281 1.00 87.81 495 ASN A N 1
ATOM 3989 C CA . ASN A 1 495 ? 30.607 14.174 -17.497 1.00 87.81 495 ASN A CA 1
ATOM 3990 C C . ASN A 1 495 ? 30.823 15.055 -18.746 1.00 87.81 495 ASN A C 1
ATOM 3992 O O . ASN A 1 495 ? 31.020 14.527 -19.844 1.00 87.81 495 ASN A O 1
ATOM 3996 N N . TRP A 1 496 ? 30.777 16.384 -18.615 1.00 90.50 496 TRP A N 1
ATOM 3997 C CA . TRP A 1 496 ? 30.986 17.323 -19.720 1.00 90.50 496 TRP A CA 1
ATOM 3998 C C . TRP A 1 496 ? 32.450 17.779 -19.795 1.00 90.50 496 TRP A C 1
ATOM 4000 O O . TRP A 1 496 ? 33.126 17.918 -18.783 1.00 90.50 496 TRP A O 1
ATOM 4010 N N . GLN A 1 497 ? 32.942 18.032 -21.010 1.00 88.69 497 GLN A N 1
ATOM 4011 C CA . GLN A 1 497 ? 34.268 18.627 -21.238 1.00 88.69 497 GLN A CA 1
ATOM 4012 C C . GLN A 1 497 ? 34.221 20.147 -21.041 1.00 88.69 497 GLN A C 1
ATOM 4014 O O . GLN A 1 497 ? 33.171 20.749 -21.289 1.00 88.69 497 GLN A O 1
ATOM 4019 N N . ALA A 1 498 ? 35.346 20.783 -20.680 1.00 87.00 498 ALA A N 1
ATOM 4020 C CA . ALA A 1 498 ? 35.390 22.223 -20.395 1.00 87.00 498 ALA A CA 1
ATOM 4021 C C . ALA A 1 498 ? 34.871 23.092 -21.551 1.00 87.00 498 ALA A C 1
ATOM 4023 O O . ALA A 1 498 ? 34.218 24.110 -21.328 1.00 87.00 498 ALA A O 1
ATOM 4024 N N . GLU A 1 499 ? 35.078 22.661 -22.800 1.00 89.06 499 GLU A N 1
ATOM 4025 C CA . GLU A 1 499 ? 34.594 23.365 -23.995 1.00 89.06 499 GLU A CA 1
ATOM 4026 C C . GLU A 1 499 ? 33.060 23.492 -24.086 1.00 89.06 499 GLU A C 1
ATOM 4028 O O . GLU A 1 499 ? 32.561 24.313 -24.859 1.00 89.06 499 GLU A O 1
ATOM 4033 N N . TYR A 1 500 ? 32.307 22.716 -23.300 1.00 89.31 500 TYR A N 1
ATOM 4034 C CA . TYR A 1 500 ? 30.841 22.743 -23.272 1.00 89.31 500 TYR A CA 1
ATOM 4035 C C . TYR A 1 500 ? 30.255 23.627 -22.166 1.00 89.31 500 TYR A C 1
ATOM 4037 O O . TYR A 1 500 ? 29.038 23.824 -22.127 1.00 89.31 500 TYR A O 1
ATOM 4045 N N . PHE A 1 501 ? 31.095 24.200 -21.302 1.00 91.19 501 PHE A N 1
ATOM 4046 C CA . PHE A 1 501 ? 30.669 25.132 -20.264 1.00 91.19 501 PHE A CA 1
ATOM 4047 C C . PHE A 1 501 ? 30.534 26.533 -20.858 1.00 91.19 501 PHE A C 1
ATOM 4049 O O . PHE A 1 501 ? 31.515 27.177 -21.233 1.00 91.19 501 PHE A O 1
ATOM 4056 N N . ASP A 1 502 ? 29.300 27.029 -20.941 1.00 90.62 502 ASP A N 1
ATOM 4057 C CA . ASP A 1 502 ? 29.074 28.427 -21.290 1.00 90.62 502 ASP A CA 1
ATOM 4058 C C . ASP A 1 502 ? 29.251 29.347 -20.071 1.00 90.62 502 ASP A C 1
ATOM 4060 O O . ASP A 1 502 ? 29.193 28.928 -18.913 1.00 90.62 502 ASP A O 1
ATOM 4064 N N . ILE A 1 503 ? 29.444 30.641 -20.339 1.00 91.88 503 ILE A N 1
ATOM 4065 C CA . ILE A 1 503 ? 29.642 31.654 -19.292 1.00 91.88 503 ILE A CA 1
ATOM 4066 C C . ILE A 1 503 ? 28.489 31.703 -18.280 1.00 91.88 503 ILE A C 1
ATOM 4068 O O . ILE A 1 503 ? 28.678 32.121 -17.143 1.00 91.88 503 ILE A O 1
ATOM 4072 N N . TYR A 1 504 ? 27.285 31.294 -18.676 1.00 93.56 504 TYR A N 1
ATOM 4073 C CA . TYR A 1 504 ? 26.130 31.334 -17.797 1.00 93.56 504 TYR A CA 1
ATOM 4074 C C . TYR A 1 504 ? 26.067 30.134 -16.851 1.00 93.56 504 TYR A C 1
ATOM 4076 O O . TYR A 1 504 ? 25.523 30.280 -15.761 1.00 93.56 504 TYR A O 1
ATOM 4084 N N . ILE A 1 505 ? 26.594 28.974 -17.251 1.00 94.56 505 ILE A N 1
ATOM 4085 C CA . ILE A 1 505 ? 26.799 27.828 -16.357 1.00 94.56 505 ILE A CA 1
ATOM 4086 C C . ILE A 1 505 ? 27.876 28.174 -15.328 1.00 94.56 505 ILE A C 1
ATOM 4088 O O . ILE A 1 505 ? 27.647 27.971 -14.142 1.00 94.56 505 ILE A O 1
ATOM 4092 N N . LEU A 1 506 ? 28.999 28.760 -15.762 1.00 94.19 506 LEU A N 1
ATOM 4093 C CA . LEU A 1 506 ? 30.078 29.173 -14.854 1.00 94.19 506 LEU A CA 1
ATOM 4094 C C . LEU A 1 506 ? 29.578 30.166 -13.797 1.00 94.19 506 LEU A C 1
ATOM 4096 O O . LEU A 1 506 ? 29.738 29.924 -12.608 1.00 94.19 506 LEU A O 1
ATOM 4100 N N . ASN A 1 507 ? 28.863 31.215 -14.219 1.00 94.12 507 ASN A N 1
ATOM 4101 C CA . ASN A 1 507 ? 28.272 32.169 -13.277 1.00 94.12 507 ASN A CA 1
ATOM 4102 C C . ASN A 1 507 ? 27.269 31.504 -12.315 1.00 94.12 507 ASN A C 1
ATOM 4104 O O . ASN A 1 507 ? 27.188 31.898 -11.159 1.00 94.12 507 ASN A O 1
ATOM 4108 N N . ALA A 1 508 ? 26.494 30.516 -12.779 1.00 94.75 508 ALA A N 1
ATOM 4109 C CA . ALA A 1 508 ? 25.546 29.806 -11.922 1.00 94.75 508 ALA A CA 1
ATOM 4110 C C . ALA A 1 508 ? 26.252 28.922 -10.881 1.00 94.75 508 ALA A C 1
ATOM 4112 O O . ALA A 1 508 ? 25.755 28.809 -9.766 1.00 94.75 508 ALA A O 1
ATOM 4113 N N . LEU A 1 509 ? 27.399 28.321 -11.221 1.00 96.12 509 LEU A N 1
ATOM 4114 C CA . LEU A 1 509 ? 28.230 27.570 -10.274 1.00 96.12 509 LEU A CA 1
ATOM 4115 C C . LEU A 1 509 ? 28.860 28.493 -9.224 1.00 96.12 509 LEU A C 1
ATOM 4117 O O . LEU A 1 509 ? 28.776 28.177 -8.041 1.00 96.12 509 LEU A O 1
ATOM 4121 N N . ASP A 1 510 ? 29.409 29.638 -9.643 1.00 94.44 510 ASP A N 1
ATOM 4122 C CA . ASP A 1 510 ? 29.963 30.651 -8.732 1.00 94.44 510 ASP A CA 1
ATOM 4123 C C . ASP A 1 510 ? 28.889 31.160 -7.755 1.00 94.44 510 ASP A C 1
ATOM 4125 O O . ASP A 1 510 ? 29.083 31.177 -6.541 1.00 94.44 510 ASP A O 1
ATOM 4129 N N . GLU A 1 511 ? 27.716 31.534 -8.275 1.00 94.06 511 GLU A N 1
ATOM 4130 C CA . GLU A 1 511 ? 26.604 32.006 -7.447 1.00 94.06 511 GLU A CA 1
ATOM 4131 C C . GLU A 1 511 ? 26.085 30.915 -6.505 1.00 94.06 511 GLU A C 1
ATOM 4133 O O . GLU A 1 511 ? 25.753 31.216 -5.359 1.00 94.06 511 GLU A O 1
ATOM 4138 N N . LEU A 1 512 ? 26.018 29.659 -6.965 1.00 95.00 512 LEU A N 1
ATOM 4139 C CA . LEU A 1 512 ? 25.596 28.537 -6.132 1.00 95.00 512 LEU A CA 1
ATOM 4140 C C . LEU A 1 512 ? 26.611 28.259 -5.015 1.00 95.00 512 LEU A C 1
ATOM 4142 O O . LEU A 1 512 ? 26.202 28.046 -3.877 1.00 95.00 512 LEU A O 1
ATOM 4146 N N . GLN A 1 513 ? 27.913 28.326 -5.305 1.00 94.31 513 GLN A N 1
ATOM 4147 C CA . GLN A 1 513 ? 28.979 28.147 -4.315 1.00 94.31 513 GLN A CA 1
ATOM 4148 C C . GLN A 1 513 ? 28.854 29.125 -3.137 1.00 94.31 513 GLN A C 1
ATOM 4150 O O . GLN A 1 513 ? 29.130 28.756 -1.995 1.00 94.31 513 GLN A O 1
ATOM 4155 N N . ASP A 1 514 ? 28.419 30.357 -3.404 1.00 92.06 514 ASP A N 1
ATOM 4156 C CA . ASP A 1 514 ? 28.270 31.403 -2.389 1.00 92.06 514 ASP A CA 1
ATOM 4157 C C . ASP A 1 514 ? 27.059 31.197 -1.458 1.00 92.06 514 ASP A C 1
ATOM 4159 O O . ASP A 1 514 ? 27.037 31.740 -0.347 1.00 92.06 514 ASP A O 1
ATOM 4163 N N . ILE A 1 515 ? 26.034 30.460 -1.902 1.00 92.31 515 ILE A N 1
ATOM 4164 C CA . ILE A 1 515 ? 24.745 30.341 -1.195 1.00 92.31 515 ILE A CA 1
ATOM 4165 C C . ILE A 1 515 ? 24.418 28.926 -0.713 1.00 92.31 515 ILE A C 1
ATOM 4167 O O . ILE A 1 515 ? 23.546 28.786 0.144 1.00 92.31 515 ILE A O 1
ATOM 4171 N N . GLU A 1 516 ? 25.058 27.899 -1.272 1.00 91.88 516 GLU A N 1
ATOM 4172 C CA . GLU A 1 516 ? 24.759 26.498 -0.986 1.00 91.88 516 GLU A CA 1
ATOM 4173 C C . GLU A 1 516 ? 25.121 26.120 0.456 1.00 91.88 516 GLU A C 1
ATOM 4175 O O . GLU A 1 516 ? 26.169 26.494 0.991 1.00 91.88 516 GLU A O 1
ATOM 4180 N N . THR A 1 517 ? 24.230 25.361 1.088 1.00 90.25 517 THR A N 1
ATOM 4181 C CA . THR A 1 517 ? 24.340 24.905 2.477 1.00 90.25 517 THR A CA 1
ATOM 4182 C C . THR A 1 517 ? 24.698 23.427 2.579 1.00 90.25 517 THR A C 1
ATOM 4184 O O . THR A 1 517 ? 25.281 23.016 3.587 1.00 90.25 517 THR A O 1
ATOM 4187 N N . GLU A 1 518 ? 24.414 22.640 1.540 1.00 91.00 518 GLU A N 1
ATOM 4188 C CA . GLU A 1 518 ? 24.724 21.215 1.487 1.00 91.00 518 GLU A CA 1
ATOM 4189 C C . GLU A 1 518 ? 26.201 20.957 1.160 1.00 91.00 518 GLU A C 1
ATOM 4191 O O . GLU A 1 518 ? 26.719 21.327 0.103 1.00 91.00 518 GLU A O 1
ATOM 4196 N N . VAL A 1 519 ? 26.892 20.272 2.077 1.00 91.19 519 VAL A N 1
ATOM 4197 C CA . VAL A 1 519 ? 28.345 20.033 1.993 1.00 91.19 519 VAL A CA 1
ATOM 4198 C C . VAL A 1 519 ? 28.715 19.205 0.763 1.00 91.19 519 VAL A C 1
ATOM 4200 O O . VAL A 1 519 ? 29.679 19.537 0.081 1.00 91.19 519 VAL A O 1
ATOM 4203 N N . GLU A 1 520 ? 27.939 18.164 0.454 1.00 91.94 520 GLU A N 1
ATOM 4204 C CA . GLU A 1 520 ? 28.195 17.288 -0.701 1.00 91.94 520 GLU A CA 1
ATOM 4205 C C . GLU A 1 520 ? 28.087 18.059 -2.029 1.00 91.94 520 GLU A C 1
ATOM 4207 O O . GLU A 1 520 ? 28.887 17.854 -2.939 1.00 91.94 520 GLU A O 1
ATOM 4212 N N . ILE A 1 521 ? 27.151 19.011 -2.121 1.00 94.12 521 ILE A N 1
ATOM 4213 C CA . ILE A 1 521 ? 26.980 19.859 -3.307 1.00 94.12 521 ILE A CA 1
ATOM 4214 C C . ILE A 1 521 ? 28.158 20.834 -3.449 1.00 94.12 521 ILE A C 1
ATOM 4216 O O . ILE A 1 521 ? 28.677 21.017 -4.549 1.00 94.12 521 ILE A O 1
ATOM 4220 N N . LEU A 1 522 ? 28.628 21.435 -2.351 1.00 94.56 522 LEU A N 1
ATOM 4221 C CA . LEU A 1 522 ? 29.809 22.307 -2.370 1.00 94.56 522 LEU A CA 1
ATOM 4222 C C . LEU A 1 522 ? 31.076 21.560 -2.812 1.00 94.56 522 LEU A C 1
ATOM 4224 O O . LEU A 1 522 ? 31.877 22.109 -3.572 1.00 94.56 522 LEU A O 1
ATOM 4228 N N . GLU A 1 523 ? 31.259 20.320 -2.352 1.00 94.31 523 GLU A N 1
ATOM 4229 C CA . GLU A 1 523 ? 32.367 19.458 -2.779 1.00 94.31 523 GLU A CA 1
ATOM 4230 C C . GLU A 1 523 ? 32.301 19.163 -4.283 1.00 94.31 523 GLU A C 1
ATOM 4232 O O . GLU A 1 523 ? 33.314 19.282 -4.977 1.00 94.31 523 GLU A O 1
ATOM 4237 N N . ASP A 1 524 ? 31.108 18.864 -4.799 1.00 95.31 524 ASP A N 1
ATOM 4238 C CA . ASP A 1 524 ? 30.874 18.636 -6.225 1.00 95.31 524 ASP A CA 1
ATOM 4239 C C . ASP A 1 524 ? 31.177 19.877 -7.080 1.00 95.31 524 ASP A C 1
ATOM 4241 O O . ASP A 1 524 ? 31.812 19.762 -8.132 1.00 95.31 524 ASP A O 1
ATOM 4245 N N . ILE A 1 525 ? 30.765 21.067 -6.630 1.00 95.31 525 ILE A N 1
ATOM 4246 C CA . ILE A 1 525 ? 31.056 22.334 -7.319 1.00 95.31 525 ILE A CA 1
ATOM 4247 C C . ILE A 1 525 ? 32.566 22.571 -7.379 1.00 95.31 525 ILE A C 1
ATOM 4249 O O . ILE A 1 525 ? 33.099 22.835 -8.456 1.00 95.31 525 ILE A O 1
ATOM 4253 N N . LEU A 1 526 ? 33.266 22.429 -6.248 1.00 93.75 526 LEU A N 1
ATOM 4254 C CA . LEU A 1 526 ? 34.721 22.593 -6.185 1.00 93.75 526 LEU A CA 1
ATOM 4255 C C . LEU A 1 526 ? 35.439 21.614 -7.114 1.00 93.75 526 LEU A C 1
ATOM 4257 O O . LEU A 1 526 ? 36.344 22.016 -7.838 1.00 93.75 526 LEU A O 1
ATOM 4261 N N . GLN A 1 527 ? 35.005 20.352 -7.144 1.00 93.56 527 GLN A N 1
ATOM 4262 C CA . GLN A 1 527 ? 35.582 19.348 -8.032 1.00 93.56 527 GLN A CA 1
ATOM 4263 C C . GLN A 1 527 ? 35.428 19.731 -9.511 1.00 93.56 527 GLN A C 1
ATOM 4265 O O . GLN A 1 527 ? 36.368 19.554 -10.290 1.00 93.56 527 GLN A O 1
ATOM 4270 N N . ILE A 1 528 ? 34.256 20.238 -9.903 1.00 93.62 528 ILE A N 1
ATOM 4271 C CA . ILE A 1 528 ? 34.001 20.688 -11.275 1.00 93.62 528 ILE A CA 1
ATOM 4272 C C . ILE A 1 528 ? 34.875 21.904 -11.600 1.00 93.62 528 ILE A C 1
ATOM 4274 O O . ILE A 1 528 ? 35.547 21.903 -12.628 1.00 93.62 528 ILE A O 1
ATOM 4278 N N . MET A 1 529 ? 34.917 22.913 -10.726 1.00 90.50 529 MET A N 1
ATOM 4279 C CA . MET A 1 529 ? 35.712 24.129 -10.943 1.00 90.50 529 MET A CA 1
ATOM 4280 C C . MET A 1 529 ? 37.216 23.832 -11.031 1.00 90.50 529 MET A C 1
ATOM 4282 O O . MET A 1 529 ? 37.874 24.300 -11.958 1.00 90.50 529 MET A O 1
ATOM 4286 N N . ASP A 1 530 ? 37.744 22.985 -10.143 1.00 89.94 530 ASP A N 1
ATOM 4287 C CA . ASP A 1 530 ? 39.150 22.561 -10.168 1.00 89.94 530 ASP A CA 1
ATOM 4288 C C . ASP A 1 530 ? 39.501 21.824 -11.472 1.00 89.94 530 ASP A C 1
ATOM 4290 O O . ASP A 1 530 ? 40.604 21.980 -11.998 1.00 89.94 530 ASP A O 1
ATOM 4294 N N . ALA A 1 531 ? 38.582 21.013 -12.011 1.00 87.88 531 ALA A N 1
ATOM 4295 C CA . ALA A 1 531 ? 38.793 20.316 -13.279 1.00 87.88 531 ALA A CA 1
ATOM 4296 C C . ALA A 1 531 ? 38.851 21.284 -14.474 1.00 87.88 531 ALA A C 1
ATOM 4298 O O . ALA A 1 531 ? 39.648 21.068 -15.385 1.00 87.88 531 ALA A O 1
ATOM 4299 N N . LEU A 1 532 ? 38.056 22.358 -14.448 1.00 86.69 532 LEU A N 1
ATOM 4300 C CA . LEU A 1 532 ? 38.030 23.386 -15.494 1.00 86.69 532 LEU A CA 1
ATOM 4301 C C . LEU A 1 532 ? 39.287 24.269 -15.495 1.00 86.69 532 LEU A C 1
ATOM 4303 O O . LEU A 1 532 ? 39.704 24.716 -16.557 1.00 86.69 532 LEU A O 1
ATOM 4307 N N . ASP A 1 533 ? 39.912 24.490 -14.335 1.00 78.75 533 ASP A N 1
ATOM 4308 C CA . ASP A 1 533 ? 41.161 25.261 -14.207 1.00 78.75 533 ASP A CA 1
ATOM 4309 C C . ASP A 1 533 ? 42.418 24.480 -14.657 1.00 78.75 533 ASP A C 1
ATOM 4311 O O . ASP A 1 533 ? 43.504 25.057 -14.807 1.00 78.75 533 ASP A O 1
ATOM 4315 N N . LEU A 1 534 ? 42.299 23.160 -14.844 1.00 58.69 534 LEU A N 1
ATOM 4316 C CA . LEU A 1 534 ? 43.389 22.259 -15.236 1.00 58.69 534 LEU A CA 1
ATOM 4317 C C . LEU A 1 534 ? 43.451 21.961 -16.748 1.00 58.69 534 LEU A C 1
ATOM 4319 O O . LEU A 1 534 ? 44.471 21.419 -17.195 1.00 58.69 534 LEU A O 1
ATOM 4323 N N . GLU A 1 535 ? 42.408 22.297 -17.515 1.00 53.16 535 GLU A N 1
ATOM 4324 C CA . GLU A 1 535 ? 42.327 22.181 -18.988 1.00 53.16 535 GLU A CA 1
ATOM 4325 C C . GLU A 1 535 ? 42.681 23.501 -19.694 1.00 53.16 535 GLU A C 1
ATOM 4327 O O . GLU A 1 535 ? 43.356 23.431 -20.755 1.00 53.16 535 GLU A O 1
#

Secondary structure (DSSP, 8-state):
------------------S--SPPPHHHHHHHTB-TTSPBPGGGSS-TTS-SS--TT-PPTTHHHHHHTT---HHHHHHHHHHHHHHHHHHHHH--HHHHHHHHHHHTTS-GGGTHHHHHHHHHT-----TTHHHHHHHHHHHH--SHHHHHHHHHHHHHH--GGGHHHHHHHHTSHHHHHHHHHHHHHH-SS-HHHHHHHHTT--SHHHHHHHHHHTT---HHHHHHIIIIIT--SS-GGGTHHHHHHHTTHHHHHHSS---HHHHHHHHHHHHHHHH--SS--TTT-TTHHHHHHHHHHHHHTTTTS--HHHHHHHHHHHHHHHHT--TT-TTGGG--HHHHHHHHHHHHHHHT-TTHHHHHHHHTT-S-HHHHHHHHHHHHHTT---HHHHHHHHHH-TT-HHHHHHHHHH--TTHHHHHHHHHHHHS-HHHH-S----B---SGGGHHHHHHHHHHHHHTTSTTS-HHHHHHHHT-SBHHHHHHHHHHHHTS-GGG--HHHHHHHHHHHHH---HHHHHHHHHHHHHHTT-

Organism: NCBI:txid652676

Sequence (535 aa):
MSSISFFRRRKRGFELELPWNNGTAIFTHIQQNLSSGQIITYTGKQLPDENSHLEQDSWTAGAHDSVSRLHSNEKKQKTVINTILGLLQKIATSDSQQAKVELYKFITKCGVIEFIDGIADTLIDSSVNPKPNLHRFLRFVAKRSPDREPVKFAIALLGLVGDVNDLNLINTLSRHEEFTLYGAAAINNMYDDPDEELWKLAIAVHGWGRIHLVEHLAETPHLHIREWLLREGYRNDIMHEYLAYTVAVAGNLSHALSHGFVDDKLLLAASEILEALFAGGPAQDINDYQEAADTILGYLRHLRTRLTNLKTNYFITTQYIQQYLTDDIDTNSHTKNGWTTIKITQAKTLCKEILSDPQWSPLVTKLLLSNNEHEFTQANEIAYWLEIDTWDIHWTRLQSDPVNSSHWMEIMRIVQEPKLAMILEFAENNLPLGEIATQASDETGMGPEFEPHHCLDFILQELERFPHQGNRFIRTGLYSPVVRNRVMALNALKNWQAEYFDIYILNALDELQDIETEVEILEDILQIMDALDLE